Protein AF-A0A819ZDT0-F1 (afdb_monomer_lite)

Radius of gyration: 40.45 Å; chains: 1; bounding box: 108×57×142 Å

Foldseek 3Di:
DLVLLLVLLVDFAPVVLVVLLVLLVVLVVVLLVVLLVVLPPDFAPPVPADPDDDPLCVLLVQLLVLLLPPDVLCLVVVLLVDPHSVLCDDPNRPVNVVSVVSVVSCCSCVVSQCRRQPPNRALDSLVVDDPPDPVSVVSVVSNVSSCSSCVSVVLNSVLVVVLVVCCVPPVLQDFLVVSVVVSSVVSSVVSVVVVVVCVLFVRPSLVSLQCSLAPSLCVPQAPVLVCVCVVCPDPRCDPPSVSNVVSVVSNVVSVCSNPSSNVVSVVVSVVVNVVVVVVVVVVVVVVVVVVVVVVVVVVVVVVVVVVVVVVVCVVVVVVVVVVCVPDDDDDDDDVVVVVVVVVPPDDDDDDDDDDDDDDDDCRVVPVVVVLVVCLLDLCLQQPQDPPNVLLVVCCVVVVDDPVVCVVVVVVCVVVPVNNVVSCVVCVPPRHDPGSRVSSNVVVVVVVVVVVVVVVVVSVVVVVVVVVVVSDDSDDGDSSVVSVVVVVVVVVVVVVVVVVVVVVPPDDDDDDDDDDDPPDPDDDDDDDDDDDDDDDDD

Sequence (537 aa):
MLILVIGFSMIRSLKVLAPFSLAANIMTIGGLFIIMQYIVQDHIPLNKLPLITSASDWPVFFASAMYVFEGIALVLPIRQKMKEPESYSGWTGILNIGILLVTIMYFVVGFFGYIRYGSKALGSITLNLPNDNKLYQFTKIMYAVAIFLTYNLQFYVPFSLLWPRLCRKILYKYSGQTVSKWEHAFRIGLIFITFIIAALIPNLGLVISLVGAVASTALSVIFPPICESITFWPDSLGRYKWQLILNILIISFGLYVFIAGTTLSLSNIVTCIRDGAQYMNNWFTSTLQTVREQSLNALEFVRKDLSEFTTTVKTDAENYLNKIKQQPVSDLGINQFVSKFSNTLTSDRNNNNNGKPIVPSASFDRLHNERIRIQNDESTYLTDPTPIESYQSWREKTDFNVDKRKGEIAQLLIDIPYIRSFYAHFVPACTTHNDFWSRYYYRMYKFDEEETRRLNLLKRAHEICNENNENDWDEPILGDTWDREFDEINLVTSNINTIQSNQYNETIPCENSTSIVTIATSKKIDNEFDDEWETWS

pLDDT: mean 71.96, std 21.17, range [25.81, 96.56]

Structure (mmCIF, N/CA/C/O backbone):
data_AF-A0A819ZDT0-F1
#
_entry.id   AF-A0A819ZDT0-F1
#
loop_
_atom_site.group_PDB
_atom_site.id
_atom_site.type_symbol
_atom_site.label_atom_id
_atom_site.label_alt_id
_atom_site.label_comp_id
_atom_site.label_asym_id
_atom_site.label_entity_id
_atom_site.label_seq_id
_atom_site.pdbx_PDB_ins_code
_atom_site.Cartn_x
_atom_site.Cartn_y
_atom_site.Cartn_z
_atom_site.occupancy
_atom_site.B_iso_or_equiv
_atom_site.auth_seq_id
_atom_site.auth_comp_id
_atom_site.auth_asym_id
_atom_site.auth_atom_id
_atom_site.pdbx_PDB_model_num
ATOM 1 N N . MET A 1 1 ? 4.301 -11.665 15.152 1.00 73.62 1 MET A N 1
ATOM 2 C CA . MET A 1 1 ? 3.903 -11.278 13.780 1.00 73.62 1 MET A CA 1
ATOM 3 C C . MET A 1 1 ? 5.089 -10.793 12.952 1.00 73.62 1 MET A C 1
ATOM 5 O O . MET A 1 1 ? 5.386 -11.462 11.979 1.00 73.62 1 MET A O 1
ATOM 9 N N . LEU A 1 2 ? 5.834 -9.748 13.347 1.00 82.88 2 LEU A N 1
ATOM 10 C CA . LEU A 1 2 ? 6.974 -9.235 12.555 1.00 82.88 2 LEU A CA 1
ATOM 11 C C . LEU A 1 2 ? 8.017 -10.307 12.172 1.00 82.88 2 LEU A C 1
ATOM 13 O O . LEU A 1 2 ? 8.377 -10.411 11.009 1.00 82.88 2 LEU A O 1
ATOM 17 N N . ILE A 1 3 ? 8.439 -11.154 13.118 1.00 86.81 3 ILE A N 1
ATOM 18 C CA . ILE A 1 3 ? 9.397 -12.250 12.857 1.00 86.81 3 ILE A CA 1
ATOM 19 C C . ILE A 1 3 ? 8.857 -13.237 11.810 1.00 86.81 3 ILE A C 1
ATOM 21 O O . ILE A 1 3 ? 9.595 -13.666 10.929 1.00 86.81 3 ILE A O 1
ATOM 25 N N . LEU A 1 4 ? 7.561 -13.562 11.880 1.00 86.38 4 LEU A N 1
ATOM 26 C CA . LEU A 1 4 ? 6.910 -14.444 10.909 1.00 86.38 4 LEU A CA 1
ATOM 27 C C . LEU A 1 4 ? 6.848 -13.786 9.530 1.00 86.38 4 LEU A C 1
ATOM 29 O O . LEU A 1 4 ? 7.104 -14.455 8.538 1.00 86.38 4 LEU A O 1
ATOM 33 N N . VAL A 1 5 ? 6.547 -12.482 9.469 1.00 86.94 5 VAL A N 1
ATOM 34 C CA . VAL A 1 5 ? 6.495 -11.723 8.209 1.00 86.94 5 VAL A CA 1
ATOM 35 C C . VAL A 1 5 ? 7.875 -11.672 7.574 1.00 86.94 5 VAL A C 1
ATOM 37 O O . VAL A 1 5 ? 7.989 -11.933 6.383 1.00 86.94 5 VAL A O 1
ATOM 40 N N . ILE A 1 6 ? 8.924 -11.414 8.362 1.00 88.69 6 ILE A N 1
ATOM 41 C CA . ILE A 1 6 ? 10.311 -11.441 7.888 1.00 88.69 6 ILE A CA 1
ATOM 42 C C . ILE A 1 6 ? 10.642 -12.822 7.325 1.00 88.69 6 ILE A C 1
ATOM 44 O O . ILE A 1 6 ? 11.046 -12.905 6.171 1.00 88.69 6 ILE A O 1
ATOM 48 N N . GLY A 1 7 ? 10.425 -13.893 8.097 1.00 86.06 7 GLY A N 1
ATOM 49 C CA . GLY A 1 7 ? 10.717 -15.258 7.654 1.00 86.06 7 GLY A CA 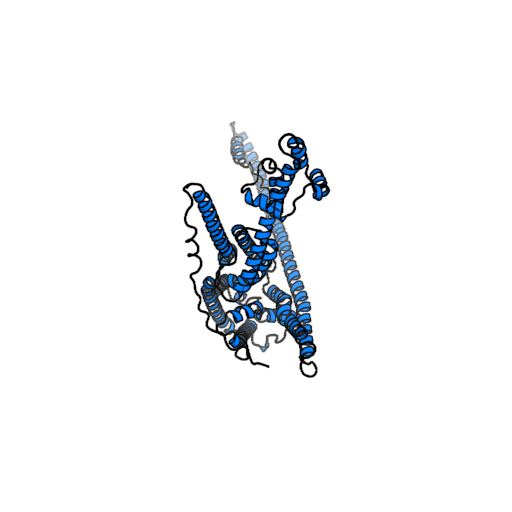1
ATOM 50 C C . GLY A 1 7 ? 9.961 -15.639 6.381 1.00 86.06 7 GLY A C 1
ATOM 51 O O . GLY A 1 7 ? 10.553 -16.176 5.449 1.00 86.06 7 GLY A O 1
ATOM 52 N N . PHE A 1 8 ? 8.675 -15.292 6.301 1.00 84.19 8 PHE A N 1
ATOM 53 C CA . PHE A 1 8 ? 7.856 -15.544 5.119 1.00 84.19 8 PHE A CA 1
ATOM 54 C C . PHE A 1 8 ? 8.328 -14.709 3.916 1.00 84.19 8 PHE A C 1
ATOM 56 O O . PHE A 1 8 ? 8.442 -15.245 2.818 1.00 84.19 8 PHE A O 1
ATOM 63 N N . SER A 1 9 ? 8.699 -13.440 4.109 1.00 82.88 9 SER A N 1
ATOM 64 C CA . SER A 1 9 ? 9.154 -12.516 3.045 1.00 82.88 9 SER A CA 1
ATOM 65 C C . SER A 1 9 ? 10.541 -12.831 2.475 1.00 82.88 9 SER A C 1
ATOM 67 O O . SER A 1 9 ? 10.975 -12.183 1.517 1.00 82.88 9 SER A O 1
ATOM 69 N N . MET A 1 10 ? 11.254 -13.803 3.053 1.00 82.75 10 MET A N 1
ATOM 70 C CA . MET A 1 10 ? 12.503 -14.322 2.486 1.00 82.75 10 MET A CA 1
ATOM 71 C C . MET A 1 10 ? 12.258 -15.309 1.338 1.00 82.75 10 MET A C 1
ATOM 73 O O . MET A 1 10 ? 13.190 -15.632 0.605 1.00 82.75 10 MET A O 1
ATOM 77 N N . ILE A 1 11 ? 11.019 -15.775 1.141 1.00 78.50 11 ILE A N 1
ATOM 78 C CA . ILE A 1 11 ? 10.674 -16.628 0.001 1.00 78.50 11 ILE A CA 1
ATOM 79 C C . ILE A 1 11 ? 10.784 -15.804 -1.286 1.00 78.50 11 ILE A C 1
ATOM 81 O O . ILE A 1 11 ? 10.074 -14.819 -1.484 1.00 78.50 11 ILE A O 1
ATOM 85 N N . ARG A 1 12 ? 11.683 -16.231 -2.175 1.00 68.69 12 ARG A N 1
ATOM 86 C CA . ARG A 1 12 ? 11.995 -15.542 -3.435 1.00 68.69 12 ARG A CA 1
ATOM 87 C C . ARG A 1 12 ? 11.096 -15.956 -4.606 1.00 68.69 12 ARG A C 1
ATOM 89 O O . ARG A 1 12 ? 10.924 -15.179 -5.538 1.00 68.69 12 ARG A O 1
ATOM 96 N N . SER A 1 13 ? 10.524 -17.162 -4.567 1.00 69.38 13 SER A N 1
ATOM 97 C CA . SER A 1 13 ? 9.771 -17.730 -5.692 1.00 69.38 13 SER A CA 1
ATOM 98 C C . SER A 1 13 ? 8.288 -17.352 -5.655 1.00 69.38 13 SER A C 1
ATOM 100 O O . SER A 1 13 ? 7.559 -17.717 -4.730 1.00 69.38 13 SER A O 1
ATOM 102 N N . LEU A 1 14 ? 7.823 -16.678 -6.713 1.00 68.19 14 LEU A N 1
ATOM 103 C CA . LEU A 1 14 ? 6.413 -16.328 -6.902 1.00 68.19 14 LEU A CA 1
ATOM 104 C C . LEU A 1 14 ? 5.527 -17.575 -7.067 1.00 68.19 14 LEU A C 1
ATOM 106 O O . LEU A 1 14 ? 4.402 -17.594 -6.570 1.00 68.19 14 LEU A O 1
ATOM 110 N N . LYS A 1 15 ? 6.043 -18.636 -7.706 1.00 75.69 15 LYS A N 1
ATOM 111 C CA . LYS A 1 15 ? 5.335 -19.918 -7.865 1.00 75.69 15 LYS A CA 1
ATOM 112 C C . LYS A 1 15 ? 5.033 -20.582 -6.531 1.00 75.69 15 LYS A C 1
ATOM 114 O O . LYS A 1 15 ? 3.917 -21.045 -6.321 1.00 75.69 15 LYS A O 1
ATOM 119 N N . VAL A 1 16 ? 6.009 -20.590 -5.620 1.00 80.06 16 VAL A N 1
ATOM 120 C CA . VAL A 1 16 ? 5.822 -21.129 -4.263 1.00 80.06 16 VAL A CA 1
ATOM 121 C C . VAL A 1 16 ? 4.769 -20.321 -3.510 1.00 80.06 16 VAL A C 1
ATOM 123 O O . VAL A 1 16 ? 4.021 -20.878 -2.714 1.00 80.06 16 VAL A O 1
ATOM 126 N N . LEU A 1 17 ? 4.672 -19.020 -3.787 1.00 77.94 17 LEU A N 1
ATOM 127 C CA . LEU A 1 17 ? 3.755 -18.114 -3.111 1.00 77.94 17 LEU A CA 1
ATOM 128 C C . LEU A 1 17 ? 2.315 -18.156 -3.652 1.00 77.94 17 LEU A C 1
ATOM 130 O O . LEU A 1 17 ? 1.367 -17.906 -2.906 1.00 77.94 17 LEU A O 1
ATOM 134 N N . ALA A 1 18 ? 2.137 -18.503 -4.928 1.00 82.44 18 ALA A N 1
ATOM 135 C CA . ALA A 1 18 ? 0.840 -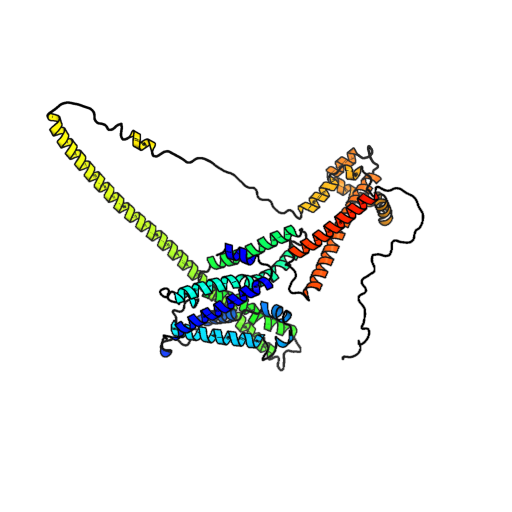18.565 -5.597 1.00 82.44 18 ALA A CA 1
ATOM 136 C C . ALA A 1 18 ? -0.233 -19.402 -4.856 1.00 82.44 18 ALA A C 1
ATOM 138 O O . ALA A 1 18 ? -1.326 -18.869 -4.647 1.00 82.44 18 ALA A O 1
ATOM 139 N N . PRO A 1 19 ? 0.021 -20.648 -4.393 1.00 88.25 19 PRO A N 1
ATOM 140 C CA . PRO A 1 19 ? -0.993 -21.427 -3.674 1.00 88.25 19 PRO A CA 1
ATOM 141 C C . PRO A 1 19 ? -1.381 -20.798 -2.330 1.00 88.25 19 PRO A C 1
ATOM 143 O O . PRO A 1 19 ? -2.556 -20.817 -1.964 1.00 88.25 19 PRO A O 1
ATOM 146 N N . PHE A 1 20 ? -0.432 -20.180 -1.616 1.00 89.00 20 PHE A N 1
ATOM 147 C CA . PHE A 1 20 ? -0.723 -19.463 -0.370 1.00 89.00 20 PHE A CA 1
ATOM 148 C C . PHE A 1 20 ? -1.584 -18.228 -0.624 1.00 89.00 20 PHE A C 1
ATOM 150 O O . PHE A 1 20 ? -2.540 -17.988 0.111 1.00 89.00 20 PHE A O 1
ATOM 157 N N . SER A 1 21 ? -1.290 -17.477 -1.687 1.00 87.50 21 SER A N 1
ATOM 158 C CA . SER A 1 21 ? -2.104 -16.328 -2.082 1.00 87.50 21 SER A CA 1
ATOM 159 C C . SER A 1 21 ? -3.508 -16.748 -2.520 1.00 87.50 21 SER A C 1
ATOM 161 O O . SER A 1 21 ? -4.471 -16.052 -2.209 1.00 87.50 21 SER A O 1
ATOM 163 N N . LEU A 1 22 ? -3.648 -17.876 -3.219 1.00 90.75 22 LEU A N 1
ATOM 164 C CA . LEU A 1 22 ? -4.952 -18.403 -3.618 1.00 90.75 22 LEU A CA 1
ATOM 165 C C . LEU A 1 22 ? -5.774 -18.826 -2.394 1.00 90.75 22 LEU A C 1
ATOM 167 O O . LEU A 1 22 ? -6.932 -18.428 -2.271 1.00 90.75 22 LEU A O 1
ATOM 171 N N . ALA A 1 23 ? -5.163 -19.550 -1.453 1.00 93.25 23 ALA A N 1
ATOM 172 C CA . ALA A 1 23 ? -5.802 -19.902 -0.186 1.00 93.25 23 ALA A CA 1
ATOM 173 C C . ALA A 1 23 ? -6.228 -18.651 0.601 1.00 93.25 23 ALA A C 1
ATOM 175 O O . ALA A 1 23 ? -7.346 -18.592 1.115 1.00 93.25 23 ALA A O 1
ATOM 176 N N . ALA A 1 24 ? -5.376 -17.624 0.641 1.00 93.88 24 ALA A N 1
ATOM 177 C CA . ALA A 1 24 ? -5.680 -16.358 1.293 1.00 93.88 24 ALA A CA 1
ATOM 178 C C . ALA A 1 24 ? -6.862 -15.629 0.640 1.00 93.88 24 ALA A C 1
ATOM 180 O O . ALA A 1 24 ? -7.757 -15.176 1.346 1.00 93.88 24 ALA A O 1
ATOM 181 N N . ASN A 1 25 ? -6.923 -15.582 -0.692 1.00 91.75 25 ASN A N 1
ATOM 182 C CA . ASN A 1 25 ? -8.048 -14.979 -1.408 1.00 91.75 25 ASN A CA 1
ATOM 183 C C . ASN A 1 25 ? -9.367 -15.715 -1.124 1.00 91.75 25 ASN A C 1
ATOM 185 O O . ASN A 1 25 ? -10.390 -15.068 -0.903 1.00 91.75 25 ASN A O 1
ATOM 189 N N . ILE A 1 26 ? -9.351 -17.052 -1.053 1.00 94.50 26 ILE A N 1
ATOM 190 C CA . ILE A 1 26 ? -10.529 -17.847 -0.661 1.00 94.50 26 ILE A CA 1
ATOM 191 C C . ILE A 1 26 ? -10.961 -17.501 0.771 1.00 94.50 26 ILE A C 1
ATOM 193 O O . ILE A 1 26 ? -12.147 -17.277 1.015 1.00 94.50 26 ILE A O 1
ATOM 197 N N . MET A 1 27 ? -10.013 -17.400 1.708 1.00 95.25 27 MET A N 1
ATOM 198 C CA . MET A 1 27 ? -10.285 -16.968 3.084 1.00 95.25 27 MET A CA 1
ATOM 199 C C . MET A 1 27 ? -10.881 -15.555 3.132 1.00 95.25 27 MET A C 1
ATOM 201 O O . MET A 1 27 ? -11.842 -15.320 3.862 1.00 95.25 27 MET A O 1
ATOM 205 N N . THR A 1 28 ? -10.361 -14.618 2.335 1.00 93.00 28 THR A N 1
ATOM 206 C CA . THR A 1 28 ? -10.892 -13.254 2.232 1.00 93.00 28 THR A CA 1
ATOM 207 C C . THR A 1 28 ? -12.321 -13.243 1.694 1.00 93.00 28 THR A C 1
ATOM 209 O O . THR A 1 28 ? -13.168 -12.576 2.280 1.00 93.00 28 THR A O 1
ATOM 212 N N . ILE A 1 29 ? -12.623 -14.007 0.639 1.00 93.00 29 ILE A N 1
ATOM 213 C CA . ILE A 1 29 ? -13.983 -14.109 0.083 1.00 93.00 29 ILE A CA 1
ATOM 214 C C . ILE A 1 29 ? -14.940 -14.744 1.100 1.00 93.00 29 ILE A C 1
ATOM 216 O O . ILE A 1 29 ? -16.028 -14.216 1.334 1.00 93.00 29 ILE A O 1
ATOM 220 N N . GLY A 1 30 ? -14.535 -15.838 1.750 1.00 93.94 30 GLY A N 1
ATOM 221 C CA . GLY A 1 30 ? -15.342 -16.491 2.785 1.00 93.94 30 GLY A CA 1
ATOM 222 C C . GLY A 1 30 ? -15.601 -15.578 3.986 1.00 93.94 30 GLY A C 1
ATOM 223 O O . GLY A 1 30 ? -16.718 -15.508 4.497 1.00 93.94 30 GLY A O 1
ATOM 224 N N . GLY A 1 31 ? -14.592 -14.814 4.405 1.00 93.81 31 GLY A N 1
ATOM 225 C CA . GLY A 1 31 ? -14.730 -13.839 5.483 1.00 93.81 31 GLY A CA 1
ATOM 226 C C . GLY A 1 31 ? -15.634 -12.683 5.096 1.00 93.81 31 GLY A C 1
ATOM 227 O O . GLY A 1 31 ? -16.463 -12.258 5.900 1.00 93.81 31 GLY A O 1
ATOM 228 N N . LEU A 1 32 ? -15.514 -12.210 3.857 1.00 93.25 32 LEU A N 1
ATOM 229 C CA . LEU A 1 32 ? -16.388 -11.180 3.323 1.00 93.25 32 LEU A CA 1
ATOM 230 C C . LEU A 1 32 ? -17.837 -11.657 3.301 1.00 93.25 32 LEU A C 1
ATOM 232 O O . LEU A 1 32 ? -18.716 -10.911 3.710 1.00 93.25 32 LEU A O 1
ATOM 236 N N . PHE A 1 33 ? -18.090 -12.903 2.900 1.00 94.12 33 PHE A N 1
ATOM 237 C CA . PHE A 1 33 ? -19.431 -13.483 2.905 1.00 94.12 33 PHE A CA 1
ATOM 238 C C . PHE A 1 33 ? -20.049 -13.502 4.311 1.00 94.12 33 PHE A C 1
ATOM 240 O O . PHE A 1 33 ? -21.191 -13.082 4.491 1.00 94.12 33 PHE A O 1
ATOM 247 N N . ILE A 1 34 ? -19.279 -13.910 5.324 1.00 93.75 34 ILE A N 1
ATOM 248 C CA . ILE A 1 34 ? -19.717 -13.884 6.728 1.00 93.75 34 ILE A CA 1
ATOM 249 C C . ILE A 1 34 ? -20.041 -12.453 7.185 1.00 93.75 34 ILE A C 1
ATOM 251 O O . ILE A 1 34 ? -21.065 -12.209 7.824 1.00 93.75 34 ILE A O 1
ATOM 255 N N . ILE A 1 35 ? -19.180 -11.490 6.846 1.00 93.31 35 ILE A N 1
ATOM 256 C CA . ILE A 1 35 ? -19.395 -10.075 7.174 1.00 93.31 35 ILE A CA 1
ATOM 257 C C . ILE A 1 35 ? -20.656 -9.557 6.485 1.00 93.31 35 ILE A C 1
ATOM 259 O O . ILE A 1 35 ? -21.481 -8.915 7.132 1.00 93.31 35 ILE A O 1
ATOM 263 N N . MET A 1 36 ? -20.828 -9.870 5.200 1.00 93.44 36 MET A N 1
ATOM 264 C CA . MET A 1 36 ? -22.000 -9.497 4.413 1.00 93.44 36 MET A CA 1
ATOM 265 C C . MET A 1 36 ? -23.285 -10.048 5.034 1.00 93.44 36 MET A C 1
ATOM 267 O O . MET A 1 36 ? -24.251 -9.309 5.204 1.00 93.44 36 MET A O 1
ATOM 271 N N . GLN A 1 37 ? -23.283 -11.315 5.453 1.00 92.31 37 GLN A N 1
ATOM 272 C CA . GLN A 1 37 ? -24.425 -11.922 6.135 1.00 92.31 37 GLN A CA 1
ATOM 273 C C . GLN A 1 37 ? -24.786 -11.178 7.428 1.00 92.31 37 GLN A C 1
ATOM 275 O O . GLN A 1 37 ? -25.969 -11.037 7.727 1.00 92.31 37 GLN A O 1
ATOM 280 N N . TYR A 1 38 ? -23.803 -10.680 8.182 1.00 90.94 38 TYR A N 1
ATOM 281 C CA . TYR A 1 38 ? -24.057 -9.904 9.396 1.00 90.94 38 TYR A CA 1
ATOM 282 C C . TYR A 1 38 ? -24.580 -8.489 9.110 1.00 90.94 38 TYR A C 1
ATOM 284 O O . TYR A 1 38 ? -25.557 -8.060 9.725 1.00 90.94 38 TYR A O 1
ATOM 292 N N . ILE A 1 39 ? -23.959 -7.752 8.181 1.00 91.88 39 ILE A N 1
ATOM 293 C CA . ILE A 1 39 ? -24.327 -6.345 7.936 1.00 91.88 39 ILE A CA 1
ATOM 294 C C . ILE A 1 39 ? -25.707 -6.190 7.285 1.00 91.88 39 ILE A C 1
ATOM 296 O O . ILE A 1 39 ? -26.314 -5.137 7.441 1.00 91.88 39 ILE A O 1
ATOM 300 N N . VAL A 1 40 ? -26.210 -7.229 6.606 1.00 91.62 40 VAL A N 1
ATOM 301 C CA . VAL A 1 40 ? -27.523 -7.228 5.934 1.00 91.62 40 VAL A CA 1
ATOM 302 C C . VAL A 1 40 ? -28.693 -7.545 6.892 1.00 91.62 40 VAL A C 1
ATOM 304 O O . VAL A 1 40 ? -29.849 -7.514 6.488 1.00 91.62 40 VAL A O 1
ATOM 307 N N . GLN A 1 41 ? -28.459 -7.866 8.169 1.00 86.88 41 GLN A N 1
ATOM 308 C CA . GLN A 1 41 ? -29.556 -8.272 9.069 1.00 86.88 41 GLN A CA 1
ATOM 309 C C . GLN A 1 41 ? -30.350 -7.097 9.650 1.00 86.88 41 GLN A C 1
ATOM 311 O O . GLN A 1 41 ? -31.562 -7.038 9.461 1.00 86.88 41 GLN A O 1
ATOM 316 N N . ASP A 1 42 ? -29.689 -6.140 10.309 1.00 85.69 42 ASP A N 1
ATOM 317 C CA . ASP A 1 42 ? -30.360 -4.926 10.806 1.00 85.69 42 ASP A CA 1
ATOM 318 C C . ASP A 1 42 ? -29.776 -3.675 10.161 1.00 85.69 42 ASP A C 1
ATOM 320 O O . ASP A 1 42 ? -28.560 -3.500 10.074 1.00 85.69 42 ASP A O 1
ATOM 324 N N . HIS A 1 43 ? -30.658 -2.774 9.759 1.00 88.88 43 HIS A N 1
ATOM 325 C CA . HIS A 1 43 ? -30.310 -1.593 8.991 1.00 88.88 4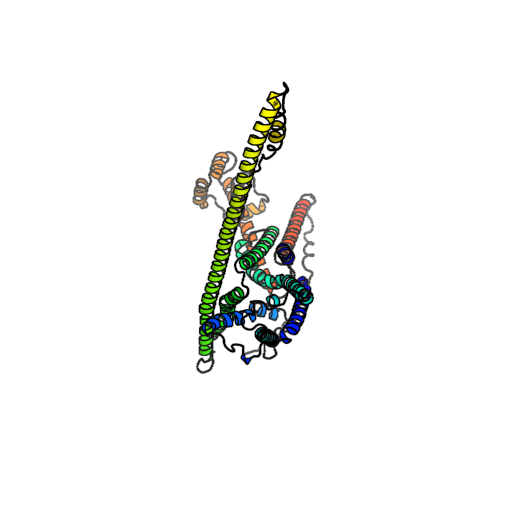3 HIS A CA 1
ATOM 326 C C . HIS A 1 43 ? -30.852 -0.348 9.673 1.00 88.88 43 HIS A C 1
ATOM 328 O O . HIS A 1 43 ? -31.974 -0.340 10.188 1.00 88.88 43 HIS A O 1
ATOM 334 N N . ILE A 1 44 ? -30.087 0.736 9.619 1.00 88.25 44 ILE A N 1
ATOM 335 C CA . ILE A 1 44 ? -30.631 2.053 9.921 1.00 88.25 44 ILE A CA 1
ATOM 336 C C . ILE A 1 44 ? -31.509 2.441 8.720 1.00 88.25 44 ILE A C 1
ATOM 338 O O . ILE A 1 44 ? -31.052 2.339 7.580 1.00 88.25 44 ILE A O 1
ATOM 342 N N . PRO A 1 45 ? -32.769 2.867 8.920 1.00 87.25 45 PRO A N 1
ATOM 343 C CA . PRO A 1 45 ? -33.616 3.270 7.804 1.00 87.25 45 PRO A CA 1
ATOM 344 C C . PRO A 1 45 ? -32.967 4.432 7.042 1.00 87.25 45 PRO A C 1
ATOM 346 O O . PRO A 1 45 ? -32.537 5.411 7.656 1.00 87.25 45 PRO A O 1
ATOM 349 N N . LEU A 1 46 ? -32.941 4.330 5.708 1.00 85.50 46 LEU A N 1
ATOM 350 C CA . LEU A 1 46 ? -32.253 5.256 4.793 1.00 85.50 46 LEU A CA 1
ATOM 351 C C . LEU A 1 46 ? -32.586 6.728 5.058 1.00 85.50 46 LEU A C 1
ATOM 353 O O . LEU A 1 46 ? -31.713 7.583 5.008 1.00 85.50 46 LEU A O 1
ATOM 357 N N . ASN A 1 47 ? -33.831 7.013 5.435 1.00 87.38 47 ASN A N 1
ATOM 358 C CA . ASN A 1 47 ? -34.331 8.365 5.689 1.00 87.38 47 ASN A CA 1
ATOM 359 C C . ASN A 1 47 ? -33.640 9.055 6.883 1.00 87.38 47 ASN A C 1
ATOM 361 O O . ASN A 1 47 ? -33.769 10.264 7.045 1.00 87.38 47 ASN A O 1
ATOM 365 N N . LYS A 1 48 ? -32.955 8.294 7.748 1.00 87.19 48 LYS A N 1
ATOM 366 C CA . LYS A 1 48 ? -32.209 8.811 8.907 1.00 87.19 48 LYS A CA 1
ATOM 367 C C . LYS A 1 48 ? -30.712 8.972 8.633 1.00 87.19 48 LYS A C 1
ATOM 369 O O . LYS A 1 48 ? -30.001 9.473 9.502 1.00 87.19 48 LYS A O 1
ATOM 374 N N . LEU A 1 49 ? -30.226 8.521 7.477 1.00 86.88 49 LEU A N 1
ATOM 375 C CA . LEU A 1 49 ? -28.814 8.577 7.113 1.00 86.88 49 LEU A CA 1
ATOM 376 C C . LEU A 1 49 ? -28.551 9.793 6.214 1.00 86.88 49 LEU A C 1
ATOM 378 O O . LEU A 1 49 ? -29.324 10.041 5.287 1.00 86.88 49 LEU A O 1
ATOM 382 N N . PRO A 1 50 ? -27.475 10.561 6.455 1.00 87.19 50 PRO A N 1
ATOM 383 C CA . PRO A 1 50 ? -27.112 11.649 5.562 1.00 87.19 50 PRO A CA 1
ATOM 384 C C . PRO A 1 50 ? -26.668 11.075 4.211 1.00 87.19 50 PRO A C 1
ATOM 386 O O . PRO A 1 50 ? -25.694 10.337 4.125 1.00 87.19 50 PRO A O 1
ATOM 389 N N . LEU A 1 51 ? -27.392 11.420 3.145 1.00 86.12 51 LEU A N 1
ATOM 390 C CA . LEU A 1 51 ? -27.109 10.922 1.792 1.00 86.12 51 LEU A CA 1
ATOM 391 C C . LEU A 1 51 ? -25.829 11.523 1.194 1.00 86.12 51 LEU A C 1
ATOM 393 O O . LEU A 1 51 ? -25.211 10.919 0.322 1.00 86.12 51 LEU A O 1
ATOM 397 N N . ILE A 1 52 ? -25.452 12.723 1.638 1.00 87.00 52 ILE A N 1
ATOM 398 C CA . ILE A 1 52 ? -24.305 13.480 1.138 1.00 87.00 52 ILE A CA 1
ATOM 399 C C . ILE A 1 52 ? -23.513 13.991 2.341 1.00 87.00 52 ILE A C 1
ATOM 401 O O . ILE A 1 52 ? -24.090 14.538 3.282 1.00 87.00 52 ILE A O 1
ATOM 405 N N . THR A 1 53 ? -22.193 13.811 2.300 1.00 85.50 53 THR A N 1
ATOM 406 C CA . THR A 1 53 ? -21.274 14.406 3.278 1.00 85.50 53 THR A CA 1
ATOM 407 C C . THR A 1 53 ? -20.913 15.842 2.901 1.00 85.50 53 THR A C 1
ATOM 409 O O . THR A 1 53 ? -21.079 16.260 1.752 1.00 85.50 53 THR A O 1
ATOM 412 N N . SER A 1 54 ? -20.374 16.591 3.860 1.00 89.50 54 SER A N 1
ATOM 413 C CA . SER A 1 54 ? -19.873 17.950 3.653 1.00 89.50 54 SER A CA 1
ATOM 414 C C . SER A 1 54 ? -18.851 18.015 2.513 1.00 89.50 54 SER A C 1
ATOM 416 O O . SER A 1 54 ? -17.998 17.139 2.373 1.00 89.50 54 SER A O 1
ATOM 418 N N . ALA A 1 55 ? -18.887 19.096 1.726 1.00 89.25 55 ALA A N 1
ATOM 419 C CA . ALA A 1 55 ? -17.957 19.307 0.610 1.00 89.25 55 ALA A CA 1
ATOM 420 C C . ALA A 1 55 ? -16.477 19.334 1.046 1.00 89.25 55 ALA A C 1
ATOM 422 O O . ALA A 1 55 ? -15.590 19.049 0.245 1.00 89.25 55 ALA A O 1
ATOM 423 N N . SER A 1 56 ? -16.209 19.628 2.323 1.00 87.94 56 SER A N 1
ATOM 424 C CA . SER A 1 56 ? -14.876 19.552 2.930 1.00 87.94 56 SER A CA 1
ATOM 425 C C . SER A 1 56 ? -14.273 18.149 2.904 1.00 87.94 56 SER A C 1
ATOM 427 O O . SER A 1 56 ? -13.055 18.023 2.856 1.00 87.94 56 SER A O 1
ATOM 429 N N . ASP A 1 57 ? -15.099 17.102 2.914 1.00 87.44 57 ASP A N 1
ATOM 430 C CA . ASP A 1 57 ? -14.636 15.716 3.052 1.00 87.44 57 ASP A CA 1
ATOM 431 C C . ASP A 1 57 ? -14.491 15.017 1.694 1.00 87.44 57 ASP A C 1
ATOM 433 O O . ASP A 1 57 ? -13.928 13.924 1.600 1.00 87.44 57 ASP A O 1
ATOM 437 N N . TRP A 1 58 ? -14.970 15.654 0.620 1.00 91.62 58 TRP A N 1
ATOM 438 C CA . TRP A 1 58 ? -14.916 15.107 -0.734 1.00 91.62 58 TRP A CA 1
ATOM 439 C C . TRP A 1 58 ? -13.493 14.767 -1.192 1.00 91.62 58 TRP A C 1
ATOM 441 O O . TRP A 1 58 ? -13.315 13.672 -1.722 1.00 91.62 58 TRP A O 1
ATOM 451 N N . PRO A 1 59 ? -12.455 15.602 -0.970 1.00 91.12 59 PRO A N 1
ATOM 452 C CA . PRO A 1 59 ? -11.092 15.242 -1.363 1.00 91.12 59 PRO A CA 1
ATOM 453 C C . PRO A 1 59 ? -10.588 13.967 -0.681 1.00 91.12 59 PRO A C 1
ATOM 455 O O . PRO A 1 59 ? -9.946 13.140 -1.322 1.00 91.12 59 PRO A O 1
ATOM 458 N N . VAL A 1 60 ? -10.910 13.781 0.603 1.00 88.69 60 VAL A N 1
ATOM 459 C CA . VAL A 1 60 ? -10.528 12.590 1.380 1.00 88.69 60 VAL A CA 1
ATOM 460 C C . VAL A 1 60 ? -11.269 11.350 0.869 1.00 88.69 60 VAL A C 1
ATOM 462 O O . VAL A 1 60 ? -10.669 10.278 0.748 1.00 88.69 60 VAL A O 1
ATOM 465 N N . PHE A 1 61 ? -12.548 11.496 0.508 1.00 91.00 61 PHE A N 1
ATOM 466 C CA . PHE A 1 61 ? -13.322 10.443 -0.148 1.00 91.00 61 PHE A CA 1
ATOM 467 C C . PHE A 1 61 ? -12.729 10.060 -1.510 1.00 91.00 61 PHE A C 1
ATOM 469 O O . PHE A 1 61 ? -12.431 8.886 -1.721 1.00 91.00 61 PHE A O 1
ATOM 476 N N . PHE A 1 62 ? -12.509 11.026 -2.410 1.00 92.06 62 PHE A N 1
ATOM 477 C CA . PHE A 1 62 ? -11.962 10.754 -3.743 1.00 92.06 62 PHE A CA 1
ATOM 478 C C . PHE A 1 62 ? -10.576 10.121 -3.662 1.00 92.06 62 PHE A C 1
ATOM 480 O O . PHE A 1 62 ? -10.316 9.148 -4.361 1.00 92.06 62 PHE A O 1
ATOM 487 N N . ALA A 1 63 ? -9.718 10.602 -2.764 1.00 92.44 63 ALA A N 1
ATOM 488 C CA . ALA A 1 63 ? -8.419 9.996 -2.515 1.00 92.44 63 ALA A CA 1
ATOM 489 C C . ALA A 1 63 ? -8.540 8.531 -2.063 1.00 92.44 63 ALA A C 1
ATOM 491 O O . ALA A 1 63 ? -7.862 7.657 -2.602 1.00 92.44 63 ALA A O 1
ATOM 492 N N . SER A 1 64 ? -9.442 8.243 -1.122 1.00 90.88 64 SER A N 1
ATOM 493 C CA . SER A 1 64 ? -9.681 6.871 -0.653 1.00 90.88 64 SER A CA 1
ATOM 494 C C . SER A 1 64 ? -10.243 5.979 -1.765 1.00 90.88 64 SER A C 1
ATOM 496 O O . SER A 1 64 ? -9.834 4.829 -1.893 1.00 90.88 64 SER A O 1
ATOM 498 N N . ALA A 1 65 ? -11.140 6.509 -2.600 1.00 91.50 65 ALA A N 1
ATOM 499 C CA . ALA A 1 65 ? -11.679 5.795 -3.754 1.00 91.50 65 ALA A CA 1
ATOM 500 C C . ALA A 1 65 ? -10.589 5.483 -4.793 1.00 91.50 65 ALA A C 1
ATOM 502 O O . ALA A 1 65 ? -10.547 4.367 -5.303 1.00 91.50 65 ALA A O 1
ATOM 503 N N . MET A 1 66 ? -9.674 6.422 -5.058 1.00 90.12 66 MET A N 1
ATOM 504 C CA . MET A 1 66 ? -8.539 6.201 -5.965 1.00 90.12 66 MET A CA 1
ATOM 505 C C . MET A 1 66 ? -7.588 5.123 -5.440 1.00 90.12 66 MET A C 1
ATOM 507 O O . MET A 1 66 ? -7.178 4.257 -6.207 1.00 90.12 66 MET A O 1
ATOM 511 N N . TYR A 1 67 ? -7.294 5.118 -4.134 1.00 89.81 67 TYR A N 1
ATOM 512 C CA . TYR A 1 67 ? -6.462 4.080 -3.511 1.00 89.81 67 TYR A CA 1
ATOM 513 C C . TYR A 1 67 ? -7.025 2.668 -3.716 1.00 89.81 67 TYR A C 1
ATOM 515 O O . TYR A 1 67 ? -6.292 1.710 -3.937 1.00 89.81 67 TYR A O 1
ATOM 523 N N . VAL A 1 68 ? -8.346 2.529 -3.644 1.00 90.06 68 VAL A N 1
ATOM 524 C CA . VAL A 1 68 ? -9.029 1.237 -3.743 1.00 90.06 68 VAL A CA 1
ATOM 525 C C . VAL A 1 68 ? -8.932 0.629 -5.156 1.00 90.06 68 VAL A C 1
ATOM 527 O O . VAL A 1 68 ? -9.013 -0.589 -5.302 1.00 90.06 68 VAL A O 1
ATOM 530 N N . PHE A 1 69 ? -8.678 1.445 -6.184 1.00 86.62 69 PHE A N 1
ATOM 531 C CA . PHE A 1 69 ? -8.400 1.000 -7.557 1.00 86.62 69 PHE A CA 1
ATOM 532 C C . PHE A 1 69 ? -6.899 0.940 -7.894 1.00 86.62 69 PHE A C 1
ATOM 534 O O . PHE A 1 69 ? -6.520 0.827 -9.063 1.00 86.62 69 PHE A O 1
ATOM 541 N N . GLU A 1 70 ? -6.026 0.977 -6.886 1.00 80.88 70 GLU A N 1
ATOM 542 C CA . GLU A 1 70 ? -4.582 0.882 -7.078 1.00 80.88 70 GLU A CA 1
ATOM 543 C C . GLU A 1 70 ? -4.176 -0.537 -7.524 1.00 80.88 70 GLU A C 1
ATOM 545 O O . GLU A 1 70 ? -4.087 -1.475 -6.734 1.00 80.88 70 GLU A O 1
ATOM 550 N N . GLY A 1 71 ? -3.901 -0.695 -8.818 1.00 75.88 71 GLY A N 1
ATOM 551 C CA . GLY A 1 71 ? -3.358 -1.929 -9.404 1.00 75.88 71 GLY A CA 1
ATOM 552 C C . GLY A 1 71 ? -2.412 -1.683 -10.579 1.00 75.88 71 GLY A C 1
ATOM 553 O O . GLY A 1 71 ? -1.955 -2.630 -11.219 1.00 75.88 71 GLY A O 1
ATOM 554 N N . ILE A 1 72 ? -2.099 -0.417 -10.875 1.00 78.88 72 ILE A N 1
ATOM 555 C CA . ILE A 1 72 ? -1.456 -0.011 -12.129 1.00 78.88 72 ILE A CA 1
ATOM 556 C C . ILE A 1 72 ? -0.052 -0.603 -12.309 1.00 78.88 72 ILE A C 1
ATOM 558 O O . ILE A 1 72 ? 0.312 -1.016 -13.408 1.00 78.88 72 ILE A O 1
ATOM 562 N N . ALA A 1 73 ? 0.705 -0.748 -11.217 1.00 74.81 73 ALA A N 1
ATOM 563 C CA . ALA A 1 73 ? 2.045 -1.335 -11.235 1.00 74.81 73 ALA A CA 1
ATOM 564 C C . ALA A 1 73 ? 2.056 -2.822 -11.639 1.00 74.81 73 ALA A C 1
ATOM 566 O O . ALA A 1 73 ? 3.091 -3.338 -12.058 1.00 74.81 73 ALA A O 1
ATOM 567 N N . LEU A 1 74 ? 0.916 -3.510 -11.526 1.00 77.12 74 LEU A N 1
ATOM 568 C CA . LEU A 1 74 ? 0.767 -4.916 -11.899 1.00 77.12 74 LEU A CA 1
ATOM 569 C C . LEU A 1 74 ? 0.248 -5.099 -13.327 1.00 77.12 74 LEU A C 1
ATOM 571 O O . LEU A 1 74 ? 0.349 -6.199 -13.861 1.00 77.12 74 LEU A O 1
ATOM 575 N N . VAL A 1 75 ? -0.245 -4.038 -13.971 1.00 81.44 75 VAL A N 1
ATOM 576 C CA . VAL A 1 75 ? -0.887 -4.125 -15.288 1.00 81.44 75 VAL A CA 1
ATOM 577 C C . VAL A 1 75 ? 0.077 -4.656 -16.349 1.00 81.44 75 VAL A C 1
ATOM 579 O O . VAL A 1 75 ? -0.250 -5.609 -17.053 1.00 81.44 75 VAL A O 1
ATOM 582 N N . LEU A 1 76 ? 1.279 -4.078 -16.443 1.00 81.62 76 LEU A N 1
ATOM 583 C CA . LEU A 1 76 ? 2.277 -4.503 -17.430 1.00 81.62 76 LEU A CA 1
ATOM 584 C C . LEU A 1 76 ? 2.866 -5.889 -17.111 1.00 81.62 76 LEU A C 1
ATOM 586 O O . LEU A 1 76 ? 2.831 -6.739 -18.002 1.00 81.62 76 LEU A O 1
ATOM 590 N N . PRO A 1 77 ? 3.314 -6.185 -15.870 1.00 74.50 77 PRO A N 1
ATOM 591 C CA . PRO A 1 77 ? 3.817 -7.518 -15.540 1.00 74.50 77 PRO A CA 1
ATOM 592 C C . PRO A 1 77 ? 2.780 -8.630 -15.725 1.00 74.50 77 PRO A C 1
ATOM 594 O O . PRO A 1 77 ? 3.140 -9.729 -16.134 1.00 74.50 77 PRO A O 1
ATOM 597 N N . ILE A 1 78 ? 1.497 -8.381 -15.430 1.00 79.50 78 ILE A N 1
ATOM 598 C CA . ILE A 1 78 ? 0.434 -9.374 -15.651 1.00 79.50 78 ILE A CA 1
ATOM 599 C C . ILE A 1 78 ? 0.190 -9.568 -17.146 1.00 79.50 78 ILE A C 1
ATOM 601 O O . ILE A 1 78 ? 0.113 -10.709 -17.593 1.00 79.50 78 ILE A O 1
ATOM 605 N N . ARG A 1 79 ? 0.114 -8.488 -17.933 1.00 84.25 79 ARG A N 1
ATOM 606 C CA . ARG A 1 79 ? -0.077 -8.592 -19.385 1.00 84.25 79 ARG A CA 1
ATOM 607 C C . ARG A 1 79 ? 1.036 -9.406 -20.050 1.00 84.25 79 ARG A C 1
ATOM 609 O O . ARG A 1 79 ? 0.737 -10.264 -20.870 1.00 84.25 79 ARG A O 1
ATOM 616 N N . GLN A 1 80 ? 2.290 -9.176 -19.661 1.00 80.88 80 GLN A N 1
ATOM 617 C CA . GLN A 1 80 ? 3.453 -9.923 -20.163 1.00 80.88 80 GLN A CA 1
ATOM 618 C C . GLN A 1 80 ? 3.442 -11.406 -19.749 1.00 80.88 80 GLN A C 1
ATOM 620 O O . GLN A 1 80 ? 4.014 -12.240 -20.438 1.00 80.88 80 GLN A O 1
ATOM 625 N N . LYS A 1 81 ? 2.776 -11.752 -18.637 1.00 74.25 81 LYS A N 1
ATOM 626 C CA . LYS A 1 81 ? 2.616 -13.139 -18.153 1.00 74.25 81 LYS A CA 1
ATOM 627 C C . LYS A 1 81 ? 1.557 -13.946 -18.873 1.00 74.25 81 LYS A C 1
ATOM 629 O O . LYS A 1 81 ? 1.488 -15.161 -18.688 1.00 74.25 81 LYS A O 1
ATOM 634 N N . MET A 1 82 ? 0.638 -13.285 -19.556 1.00 81.25 82 MET A N 1
ATOM 635 C CA . MET A 1 82 ? -0.518 -13.970 -20.094 1.00 81.25 82 MET A CA 1
ATOM 636 C C . MET A 1 82 ? -0.146 -14.803 -21.309 1.00 81.25 82 MET A C 1
ATOM 638 O O . MET A 1 82 ? 0.603 -14.357 -22.168 1.00 81.25 82 MET A O 1
ATOM 642 N N . LYS A 1 83 ? -0.764 -15.983 -21.418 1.00 87.19 83 LYS A N 1
ATOM 643 C CA . LYS A 1 83 ? -0.681 -16.814 -22.624 1.00 87.19 83 LYS A CA 1
ATOM 644 C C . LYS A 1 83 ? -1.091 -16.034 -23.881 1.00 87.19 83 LYS A C 1
ATOM 646 O O . LYS A 1 83 ? -0.502 -16.221 -24.933 1.00 87.19 83 LYS A O 1
ATOM 651 N N . GLU A 1 84 ? -2.087 -15.158 -23.747 1.00 89.19 84 GLU A N 1
ATOM 652 C CA . GLU A 1 84 ? -2.592 -14.289 -24.814 1.00 89.19 84 GLU A CA 1
ATOM 653 C C . GLU A 1 84 ? -2.614 -12.824 -24.331 1.00 89.19 84 GLU A C 1
ATOM 655 O O . GLU A 1 84 ? -3.627 -12.362 -23.797 1.00 89.19 84 GLU A O 1
ATOM 660 N N . PRO A 1 85 ? -1.505 -12.073 -24.477 1.00 88.69 85 PRO A N 1
ATOM 661 C CA . PRO A 1 85 ? -1.391 -10.695 -23.983 1.00 88.69 85 PRO A CA 1
ATOM 662 C C . PRO A 1 85 ? -2.345 -9.689 -24.642 1.00 88.69 85 PRO A C 1
ATOM 664 O O . PRO A 1 85 ? -2.579 -8.608 -24.090 1.00 88.69 85 PRO A O 1
ATOM 667 N N . GLU A 1 86 ? -2.874 -10.001 -25.827 1.00 87.56 86 GLU A N 1
ATOM 668 C CA . GLU A 1 86 ? -3.838 -9.148 -26.535 1.00 87.56 86 GLU A CA 1
ATOM 669 C C . GLU A 1 86 ? -5.217 -9.164 -25.869 1.00 87.56 86 GLU A C 1
ATOM 671 O O . GLU A 1 86 ? -5.826 -8.107 -25.697 1.00 87.56 86 GLU A O 1
ATOM 676 N N . SER A 1 87 ? -5.639 -10.325 -25.355 1.00 90.38 87 SER A N 1
ATOM 677 C CA . SER A 1 87 ? -6.893 -10.530 -24.610 1.00 90.38 87 SER A CA 1
ATOM 678 C C . SER A 1 87 ? -6.938 -9.784 -23.264 1.00 90.38 87 SER A C 1
ATOM 680 O O . SER A 1 87 ? -7.967 -9.745 -22.582 1.00 90.38 87 SER A O 1
ATOM 682 N N . TYR A 1 88 ? -5.818 -9.188 -22.843 1.00 88.75 88 TYR A N 1
ATOM 683 C CA . TYR A 1 88 ? -5.750 -8.366 -21.638 1.00 88.75 88 TYR A CA 1
ATOM 684 C C . TYR A 1 88 ? -6.493 -7.030 -21.796 1.00 88.75 88 TYR A C 1
ATOM 686 O O . TYR A 1 88 ? -7.113 -6.553 -20.841 1.00 88.75 88 TYR A O 1
ATOM 694 N N . SER A 1 89 ? -6.436 -6.443 -22.998 1.00 82.81 89 SER A N 1
ATOM 695 C CA . SER A 1 89 ? -7.064 -5.161 -23.339 1.00 82.81 89 SER A CA 1
ATOM 696 C C . SER A 1 89 ? -8.405 -5.362 -24.066 1.00 82.81 89 SER A C 1
ATOM 698 O O . SER A 1 89 ? -8.746 -6.468 -24.472 1.00 82.81 89 SER A O 1
ATOM 700 N N . GLY A 1 90 ? -9.179 -4.288 -24.237 1.00 85.50 90 GLY A N 1
ATOM 701 C CA . GLY A 1 90 ? -10.478 -4.294 -24.924 1.00 85.50 90 GLY A CA 1
ATOM 702 C C . GLY A 1 90 ? -11.686 -4.262 -23.982 1.00 85.50 90 GLY A C 1
ATOM 703 O O . GLY A 1 90 ? -11.564 -4.421 -22.771 1.00 85.50 90 GLY A O 1
ATOM 704 N N . TRP A 1 91 ? -12.885 -4.042 -24.530 1.00 83.38 91 TRP A N 1
ATOM 705 C CA . TRP A 1 91 ? -14.124 -3.837 -23.756 1.00 83.38 91 TRP A CA 1
ATOM 706 C C . TRP A 1 91 ? -14.482 -5.017 -22.844 1.00 83.38 91 TRP A C 1
ATOM 708 O O . TRP A 1 91 ? -14.889 -4.812 -21.705 1.00 83.38 91 TRP A O 1
ATOM 718 N N . THR A 1 92 ? -14.262 -6.243 -23.317 1.00 88.62 92 THR A N 1
ATOM 719 C CA . THR A 1 92 ? -14.405 -7.490 -22.547 1.00 88.62 92 THR A CA 1
ATOM 720 C C . THR A 1 92 ? -13.049 -8.093 -22.173 1.00 88.62 92 THR A C 1
ATOM 722 O O . THR A 1 92 ? -12.960 -9.285 -21.889 1.00 88.62 92 THR A O 1
ATOM 725 N N . GLY A 1 93 ? -11.982 -7.292 -22.214 1.00 90.38 93 GLY A N 1
ATOM 726 C CA . GLY A 1 93 ? -10.651 -7.720 -21.807 1.00 90.38 93 GLY A CA 1
ATOM 727 C C . GLY A 1 93 ? -10.604 -8.040 -20.316 1.00 90.38 93 GLY A C 1
ATOM 728 O O . GLY A 1 93 ? -11.402 -7.532 -19.517 1.00 90.38 93 GLY A O 1
ATOM 729 N N . ILE A 1 94 ? -9.640 -8.869 -19.927 1.00 91.25 94 ILE A N 1
ATOM 730 C CA . ILE A 1 94 ? -9.505 -9.352 -18.544 1.00 91.25 94 ILE A CA 1
ATOM 731 C C . ILE A 1 94 ? -9.354 -8.203 -17.540 1.00 91.25 94 ILE A C 1
ATOM 733 O O . ILE A 1 94 ? -9.912 -8.278 -16.444 1.00 91.25 94 ILE A O 1
ATOM 737 N N . LEU A 1 95 ? -8.684 -7.110 -17.925 1.00 90.25 95 LEU A N 1
ATOM 738 C CA . LEU A 1 95 ? -8.564 -5.919 -17.085 1.00 90.25 95 LEU A CA 1
ATOM 739 C C . LEU A 1 95 ? -9.932 -5.284 -16.779 1.00 90.25 95 LEU A C 1
ATOM 741 O O . LEU A 1 95 ? -10.245 -5.036 -15.616 1.00 90.25 95 LEU A O 1
ATOM 745 N N . ASN A 1 96 ? -10.761 -5.057 -17.802 1.00 90.62 96 ASN A N 1
ATOM 746 C CA . ASN A 1 96 ? -12.059 -4.394 -17.647 1.00 90.62 96 ASN A CA 1
ATOM 747 C C . ASN A 1 96 ? -13.050 -5.253 -16.856 1.00 90.62 96 ASN A C 1
ATOM 749 O O . ASN A 1 96 ? -13.738 -4.740 -15.973 1.00 90.62 96 ASN A O 1
ATOM 753 N N . ILE A 1 97 ? -13.082 -6.565 -17.112 1.00 92.44 97 ILE A N 1
ATOM 754 C CA . ILE A 1 97 ? -13.910 -7.504 -16.340 1.00 92.44 97 ILE A CA 1
ATOM 755 C C . ILE A 1 97 ? -13.458 -7.537 -14.873 1.00 92.44 97 ILE A C 1
ATOM 757 O O . ILE A 1 97 ? -14.296 -7.488 -13.971 1.00 92.44 97 ILE A O 1
ATOM 761 N N . GLY A 1 98 ? -12.143 -7.579 -14.628 1.00 90.19 98 GLY A N 1
ATOM 762 C CA . GLY A 1 98 ? -11.578 -7.563 -13.279 1.00 90.19 98 GLY A CA 1
ATOM 763 C C . GLY A 1 98 ? -11.945 -6.296 -12.505 1.00 90.19 98 GLY A C 1
ATOM 764 O O . GLY A 1 98 ? -12.453 -6.383 -11.386 1.00 90.19 98 GLY A O 1
ATOM 765 N N . ILE A 1 99 ? -11.763 -5.121 -13.119 1.00 90.62 99 ILE A N 1
ATOM 766 C CA . ILE A 1 99 ? -12.129 -3.830 -12.516 1.00 90.62 99 ILE A CA 1
ATOM 767 C C . ILE A 1 99 ? -13.640 -3.755 -12.258 1.00 90.62 99 ILE A C 1
ATOM 769 O O . ILE A 1 99 ? -14.046 -3.315 -11.181 1.00 90.62 99 ILE A O 1
ATOM 773 N N . LEU A 1 100 ? -14.482 -4.212 -13.192 1.00 92.81 100 LEU A N 1
ATOM 774 C CA . LEU A 1 100 ? -15.939 -4.220 -13.020 1.00 92.81 100 LEU A CA 1
ATOM 775 C C . LEU A 1 100 ? -16.368 -5.083 -11.825 1.00 92.81 100 LEU A C 1
ATOM 777 O O . LEU A 1 100 ? -17.139 -4.624 -10.980 1.00 92.81 100 LEU A O 1
ATOM 781 N N . LEU A 1 101 ? -15.847 -6.309 -11.729 1.00 92.31 101 LEU A N 1
ATOM 782 C CA . LEU A 1 101 ? -16.153 -7.234 -10.634 1.00 92.31 101 LEU A CA 1
ATOM 783 C C . LEU A 1 101 ? -15.787 -6.622 -9.279 1.00 92.31 101 LEU A C 1
ATOM 785 O O . LEU A 1 101 ? -16.591 -6.628 -8.344 1.00 92.31 101 LEU A O 1
ATOM 789 N N . VAL A 1 102 ? -14.586 -6.055 -9.189 1.00 91.44 102 VAL A N 1
ATOM 790 C CA . VAL A 1 102 ? -14.080 -5.420 -7.970 1.00 91.44 102 VAL A CA 1
ATOM 791 C C . VAL A 1 102 ? -14.901 -4.174 -7.610 1.00 91.44 102 VAL A C 1
ATOM 793 O O . VAL A 1 102 ? -15.259 -3.993 -6.446 1.00 91.44 102 VAL A O 1
ATOM 796 N N . THR A 1 103 ? -15.299 -3.370 -8.600 1.00 93.44 103 THR A N 1
ATOM 797 C CA . THR A 1 103 ? -16.164 -2.192 -8.405 1.00 93.44 103 THR A CA 1
ATOM 798 C C . THR A 1 103 ? -17.514 -2.575 -7.805 1.00 93.44 103 THR A C 1
ATOM 800 O O . THR A 1 103 ? -17.952 -1.963 -6.829 1.00 93.44 103 THR A O 1
ATOM 803 N N . ILE A 1 104 ? -18.167 -3.608 -8.350 1.00 94.94 104 ILE A N 1
ATOM 804 C CA . ILE A 1 104 ? -19.449 -4.107 -7.832 1.00 94.94 104 ILE A CA 1
ATOM 805 C C . ILE A 1 104 ? -19.279 -4.572 -6.383 1.00 94.94 104 ILE A C 1
ATOM 807 O O . ILE A 1 104 ? -20.087 -4.219 -5.523 1.00 94.94 104 ILE A O 1
ATOM 811 N N . MET A 1 105 ? -18.209 -5.317 -6.093 1.00 91.88 105 MET A N 1
ATOM 812 C CA . MET A 1 105 ? -17.926 -5.793 -4.741 1.00 91.88 105 MET A CA 1
ATOM 813 C C . MET A 1 105 ? -17.737 -4.631 -3.754 1.00 91.88 105 MET A C 1
ATOM 815 O O . MET A 1 105 ? -18.351 -4.635 -2.686 1.00 91.88 105 MET A O 1
ATOM 819 N N . TYR A 1 106 ? -16.949 -3.611 -4.107 1.00 92.38 106 TYR A N 1
ATOM 820 C CA . TYR A 1 106 ? -16.757 -2.434 -3.255 1.00 92.38 106 TYR A CA 1
ATOM 821 C C . TYR A 1 106 ? -18.041 -1.641 -3.047 1.00 92.38 106 TYR A C 1
ATOM 823 O O . TYR A 1 106 ? -18.313 -1.222 -1.922 1.00 92.38 106 TYR A O 1
ATOM 831 N N . PHE A 1 107 ? -18.853 -1.480 -4.093 1.00 93.31 107 PHE A N 1
ATOM 832 C CA . PHE A 1 107 ? -20.128 -0.782 -3.982 1.00 93.31 107 PHE A CA 1
ATOM 833 C C . PHE A 1 107 ? -21.087 -1.510 -3.035 1.00 93.31 107 PHE A C 1
ATOM 835 O O . PHE A 1 107 ? -21.636 -0.888 -2.130 1.00 93.31 107 PHE A O 1
ATOM 842 N N . VAL A 1 108 ? -21.239 -2.830 -3.181 1.00 93.94 108 VAL A N 1
ATOM 843 C CA . VAL A 1 108 ? -22.113 -3.647 -2.323 1.00 93.94 108 VAL A CA 1
ATOM 844 C C . VAL A 1 108 ? -21.668 -3.576 -0.861 1.00 93.94 108 VAL A C 1
ATOM 846 O O . VAL A 1 108 ? -22.471 -3.259 0.018 1.00 93.94 108 VAL A O 1
ATOM 849 N N . VAL A 1 109 ? -20.385 -3.818 -0.588 1.00 92.69 109 VAL A N 1
ATOM 850 C CA . VAL A 1 109 ? -19.853 -3.821 0.785 1.00 92.69 109 VAL A CA 1
ATOM 851 C C . VAL A 1 109 ? -19.914 -2.423 1.402 1.00 92.69 109 VAL A C 1
ATOM 853 O O . VAL A 1 109 ? -20.310 -2.277 2.559 1.00 92.69 109 VAL A O 1
ATOM 856 N N . GLY A 1 110 ? -19.560 -1.389 0.634 1.00 92.31 110 GLY A N 1
ATOM 857 C CA . GLY A 1 110 ? -19.608 0.003 1.076 1.00 92.31 110 GLY A CA 1
ATOM 858 C C . GLY A 1 110 ? -21.031 0.470 1.377 1.00 92.31 110 GLY A C 1
ATOM 859 O O . GLY A 1 110 ? -21.272 1.055 2.432 1.00 92.31 110 GLY A O 1
ATOM 860 N N . PHE A 1 111 ? -21.988 0.152 0.503 1.00 92.31 111 PHE A N 1
ATOM 861 C CA . PHE A 1 111 ? -23.392 0.531 0.658 1.00 92.31 111 PHE A CA 1
ATOM 862 C C . PHE A 1 111 ? -24.035 -0.125 1.885 1.00 92.31 111 PHE A C 1
ATOM 864 O O . PHE A 1 111 ? -24.531 0.575 2.770 1.00 92.31 111 PHE A O 1
ATOM 871 N N . PHE A 1 112 ? -23.983 -1.458 1.995 1.00 93.12 112 PHE A N 1
ATOM 872 C CA . PHE A 1 112 ? -24.572 -2.158 3.14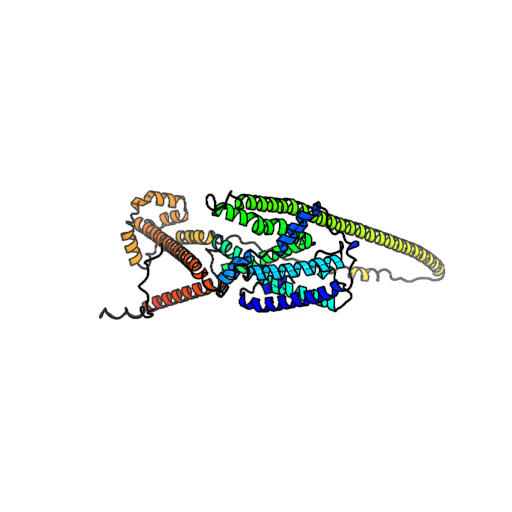3 1.00 93.12 112 PHE A CA 1
ATOM 873 C C . PHE A 1 112 ? -23.811 -1.879 4.446 1.00 93.12 112 PHE A C 1
ATOM 875 O O . PHE A 1 112 ? -24.428 -1.753 5.505 1.00 93.12 112 PHE A O 1
ATOM 882 N N . GLY A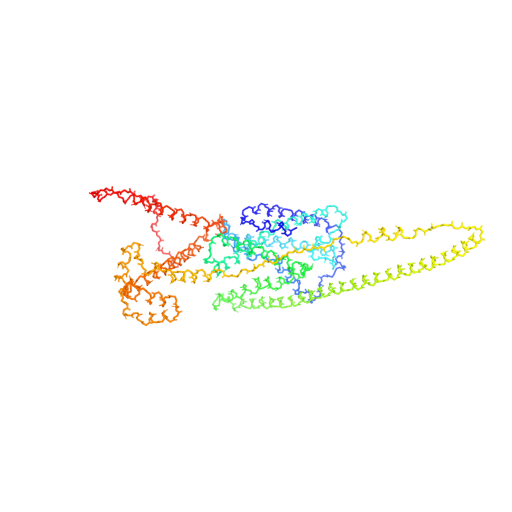 1 113 ? -22.489 -1.696 4.380 1.00 93.19 113 GLY A N 1
ATOM 883 C CA . GLY A 1 113 ? -21.690 -1.265 5.526 1.00 93.19 113 GLY A CA 1
ATOM 884 C C . GLY A 1 113 ? -22.119 0.111 6.041 1.00 93.19 113 GLY A C 1
ATOM 885 O O . GLY A 1 113 ? -22.290 0.293 7.250 1.00 93.19 113 GLY A O 1
ATOM 886 N N . TYR A 1 114 ? -22.366 1.060 5.136 1.00 91.56 114 TYR A N 1
ATOM 887 C CA . TYR A 1 114 ? -22.841 2.392 5.499 1.00 91.56 114 TYR A CA 1
ATOM 888 C C . TYR A 1 114 ? -24.260 2.369 6.076 1.00 91.56 114 TYR A C 1
ATOM 890 O O . TYR A 1 114 ? -24.519 3.022 7.082 1.00 91.56 114 TYR A O 1
ATOM 898 N N . ILE A 1 115 ? -25.172 1.573 5.517 1.00 93.00 115 ILE A N 1
ATOM 899 C CA . ILE A 1 115 ? -26.540 1.460 6.049 1.00 93.00 115 ILE A CA 1
ATOM 900 C C . ILE A 1 115 ? -26.560 0.832 7.450 1.00 93.00 115 ILE A C 1
ATOM 902 O O . ILE A 1 115 ? -27.374 1.215 8.296 1.00 93.00 115 ILE A O 1
ATOM 906 N N . ARG A 1 116 ? -25.664 -0.124 7.718 1.00 91.94 116 ARG A N 1
ATOM 907 C CA . ARG A 1 116 ? -25.558 -0.784 9.025 1.00 91.94 116 ARG A CA 1
ATOM 908 C C . ARG A 1 116 ? -25.023 0.151 10.110 1.00 91.94 116 ARG A C 1
ATOM 910 O O . ARG A 1 116 ? -25.580 0.192 11.204 1.00 91.94 116 ARG A O 1
ATOM 917 N N . TYR A 1 117 ? -23.927 0.857 9.835 1.00 90.75 117 TYR A N 1
ATOM 918 C CA . TYR A 1 117 ? -23.178 1.595 10.864 1.00 90.75 117 TYR A CA 1
ATOM 919 C C . TYR A 1 117 ? -23.335 3.120 10.787 1.00 90.75 117 TYR A C 1
ATOM 921 O O . TYR A 1 117 ? -23.051 3.822 11.761 1.00 90.75 117 TYR A O 1
ATOM 929 N N . GLY A 1 118 ? -23.798 3.652 9.656 1.00 88.81 118 GLY A N 1
ATOM 930 C CA . GLY A 1 118 ? -23.899 5.084 9.394 1.00 88.81 118 GLY A CA 1
ATOM 931 C C . GLY A 1 118 ? -22.564 5.803 9.592 1.00 88.81 118 GLY A C 1
ATOM 932 O O . GLY A 1 118 ? -21.499 5.299 9.239 1.00 88.81 118 GLY A O 1
ATOM 933 N N . SER A 1 119 ? -22.612 6.970 10.234 1.00 84.44 119 SER A N 1
ATOM 934 C CA . SER A 1 119 ? -21.428 7.773 10.571 1.00 84.44 119 SER A CA 1
ATOM 935 C C . SER A 1 119 ? -20.513 7.152 11.636 1.00 84.44 119 SER A C 1
ATOM 937 O O . SER A 1 119 ? -19.437 7.685 11.890 1.00 84.44 119 SER A O 1
ATOM 939 N N . LYS A 1 120 ? -20.908 6.035 12.266 1.00 86.25 120 LYS A N 1
ATOM 940 C CA . LYS A 1 120 ? -20.097 5.331 13.275 1.00 86.25 120 LYS A CA 1
ATOM 941 C C . LYS A 1 120 ? -19.193 4.250 12.677 1.00 86.25 120 LYS A C 1
ATOM 943 O O . LYS A 1 120 ? -18.521 3.550 13.429 1.00 86.25 120 LYS A O 1
ATOM 948 N N . ALA A 1 121 ? -19.198 4.079 11.355 1.00 87.25 121 ALA A N 1
ATOM 949 C CA . ALA A 1 121 ? -18.348 3.105 10.690 1.00 87.25 121 ALA A CA 1
ATOM 950 C C . ALA A 1 121 ? -16.861 3.409 10.949 1.00 87.25 121 ALA A C 1
ATOM 952 O O . ALA A 1 121 ? -16.356 4.474 10.601 1.00 87.25 121 ALA A O 1
ATOM 953 N N . LEU A 1 122 ? -16.151 2.455 11.551 1.00 87.38 122 LEU A N 1
ATOM 954 C CA . LEU A 1 122 ? -14.698 2.517 11.713 1.00 87.38 122 LEU A CA 1
ATOM 955 C C . LEU A 1 122 ? -13.977 2.265 10.378 1.00 87.38 122 LEU A C 1
ATOM 957 O O . LEU A 1 122 ? -14.539 1.660 9.466 1.00 87.38 122 LEU A O 1
ATOM 961 N N . GLY A 1 123 ? -12.698 2.656 10.293 1.00 80.00 123 GLY A N 1
ATOM 962 C CA . GLY A 1 123 ? -11.883 2.590 9.066 1.00 80.00 123 GLY A CA 1
ATOM 963 C C . GLY A 1 123 ? -11.648 1.190 8.476 1.00 80.00 123 GLY A C 1
ATOM 964 O O . GLY A 1 123 ? -11.100 1.074 7.387 1.00 80.00 123 GLY A O 1
ATOM 965 N N . SER A 1 124 ? -12.066 0.127 9.166 1.00 88.19 124 SER A N 1
ATOM 966 C CA . SER A 1 124 ? -12.187 -1.219 8.605 1.00 88.19 124 SER A CA 1
ATOM 967 C C . SER A 1 124 ? -13.501 -1.845 9.054 1.00 88.19 124 SER A C 1
ATOM 969 O O . SER A 1 124 ? -13.871 -1.762 10.228 1.00 88.19 124 SER A O 1
ATOM 971 N N . ILE A 1 125 ? -14.171 -2.558 8.147 1.00 88.94 125 ILE A N 1
ATOM 972 C CA . ILE A 1 125 ? -15.425 -3.256 8.445 1.00 88.94 125 ILE A CA 1
ATOM 973 C C . ILE A 1 125 ? -15.256 -4.320 9.540 1.00 88.94 125 ILE A C 1
ATOM 975 O O . ILE A 1 125 ? -16.160 -4.535 10.345 1.00 88.94 125 ILE A O 1
ATOM 979 N N . THR A 1 126 ? -14.073 -4.935 9.634 1.00 89.56 126 THR A N 1
ATOM 980 C CA . THR A 1 126 ? -13.768 -5.961 10.641 1.00 89.56 126 THR A CA 1
ATOM 981 C C . THR A 1 126 ? -13.715 -5.398 12.059 1.00 89.56 126 THR A C 1
ATOM 983 O O . THR A 1 126 ? -14.004 -6.124 13.011 1.00 89.56 126 THR A O 1
ATOM 986 N N . LEU A 1 127 ? -13.398 -4.108 12.223 1.00 87.88 127 LEU A N 1
ATOM 987 C CA . LEU A 1 127 ? -13.403 -3.444 13.529 1.00 87.88 127 LEU A CA 1
ATOM 988 C C . LEU A 1 127 ? -14.825 -3.223 14.054 1.00 87.88 127 LEU A C 1
ATOM 990 O O . LEU A 1 127 ? -15.022 -3.210 15.264 1.00 87.88 127 LEU A O 1
ATOM 994 N N . ASN A 1 128 ? -15.809 -3.115 13.159 1.00 89.38 128 ASN A N 1
ATOM 995 C CA . ASN A 1 128 ? -17.209 -2.903 13.525 1.00 89.38 128 ASN A CA 1
ATOM 996 C C . ASN A 1 128 ? -17.934 -4.198 13.955 1.00 89.38 128 ASN A C 1
ATOM 998 O O . ASN A 1 128 ? -19.052 -4.138 14.468 1.00 89.38 128 ASN A O 1
ATOM 1002 N N . LEU A 1 129 ? -17.322 -5.374 13.760 1.00 89.25 129 LEU A N 1
ATOM 1003 C CA . LEU A 1 129 ? -17.909 -6.653 14.171 1.00 89.25 129 LEU A CA 1
ATOM 1004 C C . LEU A 1 129 ? -17.883 -6.822 15.701 1.00 89.25 129 LEU A C 1
ATOM 1006 O O . LEU A 1 129 ? -16.826 -6.598 16.311 1.00 89.25 129 LEU A O 1
ATOM 1010 N N . PRO A 1 130 ? -18.980 -7.311 16.314 1.00 88.44 130 PRO A N 1
ATOM 1011 C CA . PRO A 1 130 ? -19.055 -7.504 17.754 1.00 88.44 130 PRO A CA 1
ATOM 1012 C C . PRO A 1 130 ? -18.092 -8.601 18.211 1.00 88.44 130 PRO A C 1
ATOM 1014 O O . PRO A 1 130 ? -17.856 -9.586 17.507 1.00 88.44 130 PRO A O 1
ATOM 1017 N N . ASN A 1 131 ? -17.528 -8.420 19.404 1.00 87.25 131 ASN A N 1
ATOM 1018 C CA . ASN A 1 131 ? -16.545 -9.346 19.962 1.00 87.25 131 ASN A CA 1
ATOM 1019 C C . ASN A 1 131 ? -17.186 -10.526 20.701 1.00 87.25 131 ASN A C 1
ATOM 1021 O O . ASN A 1 131 ? -16.478 -11.469 21.018 1.00 87.25 131 ASN A O 1
ATOM 1025 N N . ASP A 1 132 ? -18.494 -10.523 20.946 1.00 87.44 132 ASP A N 1
ATOM 1026 C CA . ASP A 1 132 ? -19.127 -11.544 21.793 1.00 87.44 132 ASP A CA 1
ATOM 1027 C C . ASP A 1 132 ? -19.323 -12.886 21.070 1.00 87.44 132 ASP A C 1
ATOM 1029 O O . ASP A 1 132 ? -19.358 -13.948 21.693 1.00 87.44 132 ASP A O 1
ATOM 1033 N N . ASN A 1 133 ? -19.417 -12.866 19.736 1.00 90.50 133 ASN A N 1
ATOM 1034 C CA . ASN A 1 133 ? -19.652 -14.065 18.938 1.00 90.50 133 ASN A CA 1
ATOM 1035 C C . ASN A 1 133 ? -18.336 -14.667 18.417 1.00 90.50 133 ASN A C 1
ATOM 1037 O O . ASN A 1 133 ? -17.575 -14.027 17.683 1.00 90.50 133 ASN A O 1
ATOM 1041 N N . LYS A 1 134 ? -18.118 -15.950 18.729 1.00 92.81 134 LYS A N 1
ATOM 1042 C CA . LYS A 1 134 ? -16.957 -16.740 18.287 1.00 92.81 134 LYS A CA 1
ATOM 1043 C C . LYS A 1 134 ? -16.786 -16.752 16.766 1.00 92.81 134 LYS A C 1
ATOM 1045 O O . LYS A 1 134 ? -15.656 -16.748 16.289 1.00 92.81 134 LYS A O 1
ATOM 1050 N N . LEU A 1 135 ? -17.879 -16.726 16.001 1.00 92.69 135 LEU A N 1
ATOM 1051 C CA . LEU A 1 135 ? -17.841 -16.741 14.536 1.00 92.69 135 LEU A CA 1
ATOM 1052 C C . LEU A 1 135 ? -17.190 -15.469 13.965 1.00 92.69 135 LEU A C 1
ATOM 1054 O O . LEU A 1 135 ? -16.378 -15.536 13.040 1.00 92.69 135 LEU A O 1
ATOM 1058 N N . TYR A 1 136 ? -17.469 -14.305 14.553 1.00 92.44 136 TYR A N 1
ATOM 1059 C CA . TYR A 1 136 ? -16.858 -13.048 14.119 1.00 92.44 136 TYR A CA 1
ATOM 1060 C C . TYR A 1 136 ? -15.413 -12.920 14.593 1.00 92.44 136 TYR A C 1
ATOM 1062 O O . TYR A 1 136 ? -14.574 -12.425 13.842 1.00 92.44 136 TYR A O 1
ATOM 1070 N N . GLN A 1 137 ? -15.086 -13.428 15.784 1.00 92.75 137 GLN A N 1
ATOM 1071 C CA . GLN A 1 137 ? -13.690 -13.544 16.215 1.00 92.75 137 GLN A CA 1
ATOM 1072 C C . GLN A 1 137 ? -12.886 -14.443 15.265 1.00 92.75 137 GLN A C 1
ATOM 1074 O O . GLN A 1 137 ? -11.805 -14.059 14.819 1.00 92.75 137 GLN A O 1
ATOM 1079 N N . PHE A 1 138 ? -13.443 -15.598 14.888 1.00 93.44 138 PHE A N 1
ATOM 1080 C CA . PHE A 1 138 ? -12.848 -16.492 13.897 1.00 93.44 138 PHE A CA 1
ATOM 1081 C C . PHE A 1 138 ? -12.649 -15.785 12.550 1.00 93.44 138 PHE A C 1
ATOM 1083 O O . PHE A 1 138 ? -11.573 -15.872 11.967 1.00 93.44 138 PHE A O 1
ATOM 1090 N N . THR A 1 139 ? -13.632 -15.000 12.102 1.00 93.69 139 THR A N 1
ATOM 1091 C CA . THR A 1 139 ? -13.529 -14.206 10.867 1.00 93.69 139 THR A CA 1
ATOM 1092 C C . THR A 1 139 ? -12.395 -13.177 10.932 1.00 93.69 139 THR A C 1
ATOM 1094 O O . THR A 1 139 ? -11.647 -13.035 9.965 1.00 93.69 139 THR A O 1
ATOM 1097 N N . LYS A 1 140 ? -12.202 -12.498 12.074 1.00 92.38 140 LYS A N 1
ATOM 1098 C CA . LYS A 1 140 ? -11.070 -11.571 12.282 1.00 92.38 140 LYS A CA 1
ATOM 1099 C C . LYS A 1 140 ? -9.723 -12.297 12.193 1.00 92.38 140 LYS A C 1
ATOM 1101 O O . LYS A 1 140 ? -8.814 -11.799 11.531 1.00 92.38 140 LYS A O 1
ATOM 1106 N N . ILE A 1 141 ? -9.600 -13.475 12.812 1.00 92.44 141 ILE A N 1
ATOM 1107 C CA . ILE A 1 141 ? -8.382 -14.304 12.747 1.00 92.44 141 ILE A CA 1
ATOM 1108 C C . ILE A 1 141 ? -8.130 -14.776 11.312 1.00 92.44 141 ILE A C 1
ATOM 1110 O O . ILE A 1 141 ? -7.010 -14.664 10.821 1.00 92.44 141 ILE A O 1
ATOM 1114 N N . MET A 1 142 ? -9.166 -15.245 10.618 1.00 93.50 142 MET A N 1
ATOM 1115 C CA . MET A 1 142 ? -9.080 -15.685 9.228 1.00 93.50 142 MET A CA 1
ATOM 1116 C C . MET A 1 142 ? -8.600 -14.557 8.304 1.00 93.50 142 MET A C 1
ATOM 1118 O O . MET A 1 142 ? -7.693 -14.777 7.505 1.00 93.50 142 MET A O 1
ATOM 1122 N N . TYR A 1 143 ? -9.124 -13.334 8.458 1.00 92.06 143 TYR A N 1
ATOM 1123 C CA . TYR A 1 143 ? -8.624 -12.162 7.730 1.00 92.06 143 TYR A CA 1
ATOM 1124 C C . TYR A 1 143 ? -7.173 -11.825 8.080 1.00 92.06 143 TYR A C 1
ATOM 1126 O O . TYR A 1 143 ? -6.398 -11.497 7.187 1.00 92.06 143 TYR A O 1
ATOM 1134 N N . ALA A 1 144 ? -6.781 -11.919 9.354 1.00 92.25 144 ALA A N 1
ATOM 1135 C CA . ALA A 1 144 ? -5.399 -11.676 9.762 1.00 92.25 144 ALA A CA 1
ATOM 1136 C C . ALA A 1 144 ? -4.426 -12.682 9.119 1.00 92.25 144 ALA A C 1
ATOM 1138 O O . ALA A 1 144 ? -3.360 -12.287 8.645 1.00 92.25 144 ALA A O 1
ATOM 1139 N N . VAL A 1 145 ? -4.810 -13.963 9.049 1.00 92.31 145 VAL A N 1
ATOM 1140 C CA . VAL A 1 145 ? -4.040 -15.009 8.358 1.00 92.31 145 VAL A CA 1
ATOM 1141 C C . VAL A 1 145 ? -4.003 -14.757 6.849 1.00 92.31 145 VAL A C 1
ATOM 1143 O O . VAL A 1 145 ? -2.929 -14.825 6.257 1.00 92.31 145 VAL A O 1
ATOM 1146 N N . ALA A 1 146 ? -5.131 -14.407 6.227 1.00 93.19 146 ALA A N 1
ATOM 1147 C CA . ALA A 1 146 ? -5.182 -14.096 4.800 1.00 93.19 146 ALA A CA 1
ATOM 1148 C C . ALA A 1 146 ? -4.260 -12.917 4.441 1.00 93.19 146 ALA A C 1
ATOM 1150 O O . ALA A 1 146 ? -3.423 -13.039 3.548 1.00 93.19 146 ALA A O 1
ATOM 1151 N N . ILE A 1 147 ? -4.336 -11.814 5.195 1.00 90.88 147 ILE A N 1
ATOM 1152 C CA . ILE A 1 147 ? -3.474 -10.637 5.005 1.00 90.88 147 ILE A CA 1
ATOM 1153 C C . ILE A 1 147 ? -1.998 -11.032 5.131 1.00 90.88 147 ILE A C 1
ATOM 1155 O O . ILE A 1 147 ? -1.195 -10.677 4.267 1.00 90.88 147 ILE A O 1
ATOM 1159 N N . PHE A 1 148 ? -1.648 -11.819 6.153 1.00 90.81 148 PHE A N 1
ATOM 1160 C CA . PHE A 1 148 ? -0.290 -12.333 6.341 1.00 90.81 148 PHE A CA 1
ATOM 1161 C C . PHE A 1 148 ? 0.211 -13.133 5.125 1.00 90.81 148 PHE A C 1
ATOM 1163 O O . PHE A 1 148 ? 1.315 -12.884 4.643 1.00 90.81 148 PHE A O 1
ATOM 1170 N N . LEU A 1 149 ? -0.607 -14.044 4.592 1.00 89.88 149 LEU A N 1
ATOM 1171 C CA . LEU A 1 149 ? -0.252 -14.866 3.430 1.00 89.88 149 LEU A CA 1
ATOM 1172 C C . LEU A 1 149 ? -0.129 -14.049 2.130 1.00 89.88 149 LEU A C 1
ATOM 1174 O O . LEU A 1 149 ? 0.687 -14.384 1.273 1.00 89.88 149 LEU A O 1
ATOM 1178 N N . THR A 1 150 ? -0.894 -12.963 1.982 1.00 88.69 150 THR A N 1
ATOM 1179 C CA . THR A 1 150 ? -0.810 -12.071 0.806 1.00 88.69 150 THR A CA 1
ATOM 1180 C C . THR A 1 150 ? 0.307 -11.030 0.880 1.00 88.69 150 THR A C 1
ATOM 1182 O O . THR A 1 150 ? 0.686 -10.478 -0.156 1.00 88.69 150 THR A O 1
ATOM 1185 N N . TYR A 1 151 ? 0.866 -10.770 2.068 1.00 88.44 151 TYR A N 1
ATOM 1186 C CA . TYR A 1 151 ? 1.856 -9.706 2.282 1.00 88.44 151 TYR A CA 1
ATOM 1187 C C . TYR A 1 151 ? 3.066 -9.835 1.349 1.00 88.44 151 TYR A C 1
ATOM 1189 O O . TYR A 1 151 ? 3.482 -8.864 0.724 1.00 88.44 151 TYR A O 1
ATOM 1197 N N . ASN A 1 152 ? 3.596 -11.048 1.188 1.00 82.31 152 ASN A N 1
ATOM 1198 C CA . ASN A 1 152 ? 4.751 -11.304 0.328 1.00 82.31 152 ASN A CA 1
ATOM 1199 C C . ASN A 1 152 ? 4.513 -10.933 -1.139 1.00 82.31 152 ASN A C 1
ATOM 1201 O O . ASN A 1 152 ? 5.432 -10.469 -1.811 1.00 82.31 152 ASN A O 1
ATOM 1205 N N . LEU A 1 153 ? 3.293 -11.148 -1.643 1.00 79.19 153 LEU A N 1
ATOM 1206 C CA . LEU A 1 153 ? 2.956 -10.853 -3.034 1.00 79.19 153 LEU A CA 1
ATOM 1207 C C . LEU A 1 153 ? 2.946 -9.338 -3.255 1.00 79.19 153 LEU A C 1
ATOM 1209 O O . LEU A 1 153 ? 3.473 -8.847 -4.250 1.00 79.19 153 LEU A O 1
ATOM 1213 N N . GLN A 1 154 ? 2.409 -8.598 -2.285 1.00 83.56 154 GLN A N 1
ATOM 1214 C CA . GLN A 1 154 ? 2.427 -7.136 -2.280 1.00 83.56 154 GLN A CA 1
ATOM 1215 C C . GLN A 1 154 ? 3.854 -6.593 -2.110 1.00 83.56 154 GLN A C 1
ATOM 1217 O O . GLN A 1 154 ? 4.217 -5.612 -2.750 1.00 83.56 154 GLN A O 1
ATOM 1222 N N . PHE A 1 155 ? 4.682 -7.260 -1.301 1.00 85.06 155 PHE A N 1
ATOM 1223 C CA . PHE A 1 155 ? 6.088 -6.920 -1.074 1.00 85.06 155 PHE A CA 1
ATOM 1224 C C . PHE A 1 155 ? 6.996 -7.206 -2.283 1.00 85.06 155 PHE A C 1
ATOM 1226 O O . PHE A 1 155 ? 8.003 -6.524 -2.487 1.00 85.06 155 PHE A O 1
ATOM 1233 N N . TYR A 1 156 ? 6.645 -8.191 -3.113 1.00 79.06 156 TYR A N 1
ATOM 1234 C CA . TYR A 1 156 ? 7.421 -8.570 -4.294 1.00 79.06 156 TYR A CA 1
ATOM 1235 C C . TYR A 1 156 ? 7.589 -7.408 -5.282 1.00 79.06 156 TYR A C 1
ATOM 1237 O O . TYR A 1 156 ? 8.688 -7.198 -5.786 1.00 79.06 156 TYR A O 1
ATOM 1245 N N . VAL A 1 157 ? 6.532 -6.627 -5.519 1.00 78.50 157 VAL A N 1
ATOM 1246 C CA . VAL A 1 157 ? 6.529 -5.516 -6.488 1.00 78.50 157 VAL A CA 1
ATOM 1247 C C . VAL A 1 157 ? 7.530 -4.401 -6.137 1.00 78.50 157 VAL A C 1
ATOM 1249 O O . VAL A 1 157 ? 8.382 -4.085 -6.968 1.00 78.50 157 VAL A O 1
ATOM 1252 N N . PRO A 1 158 ? 7.504 -3.784 -4.936 1.00 84.50 158 PRO A N 1
ATOM 1253 C CA . PRO A 1 158 ? 8.489 -2.763 -4.589 1.00 84.50 158 PRO A CA 1
ATOM 1254 C C . PRO A 1 158 ? 9.908 -3.338 -4.551 1.00 84.50 158 PRO A C 1
ATOM 1256 O O . PRO A 1 158 ? 10.852 -2.657 -4.954 1.00 84.50 158 PRO A O 1
ATOM 1259 N N . PHE A 1 159 ? 10.075 -4.595 -4.127 1.00 84.38 159 PHE A N 1
ATOM 1260 C CA . PHE A 1 159 ? 11.378 -5.248 -4.148 1.00 84.38 159 PHE A CA 1
ATOM 1261 C C . PHE A 1 159 ? 11.913 -5.414 -5.582 1.00 84.38 159 PHE A C 1
ATOM 1263 O O . PHE A 1 159 ? 13.046 -5.009 -5.848 1.00 84.38 159 PHE A O 1
ATOM 1270 N N . SER A 1 160 ? 11.110 -5.938 -6.516 1.00 77.88 160 SER A N 1
ATOM 1271 C CA . SER A 1 160 ? 11.523 -6.153 -7.911 1.00 77.88 160 SER A CA 1
ATOM 1272 C C . SER A 1 160 ? 11.830 -4.844 -8.644 1.00 77.88 160 SER A C 1
ATOM 1274 O O . SER A 1 160 ? 12.682 -4.817 -9.530 1.00 77.88 160 SER A O 1
ATOM 1276 N N . LEU A 1 161 ? 11.210 -3.733 -8.234 1.00 80.44 161 LEU A N 1
ATOM 1277 C CA . LEU A 1 161 ? 11.476 -2.405 -8.790 1.00 80.44 161 LEU A CA 1
ATOM 1278 C C . LEU A 1 161 ? 12.728 -1.733 -8.205 1.00 80.44 161 LEU A C 1
ATOM 1280 O O . LEU A 1 161 ? 13.467 -1.064 -8.939 1.00 80.44 161 LEU A O 1
ATOM 1284 N N . LEU A 1 162 ? 12.956 -1.848 -6.895 1.00 86.38 162 LEU A N 1
ATOM 1285 C CA . LEU A 1 162 ? 14.028 -1.122 -6.206 1.00 86.38 162 LEU A CA 1
ATOM 1286 C C . LEU A 1 162 ? 15.358 -1.881 -6.214 1.00 86.38 162 LEU A C 1
ATOM 1288 O O . LEU A 1 162 ? 16.408 -1.261 -6.404 1.00 86.38 162 LEU A O 1
ATOM 1292 N N . TRP A 1 163 ? 15.327 -3.204 -6.037 1.00 84.62 163 TRP A N 1
ATOM 1293 C CA . TRP A 1 163 ? 16.532 -4.018 -5.873 1.00 84.62 163 TRP A CA 1
ATOM 1294 C C . TRP A 1 163 ? 17.480 -3.951 -7.083 1.00 84.62 163 TRP A C 1
ATOM 1296 O O . TRP A 1 163 ? 18.644 -3.598 -6.884 1.00 84.62 163 TRP A O 1
ATOM 1306 N N . PRO A 1 164 ? 17.031 -4.129 -8.346 1.00 80.56 164 PRO A N 1
ATOM 1307 C CA . PRO A 1 164 ? 17.930 -4.043 -9.502 1.00 80.56 164 PRO A CA 1
ATOM 1308 C C . PRO A 1 164 ? 18.572 -2.659 -9.657 1.00 80.56 164 PRO A C 1
ATOM 1310 O O . PRO A 1 164 ? 19.741 -2.541 -10.033 1.00 80.56 164 PRO A O 1
ATOM 1313 N N . ARG A 1 165 ? 17.824 -1.594 -9.333 1.00 78.69 165 ARG A N 1
ATOM 1314 C CA . ARG A 1 165 ? 18.320 -0.209 -9.379 1.00 78.69 165 ARG A CA 1
ATOM 1315 C C . ARG A 1 165 ? 19.402 0.036 -8.329 1.00 78.69 165 ARG A C 1
ATOM 1317 O O . ARG A 1 165 ? 20.385 0.719 -8.622 1.00 78.69 165 ARG A O 1
ATOM 1324 N N . LEU A 1 166 ? 19.239 -0.527 -7.133 1.00 79.62 166 LEU A N 1
ATOM 1325 C CA . LEU A 1 166 ? 20.234 -0.458 -6.065 1.00 79.62 166 LEU A CA 1
ATOM 1326 C C . LEU A 1 166 ? 21.485 -1.271 -6.417 1.00 79.62 166 LEU A C 1
ATOM 1328 O O . LEU A 1 166 ? 22.604 -0.764 -6.294 1.00 79.62 166 LEU A O 1
ATOM 1332 N N . CYS A 1 167 ? 21.299 -2.494 -6.920 1.00 78.88 167 CYS A N 1
ATOM 1333 C CA . CYS A 1 167 ? 22.396 -3.370 -7.314 1.00 78.88 167 CYS A CA 1
ATOM 1334 C C . CYS A 1 167 ? 23.293 -2.728 -8.367 1.00 78.88 167 CYS A C 1
ATOM 1336 O O . CYS A 1 167 ? 24.509 -2.669 -8.187 1.00 78.88 167 CYS A O 1
ATOM 1338 N N . ARG A 1 168 ? 22.686 -2.178 -9.424 1.00 72.12 168 ARG A N 1
ATOM 1339 C CA . ARG A 1 168 ? 23.413 -1.550 -10.533 1.00 72.12 168 ARG A CA 1
ATOM 1340 C C . ARG A 1 168 ? 24.245 -0.346 -10.088 1.00 72.12 168 ARG A C 1
ATOM 1342 O O . ARG A 1 168 ? 25.322 -0.126 -10.624 1.00 72.12 168 ARG A O 1
ATOM 1349 N N . LYS A 1 169 ? 23.759 0.426 -9.110 1.00 72.44 169 LYS A N 1
ATOM 1350 C CA . LYS A 1 169 ? 24.453 1.629 -8.624 1.00 72.44 169 LYS A CA 1
ATOM 1351 C C . LYS A 1 169 ? 25.551 1.332 -7.605 1.00 72.44 169 LYS A C 1
ATOM 1353 O O . LYS A 1 169 ? 26.582 1.990 -7.641 1.00 72.44 169 LYS A O 1
ATOM 1358 N N . ILE A 1 170 ? 25.318 0.401 -6.678 1.00 73.19 170 ILE A N 1
ATOM 1359 C CA . ILE A 1 170 ? 26.171 0.237 -5.486 1.00 73.19 170 ILE A CA 1
ATOM 1360 C C . ILE A 1 170 ? 26.881 -1.116 -5.464 1.00 73.19 170 ILE A C 1
ATOM 1362 O O . ILE A 1 170 ? 28.050 -1.198 -5.096 1.00 73.19 170 ILE A O 1
ATOM 1366 N N . LEU A 1 171 ? 26.184 -2.188 -5.843 1.00 70.31 171 LEU A N 1
ATOM 1367 C CA . LEU A 1 171 ? 26.635 -3.555 -5.572 1.00 70.31 171 LEU A CA 1
ATOM 1368 C C . LEU A 1 171 ? 27.318 -4.237 -6.764 1.00 70.31 171 LEU A C 1
ATOM 1370 O O . LEU A 1 171 ? 27.855 -5.325 -6.587 1.00 70.31 171 LEU A O 1
ATOM 1374 N N . TYR A 1 172 ? 27.379 -3.589 -7.934 1.00 69.44 172 TYR A N 1
ATOM 1375 C CA . TYR A 1 172 ? 27.975 -4.146 -9.160 1.00 69.44 172 TYR A CA 1
ATOM 1376 C C . TYR A 1 172 ? 29.444 -4.596 -9.002 1.00 69.44 172 TYR A C 1
ATOM 1378 O O . TYR A 1 172 ? 29.939 -5.401 -9.785 1.00 69.44 172 TYR A O 1
ATOM 1386 N N . LYS A 1 173 ? 30.157 -4.066 -7.998 1.00 62.22 173 LYS A N 1
ATOM 1387 C CA . LYS A 1 173 ? 31.578 -4.344 -7.733 1.00 62.22 173 LYS A CA 1
ATOM 1388 C C . LYS A 1 173 ? 31.812 -5.498 -6.737 1.00 62.22 173 LYS A C 1
ATOM 1390 O O . LYS A 1 173 ? 32.956 -5.933 -6.571 1.00 62.22 173 LYS A O 1
ATOM 1395 N N . TYR A 1 174 ? 30.766 -5.991 -6.074 1.00 68.94 174 TYR A N 1
ATOM 1396 C CA . TYR A 1 174 ? 30.855 -6.982 -4.993 1.00 68.94 174 TYR A CA 1
ATOM 1397 C C . TYR A 1 174 ? 30.599 -8.421 -5.477 1.00 68.94 174 TYR A C 1
ATOM 1399 O O . TYR A 1 174 ? 30.017 -8.634 -6.532 1.00 68.94 174 TYR A O 1
ATOM 1407 N N . SER A 1 175 ? 31.052 -9.415 -4.702 1.00 63.59 175 SER A N 1
ATOM 1408 C CA . SER A 1 175 ? 30.837 -10.847 -4.981 1.00 63.59 175 SER A CA 1
ATOM 1409 C C . SER A 1 175 ? 29.392 -11.296 -4.712 1.00 63.59 175 SER A C 1
ATOM 1411 O O . SER A 1 175 ? 28.726 -10.710 -3.853 1.00 63.59 175 SER A O 1
ATOM 1413 N N . GLY A 1 176 ? 28.937 -12.375 -5.366 1.00 65.62 176 GLY A N 1
ATOM 1414 C CA . GLY A 1 176 ? 27.568 -12.921 -5.261 1.00 65.62 176 GLY A CA 1
ATOM 1415 C C . GLY A 1 176 ? 27.072 -13.126 -3.825 1.00 65.62 176 GLY A C 1
ATOM 1416 O O . GLY A 1 176 ? 26.038 -12.582 -3.433 1.00 65.62 176 GLY A O 1
ATOM 1417 N N . GLN A 1 177 ? 27.882 -13.755 -2.970 1.00 69.94 177 GLN A N 1
ATOM 1418 C CA . GLN A 1 177 ? 27.564 -13.931 -1.543 1.00 69.94 177 GLN A CA 1
ATOM 1419 C C . GLN A 1 177 ? 27.359 -12.608 -0.788 1.00 69.94 177 GLN A C 1
ATOM 1421 O O . GLN A 1 177 ? 26.531 -12.517 0.123 1.00 69.94 177 GLN A O 1
ATOM 1426 N N . THR A 1 178 ? 28.114 -11.565 -1.145 1.00 72.88 178 THR A N 1
ATOM 1427 C CA . THR A 1 178 ? 27.948 -10.234 -0.547 1.00 72.88 178 THR A CA 1
ATOM 1428 C C . THR A 1 178 ? 26.637 -9.618 -1.024 1.00 72.88 178 THR A C 1
ATOM 1430 O O . THR A 1 178 ? 25.864 -9.131 -0.202 1.00 72.88 178 THR A O 1
ATOM 1433 N N . VAL A 1 179 ? 26.343 -9.708 -2.323 1.00 74.44 179 VAL A N 1
ATOM 1434 C CA . VAL A 1 179 ? 25.085 -9.233 -2.919 1.00 74.44 179 VAL A CA 1
ATOM 1435 C C . VAL A 1 179 ? 23.874 -9.913 -2.272 1.00 74.44 179 VAL A C 1
ATOM 1437 O O . VAL A 1 179 ? 22.935 -9.223 -1.880 1.00 74.44 179 VAL A O 1
ATOM 1440 N N . SER A 1 180 ? 23.925 -11.229 -2.054 1.00 73.06 180 SER A N 1
ATOM 1441 C CA . SER A 1 180 ? 22.856 -11.989 -1.392 1.00 73.06 180 SER A CA 1
ATOM 1442 C C . SER A 1 180 ? 22.630 -11.534 0.060 1.00 73.06 180 SER A C 1
ATOM 1444 O O . SER A 1 180 ? 21.489 -11.334 0.479 1.00 73.06 180 SER A O 1
ATOM 1446 N N . LYS A 1 181 ? 23.689 -11.257 0.836 1.00 80.50 181 LYS A N 1
ATOM 1447 C CA . LYS A 1 181 ? 23.546 -10.684 2.195 1.00 80.50 181 LYS A CA 1
ATOM 1448 C C . LYS A 1 181 ? 22.887 -9.303 2.172 1.00 80.50 181 LYS A C 1
ATOM 1450 O O . LYS A 1 181 ? 22.010 -9.027 2.992 1.00 80.50 181 LYS A O 1
ATOM 1455 N N . TRP A 1 182 ? 23.286 -8.452 1.228 1.00 84.62 182 TRP A N 1
ATOM 1456 C CA . TRP A 1 182 ? 22.668 -7.139 1.039 1.00 84.62 182 TRP A CA 1
ATOM 1457 C C . TRP A 1 182 ? 21.211 -7.239 0.594 1.00 84.62 182 TRP A C 1
ATOM 1459 O O . TRP A 1 182 ? 20.413 -6.394 0.987 1.00 84.62 182 TRP A O 1
ATOM 1469 N N . GLU A 1 183 ? 20.842 -8.281 -0.149 1.00 83.38 183 GLU A N 1
ATOM 1470 C CA . GLU A 1 183 ? 19.454 -8.533 -0.538 1.00 83.38 183 GLU A CA 1
ATOM 1471 C C . GLU A 1 183 ? 18.578 -8.762 0.690 1.00 83.38 183 GLU A C 1
ATOM 1473 O O . GLU A 1 183 ? 17.555 -8.099 0.864 1.00 83.38 183 GLU A O 1
ATOM 1478 N N . HIS A 1 184 ? 19.007 -9.659 1.578 1.00 85.62 184 HIS A N 1
ATOM 1479 C CA . HIS A 1 184 ? 18.292 -9.953 2.817 1.00 85.62 184 HIS A CA 1
ATOM 1480 C C . HIS A 1 184 ? 18.206 -8.711 3.709 1.00 85.62 184 HIS A C 1
ATOM 1482 O O . HIS A 1 184 ? 17.133 -8.393 4.223 1.00 85.62 184 HIS A O 1
ATOM 1488 N N . ALA A 1 185 ? 19.306 -7.962 3.840 1.00 89.69 185 ALA A N 1
ATOM 1489 C CA . ALA A 1 185 ? 19.324 -6.710 4.592 1.00 89.69 185 ALA A CA 1
ATOM 1490 C C . ALA A 1 185 ? 18.356 -5.670 4.002 1.00 89.69 185 ALA A C 1
ATOM 1492 O O . ALA A 1 185 ? 17.613 -5.028 4.744 1.00 89.69 185 ALA A O 1
ATOM 1493 N N . PHE A 1 186 ? 18.317 -5.539 2.674 1.00 89.38 186 PHE A N 1
ATOM 1494 C CA . PHE A 1 186 ? 17.413 -4.627 1.980 1.00 89.38 186 PHE A CA 1
ATOM 1495 C C . PHE A 1 186 ? 15.947 -5.027 2.173 1.00 89.38 186 PHE A C 1
ATOM 1497 O O . PHE A 1 186 ? 15.115 -4.175 2.491 1.00 89.38 186 PHE A O 1
ATOM 1504 N N . ARG A 1 187 ? 15.630 -6.326 2.073 1.00 89.31 187 ARG A N 1
ATOM 1505 C CA . ARG A 1 187 ? 14.277 -6.837 2.331 1.00 89.31 187 ARG A CA 1
ATOM 1506 C C . ARG A 1 187 ? 13.821 -6.536 3.753 1.00 89.31 187 ARG A C 1
ATOM 1508 O O . ARG A 1 187 ? 12.744 -5.981 3.953 1.00 89.31 187 ARG A O 1
ATOM 1515 N N . ILE A 1 188 ? 14.662 -6.867 4.732 1.00 91.31 188 ILE A N 1
ATOM 1516 C CA . ILE A 1 188 ? 14.404 -6.601 6.149 1.00 91.31 188 ILE A CA 1
ATOM 1517 C C . ILE A 1 188 ? 14.198 -5.096 6.373 1.00 91.31 188 ILE A C 1
ATOM 1519 O O . ILE A 1 188 ? 13.238 -4.709 7.037 1.00 91.31 188 ILE A O 1
ATOM 1523 N N . GLY A 1 189 ? 15.033 -4.247 5.766 1.00 92.75 189 GLY A N 1
ATOM 1524 C CA . GLY A 1 189 ? 14.903 -2.790 5.831 1.00 92.75 189 GLY A CA 1
ATOM 1525 C C . GLY A 1 189 ? 13.551 -2.279 5.325 1.00 92.75 189 GLY A C 1
ATOM 1526 O O . GLY A 1 189 ? 12.898 -1.501 6.018 1.00 92.75 189 GLY A O 1
ATOM 1527 N N . LEU A 1 190 ? 13.085 -2.759 4.166 1.00 90.81 190 LEU A N 1
ATOM 1528 C CA . LEU A 1 190 ? 11.767 -2.395 3.631 1.00 90.81 190 LEU A CA 1
ATOM 1529 C C . LEU A 1 190 ? 10.622 -2.835 4.559 1.00 90.81 190 LEU A C 1
ATOM 1531 O O . LEU A 1 190 ? 9.697 -2.058 4.801 1.00 90.81 190 LEU A O 1
ATOM 1535 N N . ILE A 1 191 ? 10.699 -4.037 5.138 1.00 92.00 191 ILE A N 1
ATOM 1536 C CA . ILE A 1 191 ? 9.694 -4.520 6.100 1.00 92.00 191 ILE A CA 1
ATOM 1537 C C . ILE A 1 191 ? 9.679 -3.628 7.348 1.00 92.00 191 ILE A C 1
ATOM 1539 O O . ILE A 1 191 ? 8.606 -3.217 7.794 1.00 92.00 191 ILE A O 1
ATOM 1543 N N . PHE A 1 192 ? 10.847 -3.259 7.882 1.00 91.75 192 PHE A N 1
ATOM 1544 C CA . PHE A 1 192 ? 10.938 -2.337 9.017 1.00 91.75 192 PHE A CA 1
ATOM 1545 C C . PHE A 1 192 ? 10.338 -0.965 8.709 1.00 91.75 192 PHE A C 1
ATOM 1547 O O . PHE A 1 192 ? 9.642 -0.422 9.563 1.00 91.75 192 PHE A O 1
ATOM 1554 N N . ILE A 1 193 ? 10.534 -0.430 7.501 1.00 90.56 193 ILE A N 1
ATOM 1555 C CA . ILE A 1 193 ? 9.890 0.824 7.084 1.00 90.56 193 ILE A CA 1
ATOM 1556 C C . ILE A 1 193 ? 8.365 0.686 7.158 1.00 90.56 193 ILE A C 1
ATOM 1558 O O . ILE A 1 193 ? 7.709 1.527 7.774 1.00 90.56 193 ILE A O 1
ATOM 1562 N N . THR A 1 194 ? 7.793 -0.396 6.614 1.00 89.06 194 THR A N 1
ATOM 1563 C CA . THR A 1 194 ? 6.336 -0.617 6.690 1.00 89.06 194 THR A CA 1
ATOM 1564 C C . THR A 1 194 ? 5.840 -0.774 8.131 1.00 89.06 194 THR A C 1
ATOM 1566 O O . THR A 1 194 ? 4.783 -0.251 8.479 1.00 89.06 194 THR A O 1
ATOM 1569 N N . PHE A 1 195 ? 6.627 -1.421 8.997 1.00 88.25 195 PHE A N 1
ATOM 1570 C CA . PHE A 1 195 ? 6.308 -1.579 10.415 1.00 88.25 195 PHE A CA 1
ATOM 1571 C C . PHE A 1 195 ? 6.348 -0.248 11.179 1.00 88.25 195 PHE A C 1
ATOM 1573 O O . PHE A 1 195 ? 5.452 0.025 11.975 1.00 88.25 195 PHE A O 1
ATOM 1580 N N . ILE A 1 196 ? 7.346 0.601 10.917 1.00 87.75 196 ILE A N 1
ATOM 1581 C CA . ILE A 1 196 ? 7.455 1.936 11.523 1.00 87.75 196 ILE A CA 1
ATOM 1582 C C . ILE A 1 196 ? 6.265 2.802 11.106 1.00 87.75 196 ILE A C 1
ATOM 1584 O O . ILE A 1 196 ? 5.648 3.431 11.962 1.00 87.75 196 ILE A O 1
ATOM 1588 N N . ILE A 1 197 ? 5.892 2.795 9.823 1.00 83.75 197 ILE A N 1
ATOM 1589 C CA . ILE A 1 197 ? 4.721 3.543 9.337 1.00 83.75 197 ILE A CA 1
ATOM 1590 C C . ILE A 1 197 ? 3.444 3.068 10.047 1.00 83.75 197 ILE A C 1
ATOM 1592 O O . ILE A 1 197 ? 2.670 3.896 10.526 1.00 83.75 197 ILE A O 1
ATOM 1596 N N . ALA A 1 198 ? 3.257 1.751 10.185 1.00 84.06 198 ALA A N 1
ATOM 1597 C CA . ALA A 1 198 ? 2.111 1.180 10.893 1.00 84.06 198 ALA A CA 1
ATOM 1598 C C . ALA A 1 198 ? 2.091 1.527 12.396 1.00 84.06 198 ALA A C 1
ATOM 1600 O O . ALA A 1 198 ? 1.017 1.696 12.968 1.00 84.06 198 ALA A O 1
ATOM 1601 N N . ALA A 1 199 ? 3.257 1.653 13.037 1.00 82.88 199 ALA A N 1
ATOM 1602 C CA . ALA A 1 199 ? 3.362 2.067 14.437 1.00 82.88 199 ALA A CA 1
ATOM 1603 C C . ALA A 1 199 ? 3.107 3.573 14.638 1.00 82.88 199 ALA A C 1
ATOM 1605 O O . ALA A 1 199 ? 2.627 3.973 15.698 1.00 82.88 199 ALA A O 1
ATOM 1606 N N . LEU A 1 200 ? 3.425 4.405 13.640 1.00 80.56 200 LEU A N 1
ATOM 1607 C CA . LEU A 1 200 ? 3.271 5.861 13.709 1.00 80.56 200 LEU A CA 1
ATOM 1608 C C . LEU A 1 200 ? 1.839 6.334 13.435 1.00 80.56 200 LEU A C 1
ATOM 1610 O O . LEU A 1 200 ? 1.411 7.320 14.034 1.00 80.56 200 LEU A O 1
ATOM 1614 N N . ILE A 1 201 ? 1.102 5.671 12.536 1.00 79.38 201 ILE A N 1
ATOM 1615 C CA . ILE A 1 201 ? -0.241 6.107 12.126 1.00 79.38 201 ILE A CA 1
ATOM 1616 C C . ILE A 1 201 ? -1.271 5.016 12.465 1.00 79.38 201 ILE A C 1
ATOM 1618 O O . ILE A 1 201 ? -1.497 4.109 11.664 1.00 79.38 201 ILE A O 1
ATOM 1622 N N . PRO A 1 202 ? -1.938 5.094 13.633 1.00 70.06 202 PRO A N 1
ATOM 1623 C CA . PRO A 1 202 ? -2.855 4.050 14.097 1.00 70.06 202 PRO A CA 1
ATOM 1624 C C . PRO A 1 202 ? -4.216 4.053 13.378 1.00 70.06 202 PRO A C 1
ATOM 1626 O O . PRO A 1 202 ? -4.982 3.099 13.508 1.00 70.06 202 PRO A O 1
ATOM 1629 N N . ASN A 1 203 ? -4.544 5.110 12.623 1.00 81.00 203 ASN A N 1
ATOM 1630 C CA . ASN A 1 203 ? -5.807 5.215 11.894 1.00 81.00 203 ASN A CA 1
ATOM 1631 C C . ASN A 1 203 ? -5.637 4.814 10.420 1.00 81.00 203 ASN A C 1
ATOM 1633 O O . ASN A 1 203 ? -5.169 5.602 9.597 1.00 81.00 203 ASN A O 1
ATOM 1637 N N . LEU A 1 204 ? -6.077 3.595 10.093 1.00 83.06 204 LEU A N 1
ATOM 1638 C CA . LEU A 1 204 ? -6.005 3.016 8.748 1.00 83.06 204 LEU A CA 1
ATOM 1639 C C . LEU A 1 204 ? -6.663 3.901 7.675 1.00 83.06 204 LEU A C 1
ATOM 1641 O O . LEU A 1 204 ? -6.111 4.043 6.588 1.00 83.06 204 LEU A O 1
ATOM 1645 N N . GLY A 1 205 ? -7.810 4.520 7.980 1.00 84.25 205 GLY A N 1
ATOM 1646 C CA . GLY A 1 205 ? -8.552 5.334 7.011 1.00 84.25 205 GLY A CA 1
ATOM 1647 C C . GLY A 1 205 ? -7.766 6.563 6.549 1.00 84.25 205 GLY A C 1
ATOM 1648 O O . GLY A 1 205 ? -7.766 6.883 5.365 1.00 84.25 205 GLY A O 1
ATOM 1649 N N . LEU A 1 206 ? -7.025 7.196 7.465 1.00 83.88 206 LEU A N 1
ATOM 1650 C CA . LEU A 1 206 ? -6.182 8.354 7.153 1.00 83.88 206 LEU A CA 1
ATOM 1651 C C . LEU A 1 206 ? -4.934 7.976 6.345 1.00 83.88 206 LEU A C 1
ATOM 1653 O O . LEU A 1 206 ? -4.476 8.757 5.514 1.00 83.88 206 LEU A O 1
ATOM 1657 N N . VAL A 1 207 ? -4.378 6.780 6.568 1.00 87.44 207 VAL A N 1
ATOM 1658 C CA . VAL A 1 207 ? -3.267 6.266 5.749 1.00 87.44 207 VAL A CA 1
ATOM 1659 C C . VAL A 1 207 ? -3.750 5.980 4.331 1.00 87.44 207 VAL A C 1
ATOM 1661 O O . VAL A 1 207 ? -3.099 6.394 3.375 1.00 87.44 207 VAL A O 1
ATOM 1664 N N . ILE A 1 208 ? -4.903 5.318 4.194 1.00 90.44 208 ILE A N 1
ATOM 1665 C CA . ILE A 1 208 ? -5.529 5.019 2.899 1.00 90.44 208 ILE A CA 1
ATOM 1666 C C . ILE A 1 208 ? -5.773 6.308 2.111 1.00 90.44 208 ILE A C 1
ATOM 1668 O O . ILE A 1 208 ? -5.377 6.401 0.948 1.00 90.44 208 ILE A O 1
ATOM 1672 N N . SER A 1 209 ? -6.360 7.325 2.748 1.00 91.56 209 SER A N 1
ATOM 1673 C CA . SER A 1 209 ? -6.617 8.600 2.079 1.00 91.56 209 SER A CA 1
ATOM 1674 C C . SER A 1 209 ? -5.327 9.334 1.712 1.00 91.56 209 SER A C 1
ATOM 1676 O O . SER A 1 209 ? -5.248 9.905 0.630 1.00 91.56 209 SER A O 1
ATOM 1678 N N . LEU A 1 210 ? -4.290 9.297 2.557 1.00 92.06 210 LEU A N 1
ATOM 1679 C CA . LEU A 1 210 ? -3.007 9.937 2.258 1.00 92.06 210 LEU A CA 1
ATOM 1680 C C . LEU A 1 210 ? -2.295 9.270 1.074 1.00 92.06 210 LEU A C 1
ATOM 1682 O O . LEU A 1 210 ? -1.848 9.956 0.153 1.00 92.06 210 LEU A O 1
ATOM 1686 N N . VAL A 1 211 ? -2.193 7.939 1.086 1.00 91.50 211 VAL A N 1
ATOM 1687 C CA . VAL A 1 211 ? -1.554 7.186 -0.003 1.00 91.50 211 VAL A CA 1
ATOM 1688 C C . VAL A 1 211 ? -2.339 7.367 -1.302 1.00 91.50 211 VAL A C 1
ATOM 1690 O O . VAL A 1 211 ? -1.731 7.595 -2.346 1.00 91.50 211 VAL A O 1
ATOM 1693 N N . GLY A 1 212 ? -3.671 7.360 -1.234 1.00 92.75 212 GLY A N 1
ATOM 1694 C CA . GLY A 1 212 ? -4.533 7.628 -2.382 1.00 92.75 212 GLY A CA 1
ATOM 1695 C C . GLY A 1 212 ? -4.385 9.041 -2.952 1.00 92.75 212 GLY A C 1
ATOM 1696 O O . GLY A 1 212 ? -4.277 9.218 -4.169 1.00 92.75 212 GLY A O 1
ATOM 1697 N N . ALA A 1 213 ? -4.320 10.054 -2.084 1.00 94.19 213 ALA A N 1
ATOM 1698 C CA . ALA A 1 213 ? -4.172 11.451 -2.491 1.00 94.19 213 ALA A CA 1
ATOM 1699 C C . ALA A 1 213 ? -2.814 11.706 -3.153 1.00 94.19 213 ALA A C 1
ATOM 1701 O O . ALA A 1 213 ? -2.745 12.423 -4.145 1.00 94.19 213 ALA A O 1
ATOM 1702 N N . VAL A 1 214 ? -1.740 11.108 -2.629 1.00 93.06 214 VAL A N 1
ATOM 1703 C CA . VAL A 1 214 ? -0.382 11.348 -3.129 1.00 93.06 214 VAL A CA 1
ATOM 1704 C C . VAL A 1 214 ? -0.025 10.387 -4.260 1.00 93.06 214 VAL A C 1
ATOM 1706 O O . VAL A 1 214 ? 0.192 10.816 -5.391 1.00 93.06 214 VAL A O 1
ATOM 1709 N N . ALA A 1 215 ? 0.067 9.090 -3.962 1.00 91.50 215 ALA A N 1
ATOM 1710 C CA . ALA A 1 215 ? 0.633 8.103 -4.875 1.00 91.50 215 ALA A CA 1
ATOM 1711 C C . ALA A 1 215 ? -0.360 7.716 -5.975 1.00 91.50 215 ALA A C 1
ATOM 1713 O O . ALA A 1 215 ? -0.050 7.876 -7.157 1.00 91.50 215 ALA A O 1
ATOM 1714 N N . SER A 1 216 ? -1.566 7.277 -5.596 1.00 90.94 216 SER A N 1
ATOM 1715 C CA . SER A 1 216 ? -2.562 6.800 -6.563 1.00 90.94 216 SER A CA 1
ATOM 1716 C C . SER A 1 216 ? -3.015 7.913 -7.494 1.00 90.94 216 SER A C 1
ATOM 1718 O O . SER A 1 216 ? -3.037 7.726 -8.706 1.00 90.94 216 SER A O 1
ATOM 1720 N N . THR A 1 217 ? -3.304 9.105 -6.971 1.00 93.81 217 THR A N 1
ATOM 1721 C CA . THR A 1 217 ? -3.725 10.243 -7.805 1.00 93.81 217 THR A CA 1
ATOM 1722 C C . THR A 1 217 ? -2.626 10.662 -8.789 1.00 93.81 217 THR A C 1
ATOM 1724 O O . THR A 1 217 ? -2.914 10.914 -9.960 1.00 93.81 217 THR A O 1
ATOM 1727 N N . ALA A 1 218 ? -1.355 10.669 -8.369 1.00 92.62 218 ALA A N 1
ATOM 1728 C CA . ALA A 1 218 ? -0.243 10.966 -9.271 1.00 92.62 218 ALA A CA 1
ATOM 1729 C C . ALA A 1 218 ? -0.116 9.925 -10.398 1.00 92.62 218 ALA A C 1
ATOM 1731 O O . ALA A 1 218 ? -0.052 10.295 -11.571 1.00 92.62 218 ALA A O 1
ATOM 1732 N N . LEU A 1 219 ? -0.120 8.633 -10.052 1.00 90.81 219 LEU A N 1
ATOM 1733 C CA . LEU A 1 219 ? 0.116 7.539 -11.001 1.00 90.81 219 LEU A CA 1
ATOM 1734 C C . LEU A 1 219 ? -1.082 7.231 -11.910 1.00 90.81 219 LEU A C 1
ATOM 1736 O O . LEU A 1 219 ? -0.871 6.842 -13.056 1.00 90.81 219 LEU A O 1
ATOM 1740 N N . SER A 1 220 ? -2.315 7.389 -11.424 1.00 89.44 220 SER A N 1
ATOM 1741 C CA . SER A 1 220 ? -3.531 6.997 -12.157 1.00 89.44 220 SER A CA 1
ATOM 1742 C C . SER A 1 220 ? -4.263 8.160 -12.829 1.00 89.44 220 SER A C 1
ATOM 1744 O O . SER A 1 220 ? -4.862 7.958 -13.881 1.00 89.44 220 SER A O 1
ATOM 1746 N N . VAL A 1 221 ? -4.206 9.373 -12.264 1.00 92.44 221 VAL A N 1
ATOM 1747 C CA . VAL A 1 221 ? -4.984 10.528 -12.755 1.00 92.44 221 VAL A CA 1
ATOM 1748 C C . VAL A 1 221 ? -4.091 11.575 -13.414 1.00 92.44 221 VAL A C 1
ATOM 1750 O O . VAL A 1 221 ? -4.468 12.135 -14.436 1.00 92.44 221 VAL A O 1
ATOM 1753 N N . ILE A 1 222 ? -2.906 11.853 -12.863 1.00 95.00 222 ILE A N 1
ATOM 1754 C CA . ILE A 1 222 ? -2.054 12.951 -13.348 1.00 95.00 222 ILE A CA 1
ATOM 1755 C C . ILE A 1 222 ? -1.118 12.487 -14.470 1.00 95.00 222 ILE A C 1
ATOM 1757 O O . ILE A 1 222 ? -1.092 13.101 -15.536 1.00 95.00 222 ILE A O 1
ATOM 1761 N N . PHE A 1 223 ? -0.340 11.422 -14.263 1.00 94.19 223 PHE A N 1
ATOM 1762 C CA . PHE A 1 223 ? 0.665 11.012 -15.248 1.00 94.19 223 PHE A CA 1
ATOM 1763 C C . PHE A 1 223 ? 0.099 10.471 -16.565 1.00 94.19 223 PHE A C 1
ATOM 1765 O O . PHE A 1 223 ? 0.635 10.872 -17.598 1.00 94.19 223 PHE A O 1
ATOM 1772 N N . PRO A 1 224 ? -0.957 9.633 -16.606 1.00 92.19 224 PRO A N 1
ATOM 1773 C CA . PRO A 1 224 ? -1.421 9.082 -17.879 1.00 92.19 224 PRO A CA 1
ATOM 1774 C C . PRO A 1 224 ? -1.874 10.159 -18.884 1.00 92.19 224 PRO A C 1
ATOM 1776 O O . PRO A 1 224 ? -1.376 10.135 -20.011 1.00 92.19 224 PRO A O 1
ATOM 1779 N N . PRO A 1 225 ? -2.686 11.171 -18.505 1.00 93.94 225 PRO A N 1
ATOM 1780 C CA . PRO A 1 225 ? -3.039 12.264 -19.417 1.00 93.94 225 PRO A CA 1
ATOM 1781 C C . PRO A 1 225 ? -1.851 13.147 -19.823 1.00 93.94 225 PRO A C 1
ATOM 1783 O O . PRO A 1 225 ? -1.837 13.681 -20.932 1.00 93.94 225 PRO A O 1
ATOM 1786 N N . ILE A 1 226 ? -0.841 13.316 -18.956 1.00 94.25 226 ILE A N 1
ATOM 1787 C CA . ILE A 1 226 ? 0.404 14.024 -19.307 1.00 94.25 226 ILE A CA 1
ATOM 1788 C C . ILE A 1 226 ? 1.164 13.238 -20.376 1.00 94.25 226 ILE A C 1
ATOM 1790 O O . ILE A 1 226 ? 1.549 13.808 -21.395 1.00 94.25 226 ILE A O 1
ATOM 1794 N N . CYS A 1 227 ? 1.362 11.936 -20.165 1.00 92.56 227 CYS A N 1
ATOM 1795 C CA . CYS A 1 227 ? 2.046 11.069 -21.119 1.00 92.56 227 CYS A CA 1
ATOM 1796 C C . CYS A 1 227 ? 1.313 11.024 -22.462 1.00 92.56 227 CYS A C 1
ATOM 1798 O O . CYS A 1 227 ? 1.957 11.168 -23.498 1.00 92.56 227 CYS A O 1
ATOM 1800 N N . GLU A 1 228 ? -0.014 10.884 -22.457 1.00 91.19 228 GLU A N 1
ATOM 1801 C CA . GLU A 1 228 ? -0.829 10.925 -23.674 1.00 91.19 228 GLU A CA 1
ATOM 1802 C C . GLU A 1 228 ? -0.675 12.273 -24.392 1.00 91.19 228 GLU A C 1
ATOM 1804 O O . GLU A 1 228 ? -0.369 12.314 -25.583 1.00 91.19 228 GLU A O 1
ATOM 1809 N N . SER A 1 229 ? -0.792 13.379 -23.653 1.00 90.94 229 SER A N 1
ATOM 1810 C CA . SER A 1 229 ? -0.662 14.721 -24.225 1.00 90.94 229 SER A CA 1
ATOM 1811 C C . SER A 1 229 ? 0.723 14.960 -24.825 1.00 90.94 229 SER A C 1
ATOM 1813 O O . SER A 1 229 ? 0.802 15.568 -25.880 1.00 90.94 229 SER A O 1
ATOM 1815 N N . ILE A 1 230 ? 1.805 14.480 -24.198 1.00 92.12 230 ILE A N 1
ATOM 1816 C CA . ILE A 1 230 ? 3.175 14.606 -24.729 1.00 92.12 230 ILE A CA 1
ATOM 1817 C C . ILE A 1 230 ? 3.381 13.707 -25.953 1.00 92.12 230 ILE A C 1
ATOM 1819 O O . ILE A 1 230 ? 4.007 14.133 -26.919 1.00 92.12 230 ILE A O 1
ATOM 1823 N N . THR A 1 231 ? 2.860 12.480 -25.922 1.00 91.31 231 THR A N 1
ATOM 1824 C CA . THR A 1 231 ? 3.095 11.476 -26.973 1.00 91.31 231 THR A CA 1
ATOM 1825 C C . THR A 1 231 ? 2.369 11.823 -28.272 1.00 91.31 231 THR A C 1
ATOM 1827 O O . THR A 1 231 ? 2.917 11.618 -29.350 1.00 91.31 231 THR A O 1
ATOM 1830 N N . PHE A 1 232 ? 1.150 12.364 -28.185 1.00 88.31 232 PHE A N 1
ATOM 1831 C CA . PHE A 1 232 ? 0.307 12.658 -29.352 1.00 88.31 232 PHE A CA 1
ATOM 1832 C C . PHE A 1 232 ? 0.325 14.134 -29.787 1.00 88.31 232 PHE A C 1
ATOM 1834 O O . PHE A 1 232 ? -0.407 14.526 -30.704 1.00 88.31 232 PHE A O 1
ATOM 1841 N N . TRP A 1 233 ? 1.154 14.969 -29.155 1.00 84.00 233 TRP A N 1
ATOM 1842 C CA . TRP A 1 233 ? 1.342 16.364 -29.554 1.00 84.00 233 TRP A CA 1
ATOM 1843 C C . TRP A 1 233 ? 2.229 16.485 -30.803 1.00 84.00 233 TRP A C 1
ATOM 1845 O O . TRP A 1 233 ? 3.267 15.830 -30.854 1.00 84.00 233 TRP A O 1
ATOM 1855 N N . PRO A 1 234 ? 1.926 17.381 -31.766 1.00 77.56 234 PRO A N 1
ATOM 1856 C CA . PRO A 1 234 ? 0.748 18.253 -31.876 1.00 77.56 234 PRO A CA 1
ATOM 1857 C C . PRO A 1 234 ? -0.395 17.685 -32.742 1.00 77.56 234 PRO A C 1
ATOM 1859 O O . PRO A 1 234 ? -1.490 18.256 -32.731 1.00 77.56 234 PRO A O 1
ATOM 1862 N N . ASP A 1 235 ? -0.156 16.600 -33.482 1.00 77.56 235 ASP A N 1
ATOM 1863 C CA . ASP A 1 235 ? -0.955 16.241 -34.664 1.00 77.56 235 ASP A CA 1
ATOM 1864 C C . ASP A 1 235 ? -2.084 15.227 -34.400 1.00 77.56 235 ASP A C 1
ATOM 1866 O O . ASP A 1 235 ? -3.000 15.102 -35.211 1.00 77.56 235 ASP A O 1
ATOM 1870 N N . SER A 1 236 ? -2.079 14.533 -33.253 1.00 78.00 236 SER A N 1
ATOM 1871 C CA . SER A 1 236 ? -2.965 13.382 -32.983 1.00 78.00 236 SER A CA 1
ATOM 1872 C C . SER A 1 236 ? -3.907 13.569 -31.779 1.00 78.00 236 SER A C 1
ATOM 1874 O O . SER A 1 236 ? -4.271 12.601 -31.124 1.00 78.00 236 SER A O 1
ATOM 1876 N N . LEU A 1 237 ? -4.335 14.806 -31.486 1.00 76.88 237 LEU A N 1
ATOM 1877 C CA . LEU A 1 237 ? -5.166 15.164 -30.309 1.00 76.88 237 LEU A CA 1
ATOM 1878 C C . LEU A 1 237 ? -6.689 15.236 -30.591 1.00 76.88 237 LEU A C 1
ATOM 1880 O O . LEU A 1 237 ? -7.462 15.835 -29.831 1.00 76.88 237 LEU A O 1
ATOM 1884 N N . GLY A 1 238 ? -7.131 14.656 -31.711 1.00 80.25 238 GLY A N 1
ATOM 1885 C CA . GLY A 1 238 ? -8.528 14.647 -32.150 1.00 80.25 238 GLY A CA 1
ATOM 1886 C C . GLY A 1 238 ? -9.041 15.989 -32.699 1.00 80.25 238 GLY A C 1
ATOM 1887 O O . GLY A 1 238 ? -8.362 17.021 -32.680 1.00 80.25 238 GLY A O 1
ATOM 1888 N N . ARG A 1 239 ? -10.283 15.994 -33.213 1.00 75.75 239 ARG A N 1
ATOM 1889 C CA . ARG A 1 239 ? -10.926 17.217 -33.736 1.00 75.75 239 ARG A CA 1
ATOM 1890 C C . ARG A 1 239 ? -11.040 18.269 -32.627 1.00 75.75 239 ARG A C 1
ATOM 1892 O O . ARG A 1 239 ? -11.431 17.956 -31.506 1.00 75.75 239 ARG A O 1
ATOM 1899 N N . TYR A 1 240 ? -10.686 19.513 -32.953 1.00 79.31 240 TYR A N 1
ATOM 1900 C CA . TYR A 1 240 ? -10.653 20.653 -32.023 1.00 79.31 240 TYR A CA 1
ATOM 1901 C C . TYR A 1 240 ? -9.768 20.465 -30.777 1.00 79.31 240 TYR A C 1
ATOM 1903 O O . TYR A 1 240 ? -9.930 21.205 -29.810 1.00 79.31 240 TYR A O 1
ATOM 1911 N N . LYS A 1 241 ? -8.835 19.500 -30.774 1.00 84.56 241 LYS A N 1
ATOM 1912 C CA . LYS A 1 241 ? -8.009 19.170 -29.599 1.00 84.56 241 LYS A CA 1
ATOM 1913 C C . LYS A 1 241 ? -8.845 18.853 -28.343 1.00 84.56 241 LYS A C 1
ATOM 1915 O O . LYS A 1 241 ? -8.414 19.138 -27.229 1.00 84.56 241 LYS A O 1
ATOM 1920 N N . TRP A 1 242 ? -10.041 18.268 -28.496 1.00 88.56 242 TRP A N 1
ATOM 1921 C CA . TRP A 1 242 ? -10.907 17.903 -27.360 1.00 88.56 242 TRP A CA 1
ATOM 1922 C C . TRP A 1 242 ? -10.192 17.008 -26.336 1.00 88.56 242 TRP A C 1
ATOM 1924 O O . TRP A 1 242 ? -10.359 17.209 -25.135 1.00 88.56 242 TRP A O 1
ATOM 1934 N N . GLN A 1 243 ? -9.347 16.076 -26.795 1.00 88.81 243 GLN A N 1
ATOM 1935 C CA . GLN A 1 243 ? -8.563 15.207 -25.909 1.00 88.81 243 GLN A CA 1
ATOM 1936 C C . GLN A 1 243 ? -7.631 16.017 -25.001 1.00 88.81 243 GLN A C 1
ATOM 1938 O O . GLN A 1 243 ? -7.523 15.723 -23.818 1.00 88.81 243 GLN A O 1
ATOM 1943 N N . LEU A 1 244 ? -7.037 17.101 -25.510 1.00 89.25 244 LEU A N 1
ATOM 1944 C CA . LEU A 1 244 ? -6.201 17.994 -24.707 1.00 89.25 244 LEU A CA 1
ATOM 1945 C C . LEU A 1 244 ? -7.013 18.689 -23.606 1.00 89.25 244 LEU A C 1
ATOM 1947 O O . LEU A 1 244 ? -6.555 18.777 -22.471 1.00 89.25 244 LEU A O 1
ATOM 1951 N N . ILE A 1 245 ? -8.218 19.171 -23.925 1.00 91.31 245 ILE A N 1
ATOM 1952 C CA . ILE A 1 245 ? -9.104 19.813 -22.941 1.00 91.31 245 ILE A CA 1
ATOM 1953 C C . ILE A 1 245 ? -9.488 18.809 -21.852 1.00 91.31 245 ILE A C 1
ATOM 1955 O O . ILE A 1 245 ? -9.391 19.120 -20.666 1.00 91.31 245 ILE A O 1
ATOM 1959 N N . LEU A 1 246 ? -9.878 17.596 -22.248 1.00 93.38 246 LEU A N 1
ATOM 1960 C CA . LEU A 1 246 ? -10.222 16.519 -21.326 1.00 93.38 246 LEU A CA 1
ATOM 1961 C C . LEU A 1 246 ? -9.030 16.142 -20.433 1.00 93.38 246 LEU A C 1
ATOM 1963 O O . LEU A 1 246 ? -9.190 16.053 -19.218 1.00 93.38 246 LEU A O 1
ATOM 1967 N N . ASN A 1 247 ? -7.827 16.038 -20.998 1.00 94.50 247 ASN A N 1
ATOM 1968 C CA . ASN A 1 247 ? -6.603 15.762 -20.246 1.00 94.50 247 ASN A CA 1
ATOM 1969 C C . ASN A 1 247 ? -6.277 16.872 -19.245 1.00 94.50 247 ASN A C 1
ATOM 1971 O O . ASN A 1 247 ? -5.969 16.580 -18.091 1.00 94.50 247 ASN A O 1
ATOM 1975 N N . ILE A 1 248 ? -6.421 18.141 -19.636 1.00 94.69 248 ILE A N 1
ATOM 1976 C CA . ILE A 1 248 ? -6.249 19.283 -18.726 1.00 94.69 248 ILE A CA 1
ATOM 1977 C C . ILE A 1 248 ? -7.272 19.231 -17.584 1.00 94.69 248 ILE A C 1
ATOM 1979 O O . ILE A 1 248 ? -6.901 19.448 -16.429 1.00 94.69 248 ILE A O 1
ATOM 1983 N N . LEU A 1 249 ? -8.538 18.911 -17.871 1.00 96.06 249 LEU A N 1
ATOM 1984 C CA . LEU A 1 249 ? -9.574 18.782 -16.843 1.00 96.06 249 LEU A CA 1
ATOM 1985 C C . LEU A 1 249 ? -9.254 17.647 -15.862 1.00 96.06 249 LEU A C 1
ATOM 1987 O O . LEU A 1 249 ? -9.296 17.871 -14.651 1.00 96.06 249 LEU A O 1
ATOM 1991 N N . ILE A 1 250 ? -8.862 16.472 -16.358 1.00 95.94 250 ILE A N 1
ATOM 1992 C CA . ILE A 1 250 ? -8.472 15.330 -15.517 1.00 95.94 250 ILE A CA 1
ATOM 1993 C C . ILE A 1 250 ? -7.256 15.681 -14.652 1.00 95.94 250 ILE A C 1
ATOM 1995 O O . ILE A 1 250 ? -7.288 15.454 -13.442 1.00 95.94 250 ILE A O 1
ATOM 1999 N N . ILE A 1 251 ? -6.219 16.297 -15.228 1.00 96.56 251 ILE A N 1
ATOM 2000 C CA . ILE A 1 251 ? -5.030 16.733 -14.480 1.00 96.56 251 ILE A CA 1
ATOM 2001 C C . ILE A 1 251 ? -5.417 17.755 -13.409 1.00 96.56 251 ILE A C 1
ATOM 2003 O O . ILE A 1 251 ? -4.954 17.653 -12.275 1.00 96.56 251 ILE A O 1
ATOM 2007 N N . SER A 1 252 ? -6.286 18.718 -13.728 1.00 96.38 252 SER A N 1
ATOM 2008 C CA . SER A 1 252 ? -6.733 19.732 -12.765 1.00 96.38 252 SER A CA 1
ATOM 2009 C C . SER A 1 252 ? -7.503 19.118 -11.591 1.00 96.38 252 SER A C 1
ATOM 2011 O O . SER A 1 252 ? -7.262 19.479 -10.437 1.00 96.38 252 SER A O 1
ATOM 2013 N N . PHE A 1 253 ? -8.359 18.129 -11.865 1.00 94.94 253 PHE A N 1
ATOM 2014 C CA . PHE A 1 253 ? -9.060 17.363 -10.840 1.00 94.94 253 PHE A CA 1
ATOM 2015 C C . PHE A 1 253 ? -8.081 16.537 -9.996 1.00 94.94 253 PHE A C 1
ATOM 2017 O O . PHE A 1 253 ? -8.157 16.562 -8.768 1.00 94.94 253 PHE A O 1
ATOM 2024 N N . GLY A 1 254 ? -7.116 15.871 -10.635 1.00 95.31 254 GLY A N 1
ATOM 2025 C CA . GLY A 1 254 ? -6.051 15.140 -9.952 1.00 95.31 254 GLY A CA 1
ATOM 2026 C C . GLY A 1 254 ? -5.226 16.042 -9.034 1.00 95.31 254 GLY A C 1
ATOM 2027 O O . GLY A 1 254 ? -4.992 15.696 -7.882 1.00 95.31 254 GLY A O 1
ATOM 2028 N N . LEU A 1 255 ? -4.853 17.240 -9.485 1.00 96.19 255 LEU A N 1
ATOM 2029 C CA . LEU A 1 255 ? -4.142 18.220 -8.658 1.00 96.19 255 LEU A CA 1
ATOM 2030 C C . LEU A 1 255 ? -4.990 18.712 -7.480 1.00 96.19 255 LEU A C 1
ATOM 2032 O O . LEU A 1 255 ? -4.465 18.860 -6.377 1.00 96.19 255 LEU A O 1
ATOM 2036 N N . TYR A 1 256 ? -6.293 18.922 -7.680 1.00 94.62 256 TYR A N 1
ATOM 2037 C CA . TYR A 1 256 ? -7.209 19.256 -6.590 1.00 94.62 256 TYR A CA 1
ATOM 2038 C C . TYR A 1 256 ? -7.251 18.148 -5.529 1.00 94.62 256 TYR A C 1
ATOM 2040 O O . TYR A 1 256 ? -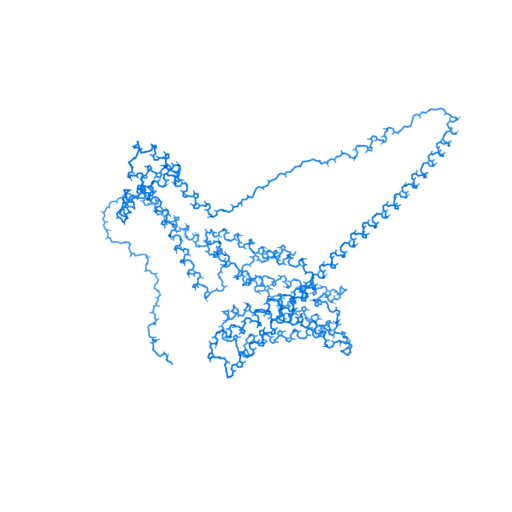7.032 18.433 -4.350 1.00 94.62 256 TYR A O 1
ATOM 2048 N N . VAL A 1 257 ? -7.466 16.890 -5.932 1.00 94.31 257 VAL A N 1
ATOM 2049 C CA . VAL A 1 257 ? -7.489 15.739 -5.010 1.00 94.31 257 VAL A CA 1
ATOM 2050 C C . VAL A 1 257 ? -6.133 15.558 -4.328 1.00 94.31 257 VAL A C 1
ATOM 2052 O O . VAL A 1 257 ? -6.088 15.333 -3.120 1.00 94.31 257 VAL A O 1
ATOM 2055 N N . PHE A 1 258 ? -5.031 15.736 -5.057 1.00 94.94 258 PHE A N 1
ATOM 2056 C CA . PHE A 1 258 ? -3.681 15.652 -4.509 1.00 94.94 258 PHE A CA 1
ATOM 2057 C C . PHE A 1 258 ? -3.451 16.704 -3.423 1.00 94.94 258 PHE A C 1
ATOM 2059 O O . PHE A 1 258 ? -3.081 16.362 -2.302 1.00 94.94 258 PHE A O 1
ATOM 2066 N N . ILE A 1 259 ? -3.698 17.984 -3.712 1.00 95.31 259 ILE A N 1
ATOM 2067 C CA . ILE A 1 259 ? -3.411 19.080 -2.775 1.00 95.31 259 ILE A CA 1
ATOM 2068 C C . ILE A 1 259 ? -4.391 19.049 -1.598 1.00 95.31 259 ILE A C 1
ATOM 2070 O O . ILE A 1 259 ? -3.973 18.988 -0.436 1.00 95.31 259 ILE A O 1
ATOM 2074 N N . ALA A 1 260 ? -5.697 19.066 -1.875 1.00 94.25 260 ALA A N 1
ATOM 2075 C CA . ALA A 1 260 ? -6.721 19.107 -0.836 1.00 94.25 260 ALA A CA 1
ATOM 2076 C C . ALA A 1 260 ? -6.756 17.800 -0.025 1.00 94.25 260 ALA A C 1
ATOM 2078 O O . ALA A 1 260 ? -6.801 17.835 1.202 1.00 94.25 260 ALA A O 1
ATOM 2079 N N . GLY A 1 261 ? -6.655 16.642 -0.681 1.00 92.38 261 GLY A N 1
ATOM 2080 C CA . GLY A 1 261 ? -6.617 15.343 -0.008 1.00 92.38 261 GLY A CA 1
ATOM 2081 C C . GLY A 1 261 ? -5.379 15.169 0.874 1.00 92.38 261 GLY A C 1
ATOM 2082 O O . GLY A 1 261 ? -5.509 14.702 2.007 1.00 92.38 261 GLY A O 1
ATOM 2083 N N . THR A 1 262 ? -4.197 15.602 0.415 1.00 93.50 262 THR A N 1
ATOM 2084 C CA . THR A 1 262 ? -2.959 15.521 1.212 1.00 93.50 262 THR A CA 1
ATOM 2085 C C . THR A 1 262 ? -3.020 16.444 2.419 1.00 93.50 262 THR A C 1
ATOM 2087 O O . THR A 1 262 ? -2.750 16.000 3.531 1.00 93.50 262 THR A O 1
ATOM 2090 N N . THR A 1 263 ? -3.402 17.711 2.228 1.00 92.75 263 THR A N 1
ATOM 2091 C CA . THR A 1 263 ? -3.480 18.695 3.324 1.00 92.75 263 THR A CA 1
ATOM 2092 C C . THR A 1 263 ? -4.480 18.282 4.401 1.00 92.75 263 THR A C 1
ATOM 2094 O O . THR A 1 263 ? -4.139 18.309 5.586 1.00 92.75 263 THR A O 1
ATOM 2097 N N . LEU A 1 264 ? -5.671 17.821 4.008 1.00 91.38 264 LEU A N 1
ATOM 2098 C CA . LEU A 1 264 ? -6.680 17.326 4.945 1.00 91.38 264 LEU A CA 1
ATOM 2099 C C . LEU A 1 264 ? -6.220 16.048 5.655 1.00 91.38 264 LEU A C 1
ATOM 2101 O O . LEU A 1 264 ? -6.332 15.955 6.877 1.00 91.38 264 LEU A O 1
ATOM 2105 N N . SER A 1 265 ? -5.646 15.088 4.922 1.00 90.88 265 SER A N 1
ATOM 2106 C CA . SER A 1 265 ? -5.155 13.839 5.520 1.00 90.88 265 SER A CA 1
ATOM 2107 C C . SER A 1 265 ? -4.014 14.101 6.508 1.00 90.88 265 SER A C 1
ATOM 2109 O O . SER A 1 265 ? -4.045 13.573 7.618 1.00 90.88 265 SER A O 1
ATOM 2111 N N . LEU A 1 266 ? -3.051 14.969 6.168 1.00 90.50 266 LEU A N 1
ATOM 2112 C CA . LEU A 1 266 ? -1.966 15.358 7.077 1.00 90.50 266 LEU A CA 1
ATOM 2113 C C . LEU A 1 266 ? -2.493 16.078 8.316 1.00 90.50 266 LEU A C 1
ATOM 2115 O O . LEU A 1 266 ? -2.082 15.741 9.423 1.00 90.50 266 LEU A O 1
ATOM 2119 N N . SER A 1 267 ? -3.402 17.041 8.142 1.00 90.00 267 SER A N 1
ATOM 2120 C CA . SER A 1 267 ? -4.014 17.757 9.264 1.00 90.00 267 SER A CA 1
ATOM 2121 C C . SER A 1 267 ? -4.688 16.779 10.227 1.00 90.00 267 SER A C 1
ATOM 2123 O O . SER A 1 267 ? -4.444 16.823 11.431 1.00 90.00 267 SER A O 1
ATOM 2125 N N . ASN A 1 268 ? -5.467 15.835 9.698 1.00 87.25 268 ASN A N 1
ATOM 2126 C CA . ASN A 1 268 ? -6.152 14.828 10.505 1.00 87.25 268 ASN A CA 1
ATOM 2127 C C . ASN A 1 268 ? -5.174 13.883 11.220 1.00 87.25 268 ASN A C 1
ATOM 2129 O O . ASN A 1 268 ? -5.396 13.539 12.382 1.00 87.25 268 ASN A O 1
ATOM 2133 N N . ILE A 1 269 ? -4.072 13.495 10.568 1.00 88.12 269 ILE A N 1
ATOM 2134 C CA . ILE A 1 269 ? -3.019 12.673 11.187 1.00 88.12 269 ILE A CA 1
ATOM 2135 C C . ILE A 1 269 ? -2.326 13.444 12.316 1.00 88.12 269 ILE A C 1
ATOM 2137 O O . ILE A 1 269 ? -2.152 12.900 13.405 1.00 88.12 269 ILE A O 1
ATOM 2141 N N . VAL A 1 270 ? -1.964 14.711 12.094 1.00 88.12 270 VAL A N 1
ATOM 2142 C CA . VAL A 1 270 ? -1.306 15.553 13.107 1.00 88.12 270 VAL A CA 1
ATOM 2143 C C . VAL A 1 270 ? -2.210 15.759 14.318 1.00 88.12 270 VAL A C 1
ATOM 2145 O O . VAL A 1 270 ? -1.738 15.632 15.449 1.00 88.12 270 VAL A O 1
ATOM 2148 N N . THR A 1 271 ? -3.499 16.027 14.103 1.00 87.38 271 THR A N 1
ATOM 2149 C CA . THR A 1 271 ? -4.481 16.129 15.191 1.00 87.38 271 THR A CA 1
ATOM 2150 C C . THR A 1 271 ? -4.582 14.810 15.954 1.00 87.38 271 THR A C 1
ATOM 2152 O O . THR A 1 271 ? -4.447 14.808 17.171 1.00 87.38 271 THR A O 1
ATOM 2155 N N . CYS A 1 272 ? -4.679 13.673 15.257 1.00 82.69 272 CYS A N 1
ATOM 2156 C CA . CYS A 1 272 ? -4.737 12.355 15.894 1.00 82.69 272 CYS A CA 1
ATOM 2157 C C . CYS A 1 272 ? -3.494 12.053 16.754 1.00 82.69 272 CYS A C 1
ATOM 2159 O O . CYS A 1 272 ? -3.619 11.563 17.878 1.00 82.69 272 CYS A O 1
ATOM 2161 N N . ILE A 1 273 ? -2.296 12.388 16.264 1.00 83.06 273 ILE A N 1
ATOM 2162 C CA . ILE A 1 273 ? -1.044 12.222 17.017 1.00 83.06 273 ILE A CA 1
ATOM 2163 C C . ILE A 1 273 ? -1.010 13.160 18.230 1.00 83.06 273 ILE A C 1
ATOM 2165 O O . ILE A 1 273 ? -0.616 12.741 19.321 1.00 83.06 273 ILE A O 1
ATOM 2169 N N . ARG A 1 274 ? -1.431 14.420 18.064 1.00 85.69 274 ARG A N 1
ATOM 2170 C CA . ARG A 1 274 ? -1.488 15.402 19.155 1.00 85.69 274 ARG A CA 1
ATOM 2171 C C . ARG A 1 274 ? -2.446 14.954 20.256 1.00 85.69 274 ARG A C 1
ATOM 2173 O O . ARG A 1 274 ? -2.067 15.003 21.425 1.00 85.69 274 ARG A O 1
ATOM 2180 N N . ASP A 1 275 ? -3.635 14.493 19.890 1.00 82.44 275 ASP A N 1
ATOM 2181 C CA . ASP A 1 275 ? -4.652 14.033 20.836 1.00 82.44 275 ASP A CA 1
ATOM 2182 C C . ASP A 1 275 ? -4.175 12.782 21.585 1.00 82.44 275 ASP A C 1
ATOM 2184 O O . ASP A 1 275 ? -4.317 12.694 22.805 1.00 82.44 275 ASP A O 1
ATOM 2188 N N . GLY A 1 276 ? -3.517 11.849 20.886 1.00 77.12 276 GLY A N 1
ATOM 2189 C CA . GLY A 1 276 ? -2.882 10.685 21.509 1.00 77.12 276 GLY A CA 1
ATOM 2190 C C . GLY A 1 276 ? -1.776 11.069 22.499 1.00 77.12 276 GLY A C 1
ATOM 2191 O O . GLY A 1 276 ? -1.719 10.536 23.609 1.00 77.12 276 GLY A O 1
ATOM 2192 N N . ALA A 1 277 ? -0.926 12.035 22.143 1.00 78.31 277 ALA A N 1
ATOM 2193 C CA . ALA A 1 277 ? 0.120 12.541 23.031 1.00 78.31 277 ALA A CA 1
ATOM 2194 C C . ALA A 1 277 ? -0.462 13.256 24.264 1.00 78.31 277 ALA A C 1
ATOM 2196 O O . ALA A 1 277 ? 0.030 13.063 25.378 1.00 78.31 277 ALA A O 1
ATOM 2197 N N . GLN A 1 278 ? -1.531 14.038 24.089 1.00 78.56 278 GLN A N 1
ATOM 2198 C CA . GLN A 1 278 ? -2.238 14.672 25.202 1.00 78.56 278 GLN A CA 1
ATOM 2199 C C . GLN A 1 278 ? -2.903 13.646 26.117 1.00 78.56 278 GLN A C 1
ATOM 2201 O O . GLN A 1 278 ? -2.773 13.763 27.333 1.00 78.56 278 GLN A O 1
ATOM 2206 N N . TYR A 1 279 ? -3.555 12.623 25.562 1.00 76.25 279 TYR A N 1
ATOM 2207 C CA . TYR A 1 279 ? -4.136 11.537 26.349 1.00 76.25 279 TYR A CA 1
ATOM 2208 C C . TYR A 1 279 ? -3.076 10.839 27.205 1.00 76.25 279 TYR A C 1
ATOM 2210 O O . TYR A 1 279 ? -3.278 10.667 28.405 1.00 76.25 279 TYR A O 1
ATOM 2218 N N . MET A 1 280 ? -1.922 10.502 26.618 1.00 71.88 280 MET A N 1
ATOM 2219 C CA . MET A 1 280 ? -0.811 9.901 27.360 1.00 71.88 280 MET A CA 1
ATOM 2220 C C . MET A 1 280 ? -0.315 10.821 28.477 1.00 71.88 280 MET A C 1
ATOM 2222 O O . MET A 1 280 ? -0.116 10.361 29.599 1.00 71.88 280 MET A O 1
ATOM 2226 N N . ASN A 1 281 ? -0.162 12.120 28.209 1.00 80.56 281 ASN A N 1
ATOM 2227 C CA . ASN A 1 281 ? 0.267 13.086 29.220 1.00 80.56 281 ASN A CA 1
ATOM 2228 C C . ASN A 1 281 ? -0.759 13.221 30.366 1.00 80.56 281 ASN A C 1
ATOM 2230 O O . ASN A 1 281 ? -0.400 13.190 31.545 1.00 80.56 281 ASN A O 1
ATOM 2234 N N . ASN A 1 282 ? -2.050 13.287 30.033 1.00 82.62 282 ASN A N 1
ATOM 2235 C CA . ASN A 1 282 ? -3.137 13.333 31.012 1.00 82.62 282 ASN A CA 1
ATOM 2236 C C . ASN A 1 282 ? -3.183 12.045 31.845 1.00 82.62 282 ASN A C 1
ATOM 2238 O O . ASN A 1 282 ? -3.270 12.096 33.065 1.00 82.62 282 ASN A O 1
ATOM 2242 N N . TRP A 1 283 ? -3.030 10.883 31.214 1.00 83.06 283 TRP A N 1
ATOM 2243 C CA . TRP A 1 283 ? -2.966 9.609 31.923 1.00 83.06 283 TRP A CA 1
ATOM 2244 C C . TRP A 1 283 ? -1.759 9.524 32.871 1.00 83.06 283 TRP A C 1
ATOM 2246 O O . TRP A 1 283 ? -1.921 9.122 34.025 1.00 83.06 283 TRP A O 1
ATOM 2256 N N . PHE A 1 284 ? -0.565 9.943 32.434 1.00 79.12 284 PHE A N 1
ATOM 2257 C CA . PHE A 1 284 ? 0.631 9.970 33.287 1.00 79.12 284 PHE A CA 1
ATOM 2258 C C . PHE A 1 284 ? 0.447 10.890 34.497 1.00 79.12 284 PHE A C 1
ATOM 2260 O O . PHE A 1 284 ? 0.766 10.506 35.623 1.00 79.12 284 PHE A O 1
ATOM 2267 N N . THR A 1 285 ? -0.091 12.090 34.280 1.00 80.06 285 THR A N 1
ATOM 2268 C CA . THR A 1 285 ? -0.338 13.065 35.352 1.00 80.06 285 THR A CA 1
ATOM 2269 C C . THR A 1 285 ? -1.412 12.590 36.332 1.00 80.06 285 THR A C 1
ATOM 2271 O O . THR A 1 285 ? -1.175 12.643 37.540 1.00 80.06 285 THR A O 1
ATOM 2274 N N . SER A 1 286 ? -2.533 12.044 35.850 1.00 79.69 286 SER A N 1
ATOM 2275 C CA . SER A 1 286 ? -3.569 11.448 36.705 1.00 79.69 286 SER A CA 1
ATOM 2276 C C . SER A 1 286 ? -3.035 10.261 37.505 1.00 79.69 286 SER A C 1
ATOM 2278 O O . SER A 1 286 ? -3.262 10.186 38.707 1.00 79.69 286 SER A O 1
ATOM 2280 N N . THR A 1 287 ? -2.258 9.374 36.881 1.00 79.31 287 THR A N 1
ATOM 2281 C CA . THR A 1 287 ? -1.678 8.210 37.571 1.00 79.31 287 THR A CA 1
ATOM 2282 C C . THR A 1 287 ? -0.692 8.643 38.657 1.00 79.31 287 THR A C 1
ATOM 2284 O O . THR A 1 287 ? -0.734 8.119 39.770 1.00 79.31 287 THR A O 1
ATOM 2287 N N . LEU A 1 288 ? 0.160 9.638 38.383 1.00 85.06 288 LEU A N 1
ATOM 2288 C CA . LEU A 1 288 ? 1.064 10.212 39.386 1.00 85.06 288 LEU A CA 1
ATOM 2289 C C . LEU A 1 288 ? 0.304 10.830 40.565 1.00 85.06 288 LEU A C 1
ATOM 2291 O O . LEU A 1 288 ? 0.723 10.665 41.711 1.00 85.06 288 LEU A O 1
ATOM 2295 N N . GLN A 1 289 ? -0.809 11.519 40.304 1.00 83.06 289 GLN A N 1
ATOM 2296 C CA . GLN A 1 289 ? -1.668 12.066 41.356 1.00 83.06 289 GLN A CA 1
ATOM 2297 C C . GLN A 1 289 ? -2.316 10.957 42.187 1.00 83.06 289 GLN A C 1
ATOM 2299 O O . GLN A 1 289 ? -2.219 11.002 43.410 1.00 83.06 289 GLN A O 1
ATOM 2304 N N . THR A 1 290 ? -2.876 9.922 41.556 1.00 85.62 290 THR A N 1
ATOM 2305 C CA . THR A 1 290 ? -3.471 8.781 42.268 1.00 85.62 290 THR A CA 1
ATOM 2306 C C . THR A 1 290 ? -2.446 8.063 43.146 1.00 85.62 290 THR A C 1
ATOM 2308 O O . THR A 1 290 ? -2.731 7.766 44.304 1.00 85.62 290 THR A O 1
ATOM 2311 N N . VAL A 1 291 ? -1.229 7.834 42.639 1.00 83.69 291 VAL A N 1
ATOM 2312 C CA . VAL A 1 291 ? -0.135 7.243 43.429 1.00 83.69 291 VAL A CA 1
ATOM 2313 C C . VAL A 1 291 ? 0.242 8.151 44.599 1.00 83.69 291 VAL A C 1
ATOM 2315 O O . VAL A 1 291 ? 0.423 7.670 45.716 1.00 83.69 291 VAL A O 1
ATOM 2318 N N . ARG A 1 292 ? 0.324 9.468 44.376 1.00 85.25 292 ARG A N 1
ATOM 2319 C CA . ARG A 1 292 ? 0.628 10.439 45.432 1.00 85.25 292 ARG A CA 1
ATOM 2320 C C . ARG A 1 292 ? -0.442 10.438 46.523 1.00 85.25 292 ARG A C 1
ATOM 2322 O O . ARG A 1 292 ? -0.086 10.356 47.693 1.00 85.25 292 ARG A O 1
ATOM 2329 N N . GLU A 1 293 ? -1.719 10.483 46.167 1.00 87.56 293 GLU A N 1
ATOM 2330 C CA . GLU A 1 293 ? -2.830 10.452 47.127 1.00 87.56 293 GLU A CA 1
ATOM 2331 C C . GLU A 1 293 ? -2.876 9.136 47.908 1.00 87.56 293 GLU A C 1
ATOM 2333 O O . GLU A 1 293 ? -2.957 9.154 49.135 1.00 87.56 293 GLU A O 1
ATOM 2338 N N . GLN A 1 294 ? -2.726 7.994 47.230 1.00 83.56 294 GLN A N 1
ATOM 2339 C CA . GLN A 1 294 ? -2.638 6.696 47.902 1.00 83.56 294 GLN A CA 1
ATOM 2340 C C . GLN A 1 294 ? -1.432 6.622 48.845 1.00 83.56 294 GLN A C 1
ATOM 2342 O O . GLN A 1 294 ? -1.558 6.110 49.956 1.00 83.56 294 GLN A O 1
ATOM 2347 N N . SER A 1 295 ? -0.283 7.176 48.442 1.00 83.88 295 SER A N 1
ATOM 2348 C CA . SER A 1 295 ? 0.910 7.226 49.292 1.00 83.88 295 SER A CA 1
ATOM 2349 C C . SER A 1 295 ? 0.730 8.134 50.513 1.00 83.88 295 SER A C 1
ATOM 2351 O O . SER A 1 295 ? 1.198 7.783 51.594 1.00 83.88 295 SER A O 1
ATOM 2353 N N . LEU A 1 296 ? 0.017 9.260 50.381 1.00 87.12 296 LEU A N 1
ATOM 2354 C CA . LEU A 1 296 ? -0.283 10.165 51.495 1.00 87.12 296 LEU A CA 1
ATOM 2355 C C . LEU A 1 296 ? -1.259 9.522 52.483 1.00 87.12 296 LEU A C 1
ATOM 2357 O O . LEU A 1 296 ? -0.997 9.547 53.682 1.00 87.12 296 LEU A O 1
ATOM 2361 N N . ASN A 1 297 ? -2.311 8.867 51.988 1.00 87.50 297 ASN A N 1
ATOM 2362 C CA . ASN A 1 297 ? -3.265 8.141 52.830 1.00 87.50 297 ASN A CA 1
ATOM 2363 C C . ASN A 1 297 ? -2.593 6.975 53.576 1.00 87.50 297 ASN A C 1
ATOM 2365 O O . ASN A 1 297 ? -2.841 6.767 54.763 1.00 87.50 297 ASN A O 1
ATOM 2369 N N . ALA A 1 298 ? -1.701 6.233 52.910 1.00 77.88 298 ALA A N 1
ATOM 2370 C CA . ALA A 1 298 ? -0.917 5.179 53.552 1.00 77.88 298 ALA A CA 1
ATOM 2371 C C . ALA A 1 298 ? 0.035 5.742 54.622 1.00 77.88 298 ALA A C 1
ATOM 2373 O O . ALA A 1 298 ? 0.184 5.151 55.691 1.00 77.88 298 ALA A O 1
ATOM 2374 N N . LEU A 1 299 ? 0.652 6.899 54.368 1.00 80.81 299 LEU A N 1
ATOM 2375 C CA . LEU A 1 299 ? 1.543 7.560 55.322 1.00 80.81 299 LEU A CA 1
ATOM 2376 C C . LEU A 1 299 ? 0.780 8.099 56.538 1.00 80.81 299 LEU A C 1
ATOM 2378 O O . LEU A 1 299 ? 1.279 7.989 57.657 1.00 80.81 299 LEU A O 1
ATOM 2382 N N . GLU A 1 300 ? -0.431 8.629 56.353 1.00 86.00 300 GLU A N 1
ATOM 2383 C CA . GLU A 1 300 ? -1.315 8.998 57.465 1.00 86.00 300 GLU A CA 1
ATOM 2384 C C . GLU A 1 300 ? -1.706 7.787 58.312 1.00 86.00 300 GLU A C 1
ATOM 2386 O O . GLU A 1 300 ? -1.681 7.880 59.539 1.00 86.00 300 GLU A O 1
ATOM 2391 N N . PHE A 1 301 ? -1.987 6.643 57.685 1.00 83.38 301 PHE A N 1
ATOM 2392 C CA . PHE A 1 301 ? -2.282 5.402 58.399 1.00 83.38 301 PHE A CA 1
ATOM 2393 C C . PHE A 1 301 ? -1.080 4.926 59.223 1.00 83.38 301 PHE A C 1
ATOM 2395 O O . PHE A 1 301 ? -1.203 4.713 60.423 1.00 83.38 301 PHE A O 1
ATOM 2402 N N . VAL A 1 302 ? 0.115 4.881 58.625 1.00 80.62 302 VAL A N 1
ATOM 2403 C CA . VAL A 1 302 ? 1.358 4.527 59.334 1.00 80.62 302 VAL A CA 1
ATOM 2404 C C . VAL A 1 302 ? 1.656 5.507 60.469 1.00 80.62 302 VAL A C 1
ATOM 2406 O O . VAL A 1 302 ? 2.083 5.105 61.549 1.00 80.62 302 VAL A O 1
ATOM 2409 N N . ARG A 1 303 ? 1.425 6.806 60.255 1.00 84.94 303 ARG A N 1
ATOM 2410 C CA . ARG A 1 303 ? 1.606 7.832 61.288 1.00 84.94 303 ARG A CA 1
ATOM 2411 C C . ARG A 1 303 ? 0.621 7.645 62.440 1.00 84.94 303 ARG A C 1
ATOM 2413 O O . ARG A 1 303 ? 1.011 7.809 63.596 1.00 84.94 303 ARG A O 1
ATOM 2420 N N . LYS A 1 304 ? -0.630 7.309 62.127 1.00 86.38 304 LYS A N 1
ATOM 2421 C CA . LYS A 1 304 ? -1.666 6.999 63.109 1.00 86.38 304 LYS A CA 1
ATOM 2422 C C . LYS A 1 304 ? -1.297 5.745 63.902 1.00 86.38 304 LYS A C 1
ATOM 2424 O O . LYS A 1 304 ? -1.239 5.832 65.125 1.00 86.38 304 LYS A O 1
ATOM 2429 N N . ASP A 1 305 ? -0.906 4.663 63.237 1.00 82.56 305 ASP A N 1
ATOM 2430 C CA . ASP A 1 305 ? -0.451 3.423 63.877 1.00 82.56 305 ASP A CA 1
ATOM 2431 C C . ASP A 1 305 ? 0.785 3.647 64.759 1.00 82.56 305 ASP A C 1
ATOM 2433 O O . ASP A 1 305 ? 0.852 3.141 65.874 1.00 82.56 305 ASP A O 1
ATOM 2437 N N . LEU A 1 306 ? 1.752 4.461 64.320 1.00 79.62 306 LEU A N 1
ATOM 2438 C CA . LEU A 1 306 ? 2.911 4.846 65.136 1.00 79.62 306 LEU A CA 1
ATOM 2439 C C . LEU A 1 306 ? 2.505 5.647 66.374 1.00 79.62 306 LEU A C 1
ATOM 2441 O O . LEU A 1 306 ? 3.094 5.472 67.445 1.00 79.62 306 LEU A O 1
ATOM 2445 N N . SER A 1 307 ? 1.516 6.533 66.242 1.00 80.50 307 SER A N 1
ATOM 2446 C CA . SER A 1 307 ? 0.997 7.296 67.377 1.00 80.50 307 SER A CA 1
ATOM 2447 C C . SER A 1 307 ? 0.256 6.395 68.368 1.00 80.50 307 SER A C 1
ATOM 2449 O O . SER A 1 307 ? 0.520 6.490 69.565 1.00 80.50 307 SER A O 1
ATOM 2451 N N . GLU A 1 308 ? -0.560 5.457 67.875 1.00 78.94 308 GLU A N 1
ATOM 2452 C CA . GLU A 1 308 ? -1.272 4.461 68.683 1.00 78.94 308 GLU A CA 1
ATOM 2453 C C . GLU A 1 308 ? -0.296 3.492 69.366 1.00 78.94 308 GLU A C 1
ATOM 2455 O O . GLU A 1 308 ? -0.422 3.202 70.560 1.00 78.94 308 GLU A O 1
ATOM 2460 N N . PHE A 1 309 ? 0.743 3.053 68.655 1.00 80.50 309 PHE A N 1
ATOM 2461 C CA . PHE A 1 309 ? 1.822 2.242 69.210 1.00 80.50 309 PHE A CA 1
ATOM 2462 C C . PHE A 1 309 ? 2.582 3.000 70.300 1.00 80.50 309 PHE A C 1
ATOM 2464 O O . PHE A 1 309 ? 2.804 2.461 71.378 1.00 80.50 309 PHE A O 1
ATOM 2471 N N . THR A 1 310 ? 2.922 4.272 70.075 1.00 76.81 310 THR A N 1
ATOM 2472 C CA . THR A 1 310 ? 3.611 5.103 71.077 1.00 76.81 310 THR A CA 1
ATOM 2473 C C . THR A 1 310 ? 2.764 5.279 72.336 1.00 76.81 310 THR A C 1
ATOM 2475 O O . THR A 1 310 ? 3.293 5.182 73.445 1.00 76.81 310 THR A O 1
ATOM 2478 N N . THR A 1 311 ? 1.451 5.498 72.196 1.00 74.00 311 THR A N 1
ATOM 2479 C CA . THR A 1 311 ? 0.550 5.580 73.354 1.00 74.00 311 THR A CA 1
ATOM 2480 C C . THR A 1 311 ? 0.440 4.246 74.077 1.00 74.00 311 THR A C 1
ATOM 2482 O O . THR A 1 311 ? 0.550 4.223 75.297 1.00 74.00 311 THR A O 1
ATOM 2485 N N . THR A 1 312 ? 0.320 3.137 73.343 1.00 71.06 312 THR A N 1
ATOM 2486 C CA . THR A 1 312 ? 0.193 1.794 73.926 1.00 71.06 312 THR A CA 1
ATOM 2487 C C . THR A 1 312 ? 1.473 1.386 74.646 1.00 71.06 312 THR A C 1
ATOM 2489 O O . THR A 1 312 ? 1.411 0.954 75.788 1.00 71.06 312 THR A O 1
ATOM 2492 N N . VAL A 1 313 ? 2.645 1.627 74.050 1.00 77.94 313 VAL A N 1
ATOM 2493 C CA . VAL A 1 313 ? 3.949 1.386 74.686 1.00 77.94 313 VAL A CA 1
ATOM 2494 C C . VAL A 1 313 ? 4.128 2.255 75.923 1.00 77.94 313 VAL A C 1
ATOM 2496 O O . VAL A 1 313 ? 4.657 1.774 76.918 1.00 77.94 313 VAL A O 1
ATOM 2499 N N . LYS A 1 314 ? 3.686 3.517 75.904 1.00 75.81 314 LYS A N 1
ATOM 2500 C CA . LYS A 1 314 ? 3.742 4.378 77.090 1.00 75.81 314 LYS A CA 1
ATOM 2501 C C . LYS A 1 314 ? 2.838 3.846 78.206 1.00 75.81 314 LYS A C 1
ATOM 2503 O O . LYS A 1 314 ? 3.290 3.740 79.341 1.00 75.81 314 LYS A O 1
ATOM 2508 N N . THR A 1 315 ? 1.605 3.463 77.882 1.00 75.19 315 THR A N 1
ATOM 2509 C CA . THR A 1 315 ? 0.651 2.884 78.838 1.00 75.19 315 THR A CA 1
ATOM 2510 C C . THR A 1 315 ? 1.130 1.535 79.374 1.00 75.19 315 THR A C 1
ATOM 2512 O O . THR A 1 315 ? 1.052 1.292 80.576 1.00 75.19 315 THR A O 1
ATOM 2515 N N . ASP A 1 316 ? 1.694 0.679 78.526 1.00 71.81 316 ASP A N 1
ATOM 2516 C CA . ASP A 1 316 ? 2.266 -0.602 78.932 1.00 71.81 316 ASP A CA 1
ATOM 2517 C C . ASP A 1 316 ? 3.548 -0.414 79.738 1.00 71.81 316 ASP A C 1
ATOM 2519 O O . ASP A 1 316 ? 3.720 -1.100 80.737 1.00 71.81 316 ASP A O 1
ATOM 2523 N N . ALA A 1 317 ? 4.412 0.544 79.398 1.00 66.06 317 ALA A N 1
ATOM 2524 C CA . ALA A 1 317 ? 5.583 0.889 80.199 1.00 66.06 317 ALA A CA 1
ATOM 2525 C C . ALA A 1 317 ? 5.185 1.444 81.573 1.00 66.06 317 ALA A C 1
ATOM 2527 O O . ALA A 1 317 ? 5.814 1.085 82.562 1.00 66.06 317 ALA A O 1
ATOM 2528 N N . GLU A 1 318 ? 4.131 2.259 81.666 1.00 62.53 318 GLU A N 1
ATOM 2529 C CA . GLU A 1 318 ? 3.572 2.745 82.936 1.00 62.53 318 GLU A CA 1
ATOM 2530 C C . GLU A 1 318 ? 2.944 1.598 83.750 1.00 62.53 318 GLU A C 1
ATOM 2532 O O . GLU A 1 318 ? 3.182 1.485 84.955 1.00 62.53 318 GLU A O 1
ATOM 2537 N N . ASN A 1 319 ? 2.225 0.680 83.097 1.00 60.44 319 ASN A N 1
ATOM 2538 C CA . ASN A 1 319 ? 1.660 -0.519 83.720 1.00 60.44 319 ASN A CA 1
ATOM 2539 C C . ASN A 1 319 ? 2.742 -1.520 84.160 1.00 60.44 319 ASN A C 1
ATOM 2541 O O . ASN A 1 319 ? 2.618 -2.132 85.223 1.00 60.44 319 ASN A O 1
ATOM 2545 N N . TYR A 1 320 ? 3.822 -1.669 83.391 1.00 52.47 320 TYR A N 1
ATOM 2546 C CA . TYR A 1 320 ? 4.986 -2.476 83.746 1.00 52.47 320 TYR A CA 1
ATOM 2547 C C . TYR A 1 320 ? 5.825 -1.803 84.831 1.00 52.47 320 TYR A C 1
ATOM 2549 O O . TYR A 1 320 ? 6.234 -2.497 85.746 1.00 52.47 320 TYR A O 1
ATOM 2557 N N . LEU A 1 321 ? 6.023 -0.481 84.830 1.00 53.22 321 LEU A N 1
ATOM 2558 C CA . LEU A 1 321 ? 6.668 0.257 85.930 1.00 53.22 321 LEU A CA 1
ATOM 2559 C C . LEU A 1 321 ? 5.877 0.130 87.235 1.00 53.22 321 LEU A C 1
ATOM 2561 O O . LEU A 1 321 ? 6.466 -0.043 88.305 1.00 53.22 321 LEU A O 1
ATOM 2565 N N . ASN A 1 322 ? 4.545 0.144 87.148 1.00 55.44 322 ASN A N 1
ATOM 2566 C CA . ASN A 1 322 ? 3.673 -0.131 88.287 1.00 55.44 322 ASN A CA 1
ATOM 2567 C C . ASN A 1 322 ? 3.763 -1.597 88.751 1.00 55.44 322 ASN A C 1
ATOM 2569 O O . ASN A 1 322 ? 3.682 -1.845 89.952 1.00 55.44 322 ASN A O 1
ATOM 2573 N N . LYS A 1 323 ? 4.013 -2.554 87.844 1.00 50.16 323 LYS A N 1
ATOM 2574 C CA . LYS A 1 323 ? 4.278 -3.968 88.183 1.00 50.16 323 LYS A CA 1
ATOM 2575 C C . LYS A 1 323 ? 5.719 -4.235 88.665 1.00 50.16 323 LYS A C 1
ATOM 2577 O O . LYS A 1 323 ? 5.917 -5.093 89.517 1.00 50.16 323 LYS A O 1
ATOM 2582 N N . ILE A 1 324 ? 6.719 -3.479 88.203 1.00 47.12 324 ILE A N 1
ATOM 2583 C CA . ILE A 1 324 ? 8.146 -3.602 88.572 1.00 47.12 324 ILE A CA 1
ATOM 2584 C C . ILE A 1 324 ? 8.415 -3.025 89.971 1.00 47.12 324 ILE A C 1
ATOM 2586 O O . ILE A 1 324 ? 9.354 -3.449 90.642 1.00 47.12 324 ILE A O 1
ATOM 2590 N N . LYS A 1 325 ? 7.537 -2.159 90.500 1.00 49.38 325 LYS A N 1
ATOM 2591 C CA . LYS A 1 325 ? 7.549 -1.782 91.927 1.00 49.38 325 LYS A CA 1
ATOM 2592 C C . LYS A 1 325 ? 7.287 -2.954 92.890 1.00 49.38 325 LYS A C 1
ATOM 2594 O O . LYS A 1 325 ? 7.355 -2.739 94.097 1.00 49.38 325 LYS A O 1
ATOM 2599 N N . GLN A 1 326 ? 7.011 -4.168 92.398 1.00 45.28 326 GLN A N 1
ATOM 2600 C CA . GLN A 1 326 ? 6.748 -5.336 93.243 1.00 45.28 326 GLN A CA 1
ATOM 2601 C C . GLN A 1 326 ? 7.668 -6.559 93.053 1.00 45.28 326 GLN A C 1
ATOM 2603 O O . GLN A 1 326 ? 7.445 -7.521 93.778 1.00 45.28 326 GLN A O 1
ATOM 2608 N N . GLN A 1 327 ? 8.726 -6.564 92.218 1.00 31.75 327 GLN A N 1
ATOM 2609 C CA . GLN A 1 327 ? 9.753 -7.641 92.260 1.00 31.75 327 GLN A CA 1
ATOM 2610 C C . GLN A 1 327 ? 11.031 -7.345 91.429 1.00 31.75 327 GLN A C 1
ATOM 2612 O O . GLN A 1 327 ? 10.933 -6.637 90.426 1.00 31.75 327 GLN A O 1
ATOM 2617 N N . PRO A 1 328 ? 12.226 -7.877 91.798 1.00 39.06 328 PRO A N 1
ATOM 2618 C CA . PRO A 1 328 ? 13.497 -7.534 91.150 1.00 39.06 328 PRO A CA 1
ATOM 2619 C C . PRO A 1 328 ? 13.961 -8.496 90.024 1.00 39.06 328 PRO A C 1
ATOM 2621 O O . PRO A 1 328 ? 13.924 -9.710 90.183 1.00 39.06 328 PRO A O 1
ATOM 2624 N N . VAL A 1 329 ? 14.502 -7.871 88.962 1.00 40.47 329 VAL A N 1
ATOM 2625 C CA . VAL A 1 329 ? 15.600 -8.239 88.018 1.00 40.47 329 VAL A CA 1
ATOM 2626 C C . VAL A 1 329 ? 15.475 -9.470 87.087 1.00 40.47 329 VAL A C 1
ATOM 2628 O O . VAL A 1 329 ? 15.483 -10.607 87.542 1.00 40.47 329 VAL A O 1
ATOM 2631 N N . SER A 1 330 ? 15.550 -9.249 85.758 1.00 38.41 330 SER A N 1
ATOM 2632 C CA . SER A 1 330 ? 16.607 -9.760 84.831 1.00 38.41 330 SER A CA 1
ATOM 2633 C C . SER A 1 330 ? 16.299 -9.490 83.334 1.00 38.41 330 SER A C 1
ATOM 2635 O O . SER A 1 330 ? 15.156 -9.264 82.951 1.00 38.41 330 SER A O 1
ATOM 2637 N N . ASP A 1 331 ? 17.367 -9.435 82.530 1.00 46.09 331 ASP A N 1
ATOM 2638 C CA . ASP A 1 331 ? 17.541 -8.925 81.155 1.00 46.09 331 ASP A CA 1
ATOM 2639 C C . ASP A 1 331 ? 16.492 -9.273 80.074 1.00 46.09 331 ASP A C 1
ATOM 2641 O O . ASP A 1 331 ? 16.099 -10.424 79.902 1.00 46.09 331 ASP A O 1
ATOM 2645 N N . LEU A 1 332 ? 16.159 -8.292 79.216 1.00 46.25 332 LEU A N 1
ATOM 2646 C CA . LEU A 1 332 ? 15.319 -8.471 78.019 1.00 46.25 332 LEU A CA 1
ATOM 2647 C C . LEU A 1 332 ? 15.949 -7.854 76.747 1.00 46.25 332 LEU A C 1
ATOM 2649 O O . LEU A 1 332 ? 15.777 -6.686 76.417 1.00 46.25 332 LEU A O 1
ATOM 2653 N N . GLY A 1 333 ? 16.681 -8.688 76.002 1.00 53.03 333 GLY A N 1
ATOM 2654 C CA . GLY A 1 333 ? 16.249 -9.156 74.673 1.00 53.03 333 GLY A CA 1
ATOM 2655 C C . GLY A 1 333 ? 16.276 -8.250 73.428 1.00 53.03 333 GLY A C 1
ATOM 2656 O O . GLY A 1 333 ? 15.909 -8.743 72.366 1.00 53.03 333 GLY A O 1
ATOM 2657 N N . ILE A 1 334 ? 16.704 -6.984 73.469 1.00 47.97 334 ILE A N 1
ATOM 2658 C CA . ILE A 1 334 ? 16.599 -6.093 72.281 1.00 47.97 334 ILE A CA 1
ATOM 2659 C C . ILE A 1 334 ? 17.757 -6.281 71.273 1.00 47.97 334 ILE A C 1
ATOM 2661 O O . ILE A 1 334 ? 17.563 -6.195 70.058 1.00 47.97 334 ILE A O 1
ATOM 2665 N N . ASN A 1 335 ? 18.954 -6.648 71.738 1.00 42.09 335 ASN A N 1
ATOM 2666 C CA . ASN A 1 335 ? 20.151 -6.741 70.883 1.00 42.09 335 ASN A CA 1
ATOM 2667 C C . ASN A 1 335 ? 20.178 -7.966 69.944 1.00 42.09 335 ASN A C 1
ATOM 2669 O O . ASN A 1 335 ? 20.976 -8.012 69.009 1.00 42.09 335 ASN A O 1
ATOM 2673 N N . GLN A 1 336 ? 19.302 -8.954 70.150 1.00 50.16 336 GLN A N 1
ATOM 2674 C CA . GLN A 1 336 ? 19.267 -10.174 69.331 1.00 50.16 336 GLN A CA 1
ATOM 2675 C C . GLN A 1 336 ? 18.345 -10.056 68.106 1.00 50.16 336 GLN A C 1
ATOM 2677 O O . GLN A 1 336 ? 18.488 -10.804 67.140 1.00 50.16 336 GLN A O 1
ATOM 2682 N N . PHE A 1 337 ? 17.409 -9.106 68.130 1.00 45.31 337 PHE A N 1
ATOM 2683 C CA . PHE A 1 337 ? 16.448 -8.890 67.050 1.00 45.31 337 PHE A CA 1
ATOM 2684 C C . PHE A 1 337 ? 17.024 -7.989 65.945 1.00 45.31 337 PHE A C 1
ATOM 2686 O O . PHE A 1 337 ? 16.881 -8.279 64.757 1.00 45.31 337 PHE A O 1
ATOM 2693 N N . VAL A 1 338 ? 17.769 -6.946 66.329 1.00 51.06 338 VAL A N 1
ATOM 2694 C CA . VAL A 1 338 ? 18.373 -5.972 65.399 1.00 51.06 338 VAL A CA 1
ATOM 2695 C C . VAL A 1 338 ? 19.464 -6.607 64.521 1.00 51.06 338 VAL A C 1
ATOM 2697 O O . VAL A 1 338 ? 19.586 -6.277 63.342 1.00 51.06 338 VAL A O 1
ATOM 2700 N N . SER A 1 339 ? 20.206 -7.588 65.044 1.00 40.38 339 SER A N 1
ATOM 2701 C CA . SER A 1 339 ? 21.277 -8.271 64.301 1.00 40.38 339 SER A CA 1
ATOM 2702 C C . SER A 1 339 ? 20.767 -9.236 63.224 1.00 40.38 339 SER A C 1
ATOM 2704 O O . SER A 1 339 ? 21.431 -9.420 62.206 1.00 40.38 339 SER A O 1
ATOM 2706 N N . LYS A 1 340 ? 19.565 -9.810 63.384 1.00 39.12 340 LYS A N 1
ATOM 2707 C CA . LYS A 1 340 ? 18.939 -10.649 62.345 1.00 39.12 340 LYS A CA 1
ATOM 2708 C C . LYS A 1 340 ? 18.388 -9.831 61.179 1.00 39.12 340 LYS A C 1
ATOM 2710 O O . LYS A 1 340 ? 18.406 -10.301 60.044 1.00 39.12 340 LYS A O 1
ATOM 2715 N N . PHE A 1 341 ? 17.940 -8.606 61.439 1.00 43.62 341 PHE A N 1
ATOM 2716 C CA . PHE A 1 341 ? 17.344 -7.758 60.408 1.00 43.62 341 PHE A CA 1
ATOM 2717 C C . PHE A 1 341 ? 18.400 -7.134 59.480 1.00 43.62 341 PHE A C 1
ATOM 2719 O O . PHE A 1 341 ? 18.210 -7.083 58.267 1.00 43.62 341 PHE A O 1
ATOM 2726 N N . SER A 1 342 ? 19.559 -6.751 60.029 1.00 40.78 342 SER A N 1
ATOM 2727 C CA . SER A 1 342 ? 20.654 -6.140 59.258 1.00 40.78 342 SER A CA 1
ATOM 2728 C C . SER A 1 342 ? 21.274 -7.077 58.214 1.00 40.78 342 SER A C 1
ATOM 2730 O O . SER A 1 342 ? 21.759 -6.610 57.189 1.00 40.78 342 SER A O 1
ATOM 2732 N N . ASN A 1 343 ? 21.235 -8.393 58.436 1.00 38.47 343 ASN A N 1
ATOM 2733 C CA . ASN A 1 343 ? 21.900 -9.365 57.561 1.00 38.47 343 ASN A CA 1
ATOM 2734 C C . ASN A 1 343 ? 21.058 -9.800 56.349 1.00 38.47 343 ASN A C 1
ATOM 2736 O O . ASN A 1 343 ? 21.536 -10.579 55.532 1.00 38.47 343 ASN A O 1
ATOM 2740 N N . THR A 1 344 ? 19.826 -9.296 56.203 1.00 41.88 344 THR A N 1
ATOM 2741 C CA . THR A 1 344 ? 18.914 -9.688 55.107 1.00 41.88 344 THR A CA 1
ATOM 2742 C C . THR A 1 344 ? 18.822 -8.627 53.997 1.00 41.88 344 THR A C 1
ATOM 2744 O O . THR A 1 344 ? 18.174 -8.850 52.981 1.00 41.88 344 THR A O 1
ATOM 2747 N N . LEU A 1 345 ? 19.488 -7.474 54.152 1.00 33.19 345 LEU A N 1
ATOM 2748 C CA . LEU A 1 345 ? 19.373 -6.333 53.228 1.00 33.19 345 LEU A CA 1
ATOM 2749 C C . LEU A 1 345 ? 20.640 -6.020 52.415 1.00 33.19 345 LEU A C 1
ATOM 2751 O O . LEU A 1 345 ? 20.651 -5.044 51.669 1.00 33.19 345 LEU A O 1
ATOM 2755 N N . THR A 1 346 ? 21.689 -6.843 52.489 1.00 40.34 346 THR A N 1
ATOM 2756 C CA . THR A 1 346 ? 22.906 -6.634 51.685 1.00 40.34 346 THR A CA 1
ATOM 2757 C C . THR A 1 346 ? 23.395 -7.929 51.042 1.00 40.34 346 THR A C 1
ATOM 2759 O O . THR A 1 346 ? 24.304 -8.573 51.559 1.00 40.34 346 THR A O 1
ATOM 2762 N N . SER A 1 347 ? 22.820 -8.289 49.890 1.00 29.27 347 SER A N 1
ATOM 2763 C CA . SER A 1 347 ? 23.509 -9.115 48.889 1.00 29.27 347 SER A CA 1
ATOM 2764 C C . SER A 1 347 ? 23.125 -8.707 47.461 1.00 29.27 347 SER A C 1
ATOM 2766 O O . SER A 1 347 ? 21.950 -8.556 47.142 1.00 29.27 347 SER A O 1
ATOM 2768 N N . ASP A 1 348 ? 24.170 -8.574 46.639 1.00 29.36 348 ASP A N 1
ATOM 2769 C CA . ASP A 1 348 ? 24.247 -8.571 45.171 1.00 29.36 348 ASP A CA 1
ATOM 2770 C C . ASP A 1 348 ? 23.864 -7.334 44.343 1.00 29.36 348 ASP A C 1
ATOM 2772 O O . ASP A 1 348 ? 22.731 -7.177 43.890 1.00 29.36 348 ASP A O 1
ATOM 2776 N N . ARG A 1 349 ? 24.903 -6.586 43.922 1.00 29.14 349 ARG A N 1
ATOM 2777 C CA . ARG A 1 349 ? 25.182 -6.405 42.480 1.00 29.14 349 ARG A CA 1
ATOM 2778 C C . ARG A 1 349 ? 26.584 -5.851 42.201 1.00 29.14 349 ARG A C 1
ATOM 2780 O O . ARG A 1 349 ? 26.879 -4.715 42.558 1.00 29.14 349 ARG A O 1
ATOM 2787 N N . ASN A 1 350 ? 27.413 -6.617 41.484 1.00 27.25 350 ASN A N 1
ATOM 2788 C CA . ASN A 1 350 ? 28.632 -6.116 40.845 1.00 27.25 350 ASN A CA 1
ATOM 2789 C C . ASN A 1 350 ? 28.886 -6.787 39.473 1.00 27.25 350 ASN A C 1
ATOM 2791 O O . ASN A 1 350 ? 28.658 -7.985 39.323 1.00 27.25 350 ASN A O 1
ATOM 2795 N N . ASN A 1 351 ? 29.438 -5.987 38.547 1.00 29.97 351 ASN A N 1
ATOM 2796 C CA . ASN A 1 351 ? 30.198 -6.278 37.308 1.00 29.97 351 ASN A CA 1
ATOM 2797 C C . ASN A 1 351 ? 29.563 -6.491 35.899 1.00 29.97 351 ASN A C 1
ATOM 2799 O O . ASN A 1 351 ? 28.988 -7.528 35.589 1.00 29.97 351 ASN A O 1
ATOM 2803 N N . ASN A 1 352 ? 29.869 -5.496 35.036 1.00 27.38 352 ASN A N 1
ATOM 2804 C CA . ASN A 1 352 ? 30.600 -5.487 33.739 1.00 27.38 352 ASN A CA 1
ATOM 2805 C C . ASN A 1 352 ? 30.151 -6.298 32.500 1.00 27.38 352 ASN A C 1
ATOM 2807 O O . ASN A 1 352 ? 30.049 -7.518 32.555 1.00 27.38 352 ASN A O 1
ATOM 2811 N N . ASN A 1 353 ? 30.101 -5.626 31.325 1.00 29.56 353 ASN A N 1
ATOM 2812 C CA . ASN A 1 353 ? 30.997 -5.898 30.173 1.00 29.56 353 ASN A CA 1
ATOM 2813 C C . ASN A 1 353 ? 30.821 -4.957 28.950 1.00 29.56 353 ASN A C 1
ATOM 2815 O O . ASN A 1 353 ? 29.792 -4.318 28.757 1.00 29.56 353 ASN A O 1
ATOM 2819 N N . ASN A 1 354 ? 31.895 -4.901 28.149 1.00 27.22 354 ASN A N 1
ATOM 2820 C CA . ASN A 1 354 ? 32.341 -3.859 27.215 1.00 27.22 354 ASN A CA 1
ATOM 2821 C C . ASN A 1 354 ? 31.874 -3.977 25.740 1.00 27.22 354 ASN A C 1
ATOM 2823 O O . ASN A 1 354 ? 31.657 -5.069 25.225 1.00 27.22 354 ASN A O 1
ATOM 2827 N N . GLY A 1 355 ? 31.841 -2.814 25.068 1.00 26.84 355 GLY A N 1
ATOM 2828 C CA . GLY A 1 355 ? 32.367 -2.462 23.727 1.00 26.84 355 GLY A CA 1
ATOM 2829 C C . GLY A 1 355 ? 32.397 -3.458 22.551 1.00 26.84 355 GLY A C 1
ATOM 2830 O O . GLY A 1 355 ? 33.094 -4.467 22.588 1.00 26.84 355 GLY A O 1
ATOM 2831 N N . LYS A 1 356 ? 31.797 -3.057 21.417 1.00 26.66 356 LYS A N 1
ATOM 2832 C CA . LYS A 1 356 ? 32.088 -3.563 20.057 1.00 26.66 356 LYS A CA 1
ATOM 2833 C C . LYS A 1 356 ? 32.393 -2.384 19.113 1.00 26.66 356 LYS A C 1
ATOM 2835 O O . LYS A 1 356 ? 31.611 -1.433 19.125 1.00 26.66 356 LYS A O 1
ATOM 2840 N N . PRO A 1 357 ? 33.462 -2.418 18.291 1.00 30.31 357 PRO A N 1
ATOM 2841 C CA . PRO A 1 357 ? 33.736 -1.376 17.307 1.00 30.31 357 PRO A CA 1
ATOM 2842 C C . PRO A 1 357 ? 33.069 -1.650 15.948 1.00 30.31 357 PRO A C 1
ATOM 2844 O O . PRO A 1 357 ? 32.796 -2.787 15.566 1.00 30.31 357 PRO A O 1
ATOM 2847 N N . ILE A 1 358 ? 32.806 -0.550 15.246 1.00 28.97 358 ILE A N 1
ATOM 2848 C CA . ILE A 1 358 ? 32.091 -0.405 13.973 1.00 28.97 358 ILE A CA 1
ATOM 2849 C C . ILE A 1 358 ? 33.121 -0.378 12.827 1.00 28.97 358 ILE A C 1
ATOM 2851 O O . ILE A 1 358 ? 34.132 0.310 12.941 1.00 28.97 358 ILE A O 1
ATOM 2855 N N . VAL A 1 359 ? 32.866 -1.088 11.722 1.00 29.19 359 VAL A N 1
ATOM 2856 C CA . VAL A 1 359 ? 33.715 -1.116 10.510 1.00 29.19 359 VAL A CA 1
ATOM 2857 C C . VAL A 1 359 ? 33.013 -0.362 9.367 1.00 29.19 359 VAL A C 1
ATOM 2859 O O . VAL A 1 359 ? 31.893 -0.748 9.027 1.00 29.19 359 VAL A O 1
ATOM 2862 N N . PRO A 1 360 ? 33.624 0.660 8.730 1.00 30.19 360 PRO A N 1
ATOM 2863 C CA . PRO A 1 360 ? 33.098 1.274 7.508 1.00 30.19 360 PRO A CA 1
ATOM 2864 C C . PRO A 1 360 ? 33.823 0.816 6.218 1.00 30.19 360 PRO A C 1
ATOM 2866 O O . PRO A 1 360 ? 35.036 0.686 6.186 1.00 30.19 360 PRO A O 1
ATOM 2869 N N . SER A 1 361 ? 33.044 0.662 5.135 1.00 29.44 361 SER A N 1
ATOM 2870 C CA . SER A 1 361 ? 33.382 0.952 3.720 1.00 29.44 361 SER A CA 1
ATOM 2871 C C . SER A 1 361 ? 34.597 0.270 3.034 1.00 29.44 361 SER A C 1
ATOM 2873 O O . SER A 1 361 ? 35.555 0.920 2.641 1.00 29.44 361 SER A O 1
ATOM 2875 N N . ALA A 1 362 ? 34.500 -1.027 2.715 1.00 40.75 362 ALA A N 1
ATOM 2876 C CA . ALA A 1 362 ? 35.620 -1.826 2.182 1.00 40.75 362 ALA A CA 1
ATOM 2877 C C . ALA A 1 362 ? 35.880 -1.818 0.645 1.00 40.75 362 ALA A C 1
ATOM 2879 O O . ALA A 1 362 ? 36.780 -2.522 0.187 1.00 40.75 362 ALA A O 1
ATOM 2880 N N . SER A 1 363 ? 35.118 -1.108 -0.204 1.00 41.22 363 SER A N 1
ATOM 2881 C CA . SER A 1 363 ? 35.235 -1.307 -1.674 1.00 41.22 363 SER A CA 1
ATOM 2882 C C . SER A 1 363 ? 36.092 -0.292 -2.440 1.00 41.22 363 SER A C 1
ATOM 2884 O O . SER A 1 363 ? 36.511 -0.600 -3.565 1.00 41.22 363 SER A O 1
ATOM 2886 N N . PHE A 1 364 ? 36.352 0.891 -1.884 1.00 39.91 364 PHE A N 1
ATOM 2887 C CA . PHE A 1 364 ? 37.370 1.797 -2.433 1.00 39.91 364 PHE A CA 1
ATOM 2888 C C . PHE A 1 364 ? 38.765 1.379 -1.943 1.00 39.91 364 PHE A C 1
ATOM 2890 O O . PHE A 1 364 ? 39.721 1.360 -2.716 1.00 39.91 364 PHE A O 1
ATOM 2897 N N . ASP A 1 365 ? 38.818 0.870 -0.712 1.00 51.09 365 ASP A N 1
ATOM 2898 C CA . ASP A 1 365 ? 40.029 0.390 -0.059 1.00 51.09 365 ASP A CA 1
ATOM 2899 C C . ASP A 1 365 ? 40.665 -0.809 -0.759 1.00 51.09 365 ASP A C 1
ATOM 2901 O O . ASP A 1 365 ? 41.878 -0.847 -0.870 1.00 51.09 365 ASP A O 1
ATOM 2905 N N . ARG A 1 366 ? 39.913 -1.777 -1.306 1.00 58.28 366 ARG A N 1
ATOM 2906 C CA . ARG A 1 366 ? 40.540 -2.993 -1.866 1.00 58.28 366 ARG A CA 1
ATOM 2907 C C . ARG A 1 366 ? 41.517 -2.725 -3.020 1.00 58.28 366 ARG A C 1
ATOM 2909 O O . ARG A 1 366 ? 42.622 -3.251 -2.992 1.00 58.28 366 ARG A O 1
ATOM 2916 N N . LEU A 1 367 ? 41.119 -1.949 -4.032 1.00 50.72 367 LEU A N 1
ATOM 2917 C CA . LEU A 1 367 ? 41.972 -1.694 -5.207 1.00 50.72 367 LEU A CA 1
ATOM 2918 C C . LEU A 1 367 ? 43.127 -0.752 -4.868 1.00 50.72 367 LEU A C 1
ATOM 2920 O O . LEU A 1 367 ? 44.245 -0.948 -5.332 1.00 50.72 367 LEU A O 1
ATOM 2924 N N . HIS A 1 368 ? 42.862 0.245 -4.022 1.00 58.72 368 HIS A N 1
ATOM 2925 C CA . HIS A 1 368 ? 43.895 1.138 -3.515 1.00 58.72 368 HIS A CA 1
ATOM 2926 C C . HIS A 1 368 ? 44.927 0.366 -2.675 1.00 58.72 368 HIS A C 1
ATOM 2928 O O . HIS A 1 368 ? 46.127 0.499 -2.897 1.00 58.72 368 HIS A O 1
ATOM 2934 N N . ASN A 1 369 ? 44.463 -0.527 -1.797 1.00 59.91 369 ASN A N 1
ATOM 2935 C CA . ASN A 1 369 ? 45.308 -1.372 -0.957 1.00 59.91 369 ASN A CA 1
ATOM 2936 C C . ASN A 1 369 ? 46.072 -2.425 -1.767 1.00 59.91 369 ASN A C 1
ATOM 2938 O O . ASN A 1 369 ? 47.217 -2.713 -1.434 1.00 59.91 369 ASN A O 1
ATOM 2942 N N . GLU A 1 370 ? 45.495 -2.986 -2.837 1.00 63.91 370 GLU A N 1
ATOM 2943 C CA . GLU A 1 370 ? 46.234 -3.890 -3.731 1.00 63.91 370 GLU A CA 1
ATOM 2944 C C . GLU A 1 370 ? 47.294 -3.155 -4.558 1.00 63.91 370 GLU A C 1
ATOM 2946 O O . GLU A 1 370 ? 48.416 -3.647 -4.664 1.00 63.91 370 GLU A O 1
ATOM 2951 N N . ARG A 1 371 ? 47.003 -1.946 -5.054 1.00 66.81 371 ARG A N 1
ATOM 2952 C CA . ARG A 1 371 ? 48.006 -1.103 -5.724 1.00 66.81 371 ARG A CA 1
ATOM 2953 C C . ARG A 1 371 ? 49.173 -0.774 -4.787 1.00 66.81 371 ARG A C 1
ATOM 2955 O O . ARG A 1 371 ? 50.327 -0.939 -5.172 1.00 66.81 371 ARG A O 1
ATOM 2962 N N . ILE A 1 372 ? 48.875 -0.380 -3.546 1.00 63.31 372 ILE A N 1
ATOM 2963 C CA . ILE A 1 372 ? 49.886 -0.126 -2.508 1.00 63.31 372 ILE A CA 1
ATOM 2964 C C . ILE A 1 372 ? 50.676 -1.401 -2.190 1.00 63.31 372 ILE A C 1
ATOM 2966 O O . ILE A 1 372 ? 51.893 -1.348 -2.035 1.00 63.31 372 ILE A O 1
ATOM 2970 N N . ARG A 1 373 ? 50.015 -2.564 -2.132 1.00 72.25 373 ARG A N 1
ATOM 2971 C CA . ARG A 1 373 ? 50.677 -3.854 -1.901 1.00 72.25 373 ARG A CA 1
ATOM 2972 C C . ARG A 1 373 ? 51.682 -4.183 -3.006 1.00 72.25 373 ARG A C 1
ATOM 2974 O O . ARG A 1 373 ? 52.787 -4.594 -2.680 1.00 72.25 373 ARG A O 1
ATOM 2981 N N . ILE A 1 374 ? 51.327 -3.977 -4.277 1.00 70.62 374 ILE A N 1
ATOM 2982 C CA . ILE A 1 374 ? 52.227 -4.220 -5.420 1.00 70.62 374 ILE A CA 1
ATOM 2983 C C . ILE A 1 374 ? 53.425 -3.255 -5.397 1.00 70.62 374 ILE A C 1
ATOM 2985 O O . ILE A 1 374 ? 54.542 -3.662 -5.708 1.00 70.62 374 ILE A O 1
ATOM 2989 N N . GLN A 1 375 ? 53.203 -1.999 -4.994 1.00 72.75 375 GLN A N 1
ATOM 2990 C CA . GLN A 1 375 ? 54.238 -0.960 -4.875 1.00 72.75 375 GLN A CA 1
ATOM 2991 C C . GLN A 1 375 ? 55.187 -1.164 -3.682 1.00 72.75 375 GLN A C 1
ATOM 2993 O O . GLN A 1 375 ? 56.338 -0.738 -3.734 1.00 72.75 375 GLN A O 1
ATOM 2998 N N . ASN A 1 376 ? 54.712 -1.811 -2.616 1.00 61.59 376 ASN A N 1
ATOM 2999 C CA . ASN A 1 376 ? 55.493 -2.103 -1.411 1.00 61.59 376 ASN A CA 1
ATOM 3000 C C . ASN A 1 376 ? 56.189 -3.474 -1.445 1.00 61.59 376 ASN A C 1
ATOM 3002 O O . ASN A 1 376 ? 56.911 -3.807 -0.507 1.00 61.59 376 ASN A O 1
ATOM 3006 N N . ASP A 1 377 ? 55.964 -4.274 -2.489 1.00 70.81 377 ASP A N 1
ATOM 3007 C CA . ASP A 1 377 ? 56.568 -5.595 -2.642 1.00 70.81 377 ASP A CA 1
ATOM 3008 C C . ASP A 1 377 ? 57.955 -5.486 -3.295 1.00 70.81 377 ASP A C 1
ATOM 3010 O O . ASP A 1 377 ? 58.103 -5.075 -4.445 1.00 70.81 377 ASP A O 1
ATOM 3014 N N . GLU A 1 378 ? 58.987 -5.880 -2.553 1.00 64.19 378 GLU A N 1
ATOM 3015 C CA . GLU A 1 378 ? 60.385 -5.900 -2.993 1.00 64.19 378 GLU A CA 1
ATOM 3016 C C . GLU A 1 378 ? 60.600 -6.843 -4.196 1.00 64.19 378 GLU A C 1
ATOM 3018 O O . GLU A 1 378 ? 61.413 -6.570 -5.088 1.00 64.19 378 GLU A O 1
ATOM 3023 N N . SER A 1 379 ? 59.794 -7.908 -4.300 1.00 64.94 379 SER A N 1
ATOM 3024 C CA . SER A 1 379 ? 59.882 -8.885 -5.391 1.00 64.94 379 SER A CA 1
ATOM 3025 C C . SER A 1 379 ? 59.415 -8.335 -6.746 1.00 64.94 379 SER A C 1
ATOM 3027 O O . SER A 1 379 ? 59.833 -8.853 -7.790 1.00 64.94 379 SER A O 1
ATOM 3029 N N . THR A 1 380 ? 58.614 -7.260 -6.746 1.00 66.38 380 THR A N 1
ATOM 3030 C CA . THR A 1 380 ? 58.130 -6.557 -7.948 1.00 66.38 380 THR A CA 1
ATOM 3031 C C . THR A 1 380 ? 59.274 -5.981 -8.777 1.00 66.38 380 THR A C 1
ATOM 3033 O O . THR A 1 380 ? 59.204 -5.985 -10.008 1.00 66.38 380 THR A O 1
ATOM 3036 N N . TYR A 1 381 ? 60.338 -5.533 -8.112 1.00 67.69 381 TYR A N 1
ATOM 3037 C CA . TYR A 1 381 ? 61.463 -4.840 -8.738 1.00 67.69 381 TYR A CA 1
ATOM 3038 C C . TYR A 1 381 ? 62.630 -5.784 -9.062 1.00 67.69 381 TYR A C 1
ATOM 3040 O O . TYR A 1 381 ? 63.332 -5.606 -10.062 1.00 67.69 381 TYR A O 1
ATOM 3048 N N . LEU A 1 382 ? 62.817 -6.827 -8.250 1.00 61.62 382 LEU A N 1
ATOM 3049 C CA . LEU A 1 382 ? 63.978 -7.718 -8.332 1.00 61.62 382 LEU A CA 1
ATOM 3050 C C . LEU A 1 382 ? 63.742 -8.978 -9.180 1.00 61.62 382 LEU A C 1
ATOM 3052 O O . LEU A 1 382 ? 64.702 -9.502 -9.745 1.00 61.62 382 LEU A O 1
ATOM 3056 N N . THR A 1 383 ? 62.495 -9.436 -9.324 1.00 67.88 383 THR A N 1
ATOM 3057 C CA . THR A 1 383 ? 62.180 -10.713 -9.992 1.00 67.88 383 THR A CA 1
ATOM 3058 C C . THR A 1 383 ? 61.652 -10.492 -11.405 1.00 67.88 383 THR A C 1
ATOM 3060 O O . THR A 1 383 ? 60.674 -9.757 -11.592 1.00 67.88 383 THR A O 1
ATOM 3063 N N . ASP A 1 384 ? 62.251 -11.169 -12.389 1.00 65.06 384 ASP A N 1
ATOM 3064 C CA . ASP A 1 384 ? 61.745 -11.165 -13.761 1.00 65.06 384 ASP A CA 1
ATOM 3065 C C . ASP A 1 384 ? 60.334 -11.773 -13.834 1.00 65.06 384 ASP A C 1
ATOM 3067 O O . ASP A 1 384 ? 60.068 -12.810 -13.220 1.00 65.06 384 ASP A O 1
ATOM 3071 N N . PRO A 1 385 ? 59.399 -11.126 -14.549 1.00 64.00 385 PRO A N 1
ATOM 3072 C CA . PRO A 1 385 ? 58.024 -11.593 -14.625 1.00 64.00 385 PRO A CA 1
ATOM 3073 C C . PRO A 1 385 ? 57.912 -12.913 -15.405 1.00 64.00 385 PRO A C 1
ATOM 3075 O O . PRO A 1 385 ? 58.353 -13.021 -16.548 1.00 64.00 385 PRO A O 1
ATOM 3078 N N . THR A 1 386 ? 57.259 -13.908 -14.804 1.00 57.97 386 THR A N 1
ATOM 3079 C CA . THR A 1 386 ? 56.885 -15.176 -15.442 1.00 57.97 386 THR A CA 1
ATOM 3080 C C . THR A 1 386 ? 55.445 -15.105 -15.976 1.00 57.97 386 THR A C 1
ATOM 3082 O O . THR A 1 386 ? 54.554 -14.657 -15.244 1.00 57.97 386 THR A O 1
ATOM 3085 N N . PRO A 1 387 ? 55.164 -15.539 -17.226 1.00 63.53 387 PRO A N 1
ATOM 3086 C CA . PRO A 1 387 ? 56.075 -16.048 -18.268 1.00 63.53 387 PRO A CA 1
ATOM 3087 C C . PRO A 1 387 ? 56.831 -14.941 -19.033 1.00 63.53 387 PRO A C 1
ATOM 3089 O O . PRO A 1 387 ? 56.254 -13.909 -19.375 1.00 63.53 387 PRO A O 1
ATOM 3092 N N . ILE A 1 388 ? 58.096 -15.192 -19.384 1.00 64.75 388 ILE A N 1
ATOM 3093 C CA . ILE A 1 388 ? 59.013 -14.215 -20.015 1.00 64.75 388 ILE A CA 1
ATOM 3094 C C . ILE A 1 388 ? 58.530 -13.743 -21.401 1.00 64.75 388 ILE A C 1
ATOM 3096 O O . ILE A 1 388 ? 58.742 -12.586 -21.765 1.00 64.75 388 ILE A O 1
ATOM 3100 N N . GLU A 1 389 ? 57.826 -14.599 -22.146 1.00 69.56 389 GLU A N 1
ATOM 3101 C CA . GLU A 1 389 ? 57.282 -14.288 -23.478 1.00 69.56 389 GLU A CA 1
ATOM 3102 C C . GLU A 1 389 ? 56.321 -13.089 -23.440 1.00 69.56 389 GLU A C 1
ATOM 3104 O O . GLU A 1 389 ? 56.455 -12.151 -24.221 1.00 69.56 389 GLU A O 1
ATOM 3109 N N . SER A 1 390 ? 55.420 -13.051 -22.451 1.00 67.81 390 SER A N 1
ATOM 3110 C CA . SER A 1 390 ? 54.435 -11.970 -22.283 1.00 67.81 390 SER A CA 1
ATOM 3111 C C . SER A 1 390 ? 55.074 -10.596 -22.024 1.00 67.81 390 SER A C 1
ATOM 3113 O O . SER A 1 390 ? 54.584 -9.566 -22.492 1.00 67.81 390 SER A O 1
ATOM 3115 N N . TYR A 1 391 ? 56.223 -10.585 -21.348 1.00 72.00 391 TYR A N 1
ATOM 3116 C CA . TYR A 1 391 ? 56.993 -9.380 -21.053 1.00 72.00 391 TYR A CA 1
ATOM 3117 C C . TYR A 1 391 ? 57.755 -8.855 -22.277 1.00 72.00 391 TYR A C 1
ATOM 3119 O O . TYR A 1 391 ? 57.820 -7.643 -22.494 1.00 72.00 391 TYR A O 1
ATOM 3127 N N . GLN A 1 392 ? 58.295 -9.748 -23.112 1.00 68.75 392 GLN A N 1
ATOM 3128 C CA . GLN A 1 392 ? 58.951 -9.369 -24.368 1.00 68.75 392 GLN A CA 1
ATOM 3129 C C . GLN A 1 392 ? 57.937 -8.826 -25.382 1.00 68.75 392 GLN A C 1
ATOM 3131 O O . GLN A 1 392 ? 58.141 -7.734 -25.914 1.00 68.75 392 GLN A O 1
ATOM 3136 N N . SER A 1 393 ? 56.791 -9.497 -25.540 1.00 72.12 393 SER A N 1
ATOM 3137 C CA . SER A 1 393 ? 55.712 -9.030 -26.418 1.00 72.12 393 SER A CA 1
ATOM 3138 C C . SER A 1 393 ? 55.139 -7.676 -25.985 1.00 72.12 393 SER A C 1
ATOM 3140 O O . SER A 1 393 ? 54.822 -6.842 -26.832 1.00 72.12 393 SER A O 1
ATOM 3142 N N . TRP A 1 394 ? 55.026 -7.410 -24.678 1.00 78.94 394 TRP A N 1
ATOM 3143 C CA . TRP A 1 394 ? 54.614 -6.093 -24.179 1.00 78.94 394 TRP A CA 1
ATOM 3144 C C . TRP A 1 394 ? 55.638 -5.001 -24.505 1.00 78.94 394 TRP A C 1
ATOM 3146 O O . TRP A 1 394 ? 55.250 -3.916 -24.949 1.00 78.94 394 TRP A O 1
ATOM 3156 N N . ARG A 1 395 ? 56.940 -5.276 -24.334 1.00 72.38 395 ARG A N 1
ATOM 3157 C CA . ARG A 1 395 ? 57.996 -4.304 -24.663 1.00 72.38 395 ARG A CA 1
ATOM 3158 C C . ARG A 1 395 ? 57.995 -3.937 -26.147 1.00 72.38 395 ARG A C 1
ATOM 3160 O O . ARG A 1 395 ? 58.119 -2.756 -26.461 1.00 72.38 395 ARG A O 1
ATOM 3167 N N . GLU A 1 396 ? 57.785 -4.912 -27.027 1.00 72.38 396 GLU A N 1
ATOM 3168 C CA . GLU A 1 396 ? 57.696 -4.701 -28.479 1.00 72.38 396 GLU A CA 1
ATOM 3169 C C . GLU A 1 396 ? 56.415 -3.960 -28.890 1.00 72.38 396 GLU A C 1
ATOM 3171 O O . GLU A 1 396 ? 56.462 -3.029 -29.692 1.00 72.38 396 GLU A O 1
ATOM 3176 N N . LYS A 1 397 ? 55.265 -4.319 -28.307 1.00 68.12 397 LYS A N 1
ATOM 3177 C CA . LYS A 1 397 ? 53.954 -3.749 -28.663 1.00 68.12 397 LYS A CA 1
ATOM 3178 C C . LYS A 1 397 ? 53.752 -2.312 -28.173 1.00 68.12 397 LYS A C 1
ATOM 3180 O O . LYS A 1 397 ? 52.976 -1.570 -28.770 1.00 68.12 397 LYS A O 1
ATOM 3185 N N . THR A 1 398 ? 54.419 -1.927 -27.086 1.00 61.78 398 THR A N 1
ATOM 3186 C CA . THR A 1 398 ? 54.175 -0.649 -26.392 1.00 61.78 398 THR A CA 1
ATOM 3187 C C . THR A 1 398 ? 55.276 0.398 -26.640 1.00 61.78 398 THR A C 1
ATOM 3189 O O . THR A 1 398 ? 55.190 1.485 -26.073 1.00 61.78 398 THR A O 1
ATOM 3192 N N . ASP A 1 399 ? 56.302 0.090 -27.457 1.00 67.19 399 ASP A N 1
ATOM 3193 C CA . ASP A 1 399 ? 57.512 0.921 -27.684 1.00 67.19 399 ASP A CA 1
ATOM 3194 C C . ASP A 1 399 ? 58.052 1.519 -26.368 1.00 67.19 399 ASP A C 1
ATOM 3196 O O . ASP A 1 399 ? 58.246 2.732 -26.211 1.00 67.19 399 ASP A O 1
ATOM 3200 N N . PHE A 1 400 ? 58.179 0.666 -25.345 1.00 68.81 400 PHE A N 1
ATOM 3201 C CA . PHE A 1 400 ? 58.435 1.125 -23.983 1.00 68.81 400 PHE A CA 1
ATOM 3202 C C . PHE A 1 400 ? 59.869 1.649 -23.848 1.00 68.81 400 PHE A C 1
ATOM 3204 O O . PHE A 1 400 ? 60.831 0.883 -23.835 1.00 68.81 400 PHE A O 1
ATOM 3211 N N . ASN A 1 401 ? 60.004 2.968 -23.689 1.00 73.06 401 ASN A N 1
ATOM 3212 C CA . ASN A 1 401 ? 61.277 3.629 -23.433 1.00 73.06 401 ASN A CA 1
ATOM 3213 C C . ASN A 1 401 ? 61.206 4.453 -22.137 1.00 73.06 401 ASN A C 1
ATOM 3215 O O . ASN A 1 401 ? 60.435 5.413 -22.033 1.00 73.06 401 ASN A O 1
ATOM 3219 N N . VAL A 1 402 ? 62.046 4.091 -21.164 1.00 70.56 402 VAL A N 1
ATOM 3220 C CA . VAL A 1 402 ? 62.150 4.748 -19.850 1.00 70.56 402 VAL A CA 1
ATOM 3221 C C . VAL A 1 402 ? 62.511 6.234 -19.986 1.00 70.56 402 VAL A C 1
ATOM 3223 O O . VAL A 1 402 ? 62.012 7.060 -19.220 1.00 70.56 402 VAL A O 1
ATOM 3226 N N . ASP A 1 403 ? 63.277 6.614 -21.014 1.00 68.00 403 ASP A N 1
ATOM 3227 C CA . ASP A 1 403 ? 63.671 8.005 -21.255 1.00 68.00 403 ASP A CA 1
ATOM 3228 C C . ASP A 1 403 ? 62.498 8.912 -21.653 1.00 68.00 403 ASP A C 1
ATOM 3230 O O . ASP A 1 403 ? 62.510 10.100 -21.324 1.00 68.00 403 ASP A O 1
ATOM 3234 N N . LYS A 1 404 ? 61.459 8.362 -22.301 1.00 72.12 404 LYS A N 1
ATOM 3235 C CA . LYS A 1 404 ? 60.251 9.114 -22.691 1.00 72.12 404 LYS A CA 1
ATOM 3236 C C . LYS A 1 404 ? 59.337 9.421 -21.494 1.00 72.12 404 LYS A C 1
ATOM 3238 O O . LYS A 1 404 ? 58.561 10.369 -21.558 1.00 72.12 404 LYS A O 1
ATOM 3243 N N . ARG A 1 405 ? 59.440 8.661 -20.392 1.00 72.44 405 ARG A N 1
ATOM 3244 C CA . ARG A 1 405 ? 58.575 8.767 -19.193 1.00 72.44 405 ARG A CA 1
ATOM 3245 C C . ARG A 1 405 ? 59.279 9.347 -17.959 1.00 72.44 405 ARG A C 1
ATOM 3247 O O . ARG A 1 405 ? 58.785 9.222 -16.840 1.00 72.44 405 ARG A O 1
ATOM 3254 N N . LYS A 1 406 ? 60.412 10.035 -18.144 1.00 72.19 406 LYS A N 1
ATOM 3255 C CA . LYS A 1 406 ? 61.194 10.653 -17.053 1.00 72.19 406 LYS A CA 1
ATOM 3256 C C . LYS A 1 406 ? 60.378 11.595 -16.157 1.00 72.19 406 LYS A C 1
ATOM 3258 O O . LYS A 1 406 ? 60.608 11.621 -14.952 1.00 72.19 406 LYS A O 1
ATOM 3263 N N . GLY A 1 407 ? 59.416 12.328 -16.726 1.00 71.00 407 GLY A N 1
ATOM 3264 C CA . GLY A 1 407 ? 58.519 13.213 -15.970 1.00 71.00 407 GLY A CA 1
ATOM 3265 C C . GLY A 1 407 ? 57.578 12.459 -15.021 1.00 71.00 407 GLY A C 1
ATOM 3266 O O . GLY A 1 407 ? 57.486 12.810 -13.849 1.00 71.00 407 GLY A O 1
ATOM 3267 N N . GLU A 1 408 ? 56.953 11.376 -15.496 1.00 73.94 408 GLU A N 1
ATOM 3268 C CA . GLU A 1 408 ? 56.068 10.511 -14.693 1.00 73.94 408 GLU A CA 1
ATOM 3269 C C . GLU A 1 408 ? 56.848 9.808 -13.574 1.00 73.94 408 GLU A C 1
ATOM 3271 O O . GLU A 1 408 ? 56.398 9.740 -12.434 1.00 73.94 408 GLU A O 1
ATOM 3276 N N . ILE A 1 409 ? 58.061 9.340 -13.882 1.00 80.19 409 ILE A N 1
ATOM 3277 C CA . ILE A 1 409 ? 58.956 8.701 -12.911 1.00 80.19 409 ILE A CA 1
ATOM 3278 C C . ILE A 1 409 ? 59.357 9.680 -11.797 1.00 80.19 409 ILE A C 1
ATOM 3280 O O . ILE A 1 409 ? 59.326 9.316 -10.621 1.00 80.19 409 ILE A O 1
ATOM 3284 N N . ALA A 1 410 ? 59.700 10.925 -12.144 1.00 73.69 410 ALA A N 1
ATOM 3285 C CA . ALA A 1 410 ? 60.044 11.950 -11.159 1.00 73.69 410 ALA A CA 1
ATOM 3286 C C . ALA A 1 410 ? 58.863 12.269 -10.229 1.00 73.69 410 ALA A C 1
ATOM 3288 O O . ALA A 1 410 ? 59.058 12.420 -9.024 1.00 73.69 410 ALA A O 1
ATOM 3289 N N . GLN A 1 411 ? 57.645 12.309 -10.770 1.00 68.56 411 GLN A N 1
ATOM 3290 C CA . GLN A 1 411 ? 56.432 12.542 -9.990 1.00 68.56 411 GLN A CA 1
ATOM 3291 C C . GLN A 1 411 ? 56.100 11.354 -9.069 1.00 68.56 411 GLN A C 1
ATOM 3293 O O . GLN A 1 411 ? 55.847 11.555 -7.884 1.00 68.56 411 GLN A O 1
ATOM 3298 N N . LEU A 1 412 ? 56.229 10.111 -9.546 1.00 75.62 412 LEU A N 1
ATOM 3299 C CA . LEU A 1 412 ? 56.032 8.905 -8.727 1.00 75.62 412 LEU A CA 1
ATOM 3300 C C . LEU A 1 412 ? 57.025 8.794 -7.558 1.00 75.62 412 LEU A C 1
ATOM 3302 O O . LEU A 1 412 ? 56.663 8.306 -6.487 1.00 75.62 412 LEU A O 1
ATOM 3306 N N . LEU A 1 413 ? 58.264 9.260 -7.739 1.00 74.00 413 LEU A N 1
ATOM 3307 C CA . LEU A 1 413 ? 59.277 9.306 -6.676 1.00 74.00 413 LEU A CA 1
ATOM 3308 C C . LEU A 1 413 ? 58.996 10.389 -5.620 1.00 74.00 413 LEU A C 1
ATOM 3310 O O . LEU A 1 413 ? 59.483 10.279 -4.491 1.00 74.00 413 LEU A O 1
ATOM 3314 N N . ILE A 1 414 ? 58.242 11.432 -5.978 1.00 69.94 414 ILE A N 1
ATOM 3315 C CA . ILE A 1 414 ? 57.786 12.476 -5.049 1.00 69.94 414 ILE A CA 1
ATOM 3316 C C . ILE A 1 414 ? 56.555 11.986 -4.284 1.00 69.94 414 ILE A C 1
ATOM 3318 O O . ILE A 1 414 ? 56.516 12.101 -3.059 1.00 69.94 414 ILE A O 1
ATOM 3322 N N . ASP A 1 415 ? 55.593 11.403 -4.998 1.00 65.38 415 ASP A N 1
ATOM 3323 C CA . ASP A 1 415 ? 54.295 11.015 -4.448 1.00 65.38 415 ASP A CA 1
ATOM 3324 C C . ASP A 1 415 ? 54.376 9.764 -3.557 1.00 65.38 415 ASP A C 1
ATOM 3326 O O . ASP A 1 415 ? 53.589 9.627 -2.617 1.00 65.38 415 ASP A O 1
ATOM 3330 N N . ILE A 1 416 ? 55.324 8.847 -3.814 1.00 73.38 416 ILE A N 1
ATOM 3331 C CA . ILE A 1 416 ? 55.397 7.551 -3.122 1.00 73.38 416 ILE A CA 1
ATOM 3332 C C . ILE A 1 416 ? 56.770 7.352 -2.448 1.00 73.38 416 ILE A C 1
ATOM 3334 O O . ILE A 1 416 ? 57.755 7.000 -3.108 1.00 73.38 416 ILE A O 1
ATOM 3338 N N . PRO A 1 417 ? 56.862 7.490 -1.108 1.00 71.62 417 PRO A N 1
ATOM 3339 C CA . PRO A 1 417 ? 58.138 7.432 -0.391 1.00 71.62 417 PRO A CA 1
ATOM 3340 C C . PRO A 1 417 ? 58.795 6.041 -0.408 1.00 71.62 417 PRO A C 1
ATOM 3342 O O . PRO A 1 417 ? 60.022 5.961 -0.369 1.00 71.62 417 PRO A O 1
ATOM 3345 N N . TYR A 1 418 ? 58.007 4.964 -0.516 1.00 72.69 418 TYR A N 1
ATOM 3346 C CA . TYR A 1 418 ? 58.495 3.577 -0.549 1.00 72.69 418 TYR A CA 1
ATOM 3347 C C . TYR A 1 418 ? 59.245 3.243 -1.845 1.00 72.69 418 TYR A C 1
ATOM 3349 O O . TYR A 1 418 ? 60.338 2.676 -1.815 1.00 72.69 418 TYR A O 1
ATOM 3357 N N . ILE A 1 419 ? 58.714 3.680 -2.991 1.00 76.75 419 ILE A N 1
ATOM 3358 C CA . ILE A 1 419 ? 59.365 3.497 -4.297 1.00 76.75 419 ILE A CA 1
ATOM 3359 C C . ILE A 1 419 ? 60.682 4.275 -4.333 1.00 76.75 419 ILE A C 1
ATOM 3361 O O . ILE A 1 419 ? 61.686 3.770 -4.833 1.00 76.75 419 ILE A O 1
ATOM 3365 N N . ARG A 1 420 ? 60.718 5.469 -3.726 1.00 75.06 420 ARG A N 1
ATOM 3366 C CA . ARG A 1 420 ? 61.946 6.259 -3.584 1.00 75.06 420 ARG A CA 1
ATOM 3367 C C . ARG A 1 420 ? 63.009 5.549 -2.743 1.00 75.06 420 ARG A C 1
ATOM 3369 O O . ARG A 1 420 ? 64.177 5.570 -3.130 1.00 75.06 420 ARG A O 1
ATOM 3376 N N . SER A 1 421 ? 62.632 4.910 -1.631 1.00 74.56 421 SER A N 1
ATOM 3377 C CA . SER A 1 421 ? 63.582 4.127 -0.826 1.00 74.56 421 SER A CA 1
ATOM 3378 C C . SER A 1 421 ? 64.097 2.888 -1.560 1.00 74.56 421 SER A C 1
ATOM 3380 O O . SER A 1 421 ? 65.296 2.626 -1.520 1.00 74.56 421 SER A O 1
ATOM 3382 N N . PHE A 1 422 ? 63.235 2.170 -2.287 1.00 75.56 422 PHE A N 1
ATOM 3383 C CA . PHE A 1 422 ? 63.647 0.994 -3.060 1.00 75.56 422 PHE A CA 1
ATOM 3384 C C . PHE A 1 422 ? 64.537 1.359 -4.246 1.00 75.56 422 PHE A C 1
ATOM 3386 O O . PHE A 1 422 ? 65.536 0.690 -4.493 1.00 75.56 422 PHE A O 1
ATOM 3393 N N . TYR A 1 423 ? 64.241 2.463 -4.931 1.00 77.44 423 TYR A N 1
ATOM 3394 C CA . TYR A 1 423 ? 65.082 2.964 -6.012 1.00 77.44 423 TYR A CA 1
ATOM 3395 C C . TYR A 1 423 ? 66.494 3.327 -5.517 1.00 77.44 423 TYR A C 1
ATOM 3397 O O . TYR A 1 423 ? 67.476 2.946 -6.147 1.00 77.44 423 TYR A O 1
ATOM 3405 N N . ALA A 1 424 ? 66.609 3.996 -4.362 1.00 75.81 424 ALA A N 1
ATOM 3406 C CA . ALA A 1 424 ? 67.902 4.360 -3.774 1.00 75.81 424 ALA A CA 1
ATOM 3407 C C . ALA A 1 424 ? 68.718 3.151 -3.273 1.00 75.81 424 ALA A C 1
ATOM 3409 O O . ALA A 1 424 ? 69.944 3.220 -3.238 1.00 75.81 424 ALA A O 1
ATOM 3410 N N . HIS A 1 425 ? 68.050 2.064 -2.873 1.00 72.50 425 HIS A N 1
ATOM 3411 C CA . HIS A 1 425 ? 68.700 0.870 -2.328 1.00 72.50 425 HIS A CA 1
ATOM 3412 C C . HIS A 1 425 ? 69.076 -0.154 -3.412 1.00 72.50 425 HIS A C 1
ATOM 3414 O O . HIS A 1 425 ? 70.134 -0.773 -3.335 1.00 72.50 425 HIS A O 1
ATOM 3420 N N . PHE A 1 426 ? 68.241 -0.324 -4.445 1.00 72.88 426 PHE A N 1
ATOM 3421 C CA . PHE A 1 426 ? 68.443 -1.347 -5.479 1.00 72.88 426 PHE A CA 1
ATOM 3422 C C . PHE A 1 426 ? 69.155 -0.848 -6.738 1.00 72.88 426 PHE A C 1
ATOM 3424 O O . PHE A 1 426 ? 69.687 -1.675 -7.482 1.00 72.88 426 PHE A O 1
ATOM 3431 N N . VAL A 1 427 ? 69.211 0.465 -6.986 1.00 74.44 427 VAL A N 1
ATOM 3432 C CA . VAL A 1 427 ? 69.898 1.044 -8.153 1.00 74.44 427 VAL A CA 1
ATOM 3433 C C . VAL A 1 427 ? 71.114 1.857 -7.680 1.00 74.44 427 VAL A C 1
ATOM 3435 O O . VAL A 1 427 ? 70.931 2.821 -6.940 1.00 74.44 427 VAL A O 1
ATOM 3438 N N . PRO A 1 428 ? 72.359 1.532 -8.093 1.00 64.44 428 PRO A N 1
ATOM 3439 C CA . PRO A 1 428 ? 72.760 0.505 -9.063 1.00 64.44 428 PRO A CA 1
ATOM 3440 C C . PRO A 1 428 ? 73.106 -0.866 -8.444 1.00 64.44 428 PRO A C 1
ATOM 3442 O O . PRO A 1 428 ? 73.579 -1.743 -9.159 1.00 64.44 428 PRO A O 1
ATOM 3445 N N . ALA A 1 429 ? 72.939 -1.055 -7.131 1.00 63.88 429 ALA A N 1
ATOM 3446 C CA . ALA A 1 429 ? 73.517 -2.192 -6.405 1.00 63.88 429 ALA A CA 1
ATOM 3447 C C . ALA A 1 429 ? 72.958 -3.579 -6.795 1.00 63.88 429 ALA A C 1
ATOM 3449 O O . ALA A 1 429 ? 73.685 -4.566 -6.705 1.00 63.88 429 ALA A O 1
ATOM 3450 N N . CYS A 1 430 ? 71.693 -3.670 -7.224 1.00 60.62 430 CYS A N 1
ATOM 3451 C CA . CYS A 1 430 ? 71.007 -4.940 -7.503 1.00 60.62 430 CYS A CA 1
ATOM 3452 C C . CYS A 1 430 ? 70.340 -5.004 -8.889 1.00 60.62 430 CYS A C 1
ATOM 3454 O O . CYS A 1 430 ? 70.152 -6.099 -9.412 1.00 60.62 430 CYS A O 1
ATOM 3456 N N . THR A 1 431 ? 69.969 -3.868 -9.497 1.00 71.19 431 THR A N 1
ATOM 3457 C CA . THR A 1 431 ? 69.317 -3.802 -10.824 1.00 71.19 431 THR A CA 1
ATOM 3458 C C . THR A 1 431 ? 69.691 -2.524 -11.581 1.00 71.19 431 THR A C 1
ATOM 3460 O O . THR A 1 431 ? 70.068 -1.516 -10.976 1.00 71.19 431 THR A O 1
ATOM 3463 N N . THR A 1 432 ? 69.584 -2.542 -12.916 1.00 80.44 432 THR A N 1
ATOM 3464 C CA . THR A 1 432 ? 69.791 -1.340 -13.739 1.00 80.44 432 THR A CA 1
ATOM 3465 C C . THR A 1 432 ? 68.560 -0.424 -13.702 1.00 80.44 432 THR A C 1
ATOM 3467 O O . THR A 1 432 ? 67.434 -0.884 -13.514 1.00 80.44 432 THR A O 1
ATOM 3470 N N . HIS A 1 433 ? 68.752 0.885 -13.924 1.00 77.12 433 HIS A N 1
ATOM 3471 C CA . HIS A 1 433 ? 67.654 1.867 -13.973 1.00 77.12 433 HIS A CA 1
ATOM 3472 C C . HIS A 1 433 ? 66.548 1.469 -14.967 1.00 77.12 433 HIS A C 1
ATOM 3474 O O . HIS A 1 433 ? 65.365 1.660 -14.692 1.00 77.12 433 HIS A O 1
ATOM 3480 N N . ASN A 1 434 ? 66.928 0.894 -16.111 1.00 77.12 434 ASN A N 1
ATOM 3481 C CA . ASN A 1 434 ? 65.987 0.486 -17.151 1.00 77.12 434 ASN A CA 1
ATOM 3482 C C . ASN A 1 434 ? 65.182 -0.762 -16.736 1.00 77.12 434 ASN A C 1
ATOM 3484 O O . ASN A 1 434 ? 63.960 -0.810 -16.894 1.00 77.12 434 ASN A O 1
ATOM 3488 N N . ASP A 1 435 ? 65.841 -1.746 -16.123 1.00 74.06 435 ASP A N 1
ATOM 3489 C CA . ASP A 1 435 ? 65.183 -2.983 -15.685 1.00 74.06 435 ASP A CA 1
ATOM 3490 C C . ASP A 1 435 ? 64.232 -2.743 -14.507 1.00 74.06 435 ASP A C 1
ATOM 3492 O O . ASP A 1 435 ? 63.115 -3.262 -14.495 1.00 74.06 435 ASP A O 1
ATOM 3496 N N . PHE A 1 436 ? 64.618 -1.882 -13.562 1.00 80.38 436 PHE A N 1
ATOM 3497 C CA . PHE A 1 436 ? 63.786 -1.522 -12.412 1.00 80.38 436 PHE A CA 1
ATOM 3498 C C . PHE A 1 436 ? 62.431 -0.936 -12.842 1.00 80.38 436 PHE A C 1
ATOM 3500 O O . PHE A 1 436 ? 61.370 -1.387 -12.400 1.00 80.38 436 PHE A O 1
ATOM 3507 N N . TRP A 1 437 ? 62.451 0.050 -13.746 1.00 81.12 437 TRP A N 1
ATOM 3508 C CA . TRP A 1 437 ? 61.227 0.708 -14.203 1.00 81.12 437 TRP A CA 1
ATOM 3509 C C . TRP A 1 437 ? 60.436 -0.147 -15.190 1.00 81.12 437 TRP A C 1
ATOM 3511 O O . TRP A 1 437 ? 59.210 -0.192 -15.096 1.00 81.12 437 TRP A O 1
ATOM 3521 N N . SER A 1 438 ? 61.094 -0.873 -16.095 1.00 77.38 438 SER A N 1
ATOM 3522 C CA . SER A 1 438 ? 60.383 -1.743 -17.040 1.00 77.38 438 SER A CA 1
ATOM 3523 C C . SER A 1 438 ? 59.612 -2.869 -16.342 1.00 77.38 438 SER A C 1
ATOM 3525 O O . SER A 1 438 ? 58.492 -3.172 -16.750 1.00 77.38 438 SER A O 1
ATOM 3527 N N . ARG A 1 439 ? 60.142 -3.442 -15.252 1.00 80.06 439 ARG A N 1
ATOM 3528 C CA . ARG A 1 439 ? 59.435 -4.447 -14.436 1.00 80.06 439 ARG A CA 1
ATOM 3529 C C . ARG A 1 439 ? 58.253 -3.848 -13.669 1.00 80.06 439 ARG A C 1
ATOM 3531 O O . ARG A 1 439 ? 57.173 -4.437 -13.663 1.00 80.06 439 ARG A O 1
ATOM 3538 N N . TYR A 1 440 ? 58.420 -2.657 -13.089 1.00 82.44 440 TYR A N 1
ATOM 3539 C CA . TYR A 1 440 ? 57.342 -1.943 -12.396 1.00 82.44 440 TYR A CA 1
ATOM 3540 C C . TYR A 1 440 ? 56.165 -1.618 -13.325 1.00 82.44 440 TYR A C 1
ATOM 3542 O O . TYR A 1 440 ? 55.020 -1.967 -13.031 1.00 82.44 440 TYR A O 1
ATOM 3550 N N . TYR A 1 441 ? 56.445 -0.989 -14.470 1.00 81.94 441 TYR A N 1
ATOM 3551 C CA . TYR A 1 441 ? 55.405 -0.606 -15.426 1.00 81.94 441 TYR A CA 1
ATOM 3552 C C . TYR A 1 441 ? 54.726 -1.819 -16.058 1.00 81.94 441 TYR A C 1
ATOM 3554 O O . TYR A 1 441 ? 53.522 -1.771 -16.297 1.00 81.94 441 TYR A O 1
ATOM 3562 N N . TYR A 1 442 ? 55.450 -2.921 -16.258 1.00 81.38 442 TYR A N 1
ATOM 3563 C CA . TYR A 1 442 ? 54.845 -4.162 -16.727 1.00 81.38 442 TYR A CA 1
ATOM 3564 C C . TYR A 1 442 ? 53.855 -4.757 -15.716 1.00 81.38 442 TYR A C 1
ATOM 3566 O O . TYR A 1 442 ? 52.751 -5.157 -16.088 1.00 81.38 442 TYR A O 1
ATOM 3574 N N . ARG A 1 443 ? 54.205 -4.786 -14.423 1.00 76.06 443 ARG A N 1
ATOM 3575 C CA . ARG A 1 443 ? 53.285 -5.287 -13.387 1.00 76.06 443 ARG A CA 1
ATOM 3576 C C . ARG A 1 443 ? 52.070 -4.383 -13.200 1.00 76.06 443 ARG A C 1
ATOM 3578 O O . ARG A 1 443 ? 50.975 -4.897 -12.991 1.00 76.06 443 ARG A O 1
ATOM 3585 N N . MET A 1 444 ? 52.244 -3.068 -13.332 1.00 78.25 444 MET A N 1
ATOM 3586 C CA . MET A 1 444 ? 51.121 -2.127 -13.327 1.00 78.25 444 MET A CA 1
ATOM 3587 C C . MET A 1 444 ? 50.219 -2.319 -14.556 1.00 78.25 444 MET A C 1
ATOM 3589 O O . MET A 1 444 ? 49.005 -2.389 -14.417 1.00 78.25 444 MET A O 1
ATOM 3593 N N . TYR A 1 445 ? 50.807 -2.507 -15.742 1.00 80.69 445 TYR A N 1
ATOM 3594 C CA . TYR A 1 445 ? 50.063 -2.792 -16.971 1.00 80.69 445 TYR A CA 1
ATOM 3595 C C . TYR A 1 445 ? 49.220 -4.069 -16.851 1.00 80.69 445 TYR A C 1
ATOM 3597 O O . TYR A 1 445 ? 48.042 -4.063 -17.201 1.00 80.69 445 TYR A O 1
ATOM 3605 N N . LYS A 1 446 ? 49.792 -5.150 -16.304 1.00 77.75 446 LYS A N 1
ATOM 3606 C CA . LYS A 1 446 ? 49.061 -6.407 -16.092 1.00 77.75 446 LYS A CA 1
ATOM 3607 C C . LYS A 1 446 ? 47.871 -6.225 -15.140 1.00 77.75 446 LYS A C 1
ATOM 3609 O O . LYS A 1 446 ? 46.801 -6.774 -15.382 1.00 77.75 446 LYS A O 1
ATOM 3614 N N . PHE A 1 447 ? 48.048 -5.431 -14.085 1.00 75.06 447 PHE A N 1
ATOM 3615 C CA . PHE A 1 447 ? 46.975 -5.098 -13.148 1.00 75.06 447 PHE A CA 1
ATOM 3616 C C . PHE A 1 447 ? 45.838 -4.311 -13.830 1.00 75.06 447 PHE A C 1
ATOM 3618 O O . PHE A 1 447 ? 44.667 -4.666 -13.684 1.00 75.06 447 PHE A O 1
ATOM 3625 N N . ASP A 1 448 ? 46.173 -3.298 -14.635 1.00 73.62 448 ASP A N 1
ATOM 3626 C CA . ASP A 1 448 ? 45.186 -2.492 -15.370 1.00 73.62 448 ASP A CA 1
ATOM 3627 C C . ASP A 1 448 ? 44.459 -3.310 -16.466 1.00 73.62 448 ASP A C 1
ATOM 3629 O O . ASP A 1 448 ? 43.267 -3.105 -16.737 1.00 73.62 448 ASP A O 1
ATOM 3633 N N . GLU A 1 449 ? 45.145 -4.276 -17.086 1.00 74.50 449 GLU A N 1
ATOM 3634 C CA . GLU A 1 449 ? 44.564 -5.207 -18.062 1.00 74.50 449 GLU A CA 1
ATOM 3635 C C . GLU A 1 449 ? 43.539 -6.147 -17.408 1.00 74.50 449 GLU A C 1
ATOM 3637 O O . GLU A 1 449 ? 42.435 -6.331 -17.935 1.00 74.50 449 GLU A O 1
ATOM 3642 N N . GLU A 1 450 ? 43.859 -6.697 -16.235 1.00 64.06 450 GLU A N 1
ATOM 3643 C CA . GLU A 1 450 ? 42.930 -7.513 -15.447 1.00 64.06 450 GLU A CA 1
ATOM 3644 C C . GLU A 1 450 ? 41.694 -6.705 -15.009 1.00 64.06 450 GLU A C 1
ATOM 3646 O O . GLU A 1 450 ? 40.563 -7.203 -15.101 1.00 64.06 450 GLU A O 1
ATOM 3651 N N . GLU A 1 451 ? 41.868 -5.438 -14.616 1.00 64.62 451 GLU A N 1
ATOM 3652 C CA . GLU A 1 451 ? 40.756 -4.541 -14.278 1.00 64.62 451 GLU A CA 1
ATOM 3653 C C . GLU A 1 451 ? 39.862 -4.258 -15.498 1.00 64.62 451 GLU A C 1
ATOM 3655 O O . GLU A 1 451 ? 38.634 -4.384 -15.420 1.00 64.62 451 GLU A O 1
ATOM 3660 N N . THR A 1 452 ? 40.459 -3.967 -16.655 1.00 65.38 452 THR A N 1
ATOM 3661 C CA . THR A 1 452 ? 39.728 -3.721 -17.909 1.00 65.38 452 THR A CA 1
ATOM 3662 C C . THR A 1 452 ? 38.965 -4.962 -18.369 1.00 65.38 452 THR A C 1
ATOM 3664 O O . THR A 1 452 ? 37.793 -4.879 -18.754 1.00 65.38 452 THR A O 1
ATOM 3667 N N . ARG A 1 453 ? 39.592 -6.140 -18.282 1.00 69.75 453 ARG A N 1
ATOM 3668 C CA . ARG A 1 453 ? 38.957 -7.422 -18.603 1.00 69.75 453 ARG A CA 1
ATOM 3669 C C . ARG A 1 453 ? 37.755 -7.680 -17.701 1.00 69.75 453 ARG A C 1
ATOM 3671 O O . ARG A 1 453 ? 36.692 -8.052 -18.197 1.00 69.75 453 ARG A O 1
ATOM 3678 N N . ARG A 1 454 ? 37.882 -7.413 -16.400 1.00 61.84 454 ARG A N 1
ATOM 3679 C CA . ARG A 1 454 ? 36.778 -7.525 -15.439 1.00 61.84 454 ARG A CA 1
ATOM 3680 C C . ARG A 1 454 ? 35.637 -6.554 -15.753 1.00 61.84 454 ARG A C 1
ATOM 3682 O O . ARG A 1 454 ? 34.476 -6.951 -15.692 1.00 61.84 454 ARG A O 1
ATOM 3689 N N . LEU A 1 455 ? 35.938 -5.308 -16.117 1.00 61.06 455 LEU A N 1
ATOM 3690 C CA . LEU A 1 455 ? 34.920 -4.323 -16.505 1.00 61.06 455 LEU A CA 1
ATOM 3691 C C . LEU A 1 455 ? 34.187 -4.720 -17.793 1.00 61.06 455 LEU A C 1
ATOM 3693 O O . LEU A 1 455 ? 32.975 -4.541 -17.885 1.00 61.06 455 LEU A O 1
ATOM 3697 N N . ASN A 1 456 ? 34.892 -5.295 -18.766 1.00 60.47 456 ASN A N 1
ATOM 3698 C CA . ASN A 1 456 ? 34.281 -5.787 -20.001 1.00 60.47 456 ASN A CA 1
ATOM 3699 C C . ASN A 1 456 ? 33.391 -7.011 -19.761 1.00 60.47 456 ASN A C 1
ATOM 3701 O O . ASN A 1 456 ? 32.320 -7.105 -20.356 1.00 60.47 456 ASN A O 1
ATOM 3705 N N . LEU A 1 457 ? 33.780 -7.909 -18.853 1.00 57.91 457 LEU A N 1
ATOM 3706 C CA . LEU A 1 457 ? 32.920 -9.015 -18.420 1.00 57.91 457 LEU A CA 1
ATOM 3707 C C . LEU A 1 457 ? 31.668 -8.505 -17.697 1.00 57.91 457 LEU A C 1
ATOM 3709 O O . LEU A 1 457 ? 30.579 -8.989 -17.970 1.00 57.91 457 LEU A O 1
ATOM 3713 N N . LEU A 1 458 ? 31.791 -7.472 -16.857 1.00 54.72 458 LEU A N 1
ATOM 3714 C CA . LEU A 1 458 ? 30.638 -6.834 -16.213 1.00 54.72 458 LEU A CA 1
ATOM 3715 C C . LEU A 1 458 ? 29.697 -6.159 -17.219 1.00 54.72 458 LEU A C 1
ATOM 3717 O O . LEU A 1 458 ? 28.483 -6.223 -17.046 1.00 54.72 458 LEU A O 1
ATOM 3721 N N . LYS A 1 459 ? 30.232 -5.528 -18.271 1.00 56.81 459 LYS A N 1
ATOM 3722 C CA . LYS A 1 459 ? 29.419 -4.951 -19.355 1.00 56.81 459 LYS A CA 1
ATOM 3723 C C . LYS A 1 459 ? 28.671 -6.029 -20.135 1.00 56.81 459 LYS A C 1
ATOM 3725 O O . LYS A 1 459 ? 27.470 -5.894 -20.323 1.00 56.81 459 LYS A O 1
ATOM 3730 N N . ARG A 1 460 ? 29.345 -7.122 -20.499 1.00 52.88 460 ARG A N 1
ATOM 3731 C CA . ARG A 1 460 ? 28.712 -8.260 -21.184 1.00 52.88 460 ARG A CA 1
ATOM 3732 C C . ARG A 1 460 ? 27.672 -8.956 -20.310 1.00 52.88 460 ARG A C 1
ATOM 3734 O O . ARG A 1 460 ? 26.587 -9.253 -20.784 1.00 52.88 460 ARG A O 1
ATOM 3741 N N . ALA A 1 461 ? 27.948 -9.135 -19.019 1.00 47.66 461 ALA A N 1
ATOM 3742 C CA . ALA A 1 461 ? 26.962 -9.641 -18.066 1.00 47.66 461 ALA A CA 1
ATOM 3743 C C . ALA A 1 461 ? 25.751 -8.697 -17.957 1.00 47.66 461 ALA A C 1
ATOM 3745 O O . ALA A 1 461 ? 24.618 -9.147 -17.818 1.00 47.66 461 ALA A O 1
ATOM 3746 N N . HIS A 1 462 ? 25.970 -7.382 -18.064 1.00 48.03 462 HIS A N 1
ATOM 3747 C CA . HIS A 1 462 ? 24.890 -6.398 -18.094 1.00 48.03 462 HIS A CA 1
ATOM 3748 C C . HIS A 1 462 ? 24.032 -6.486 -19.365 1.00 48.03 462 HIS A C 1
ATOM 3750 O O . HIS A 1 462 ? 22.816 -6.339 -19.268 1.00 48.03 462 HIS A O 1
ATOM 3756 N N . GLU A 1 463 ? 24.648 -6.746 -20.519 1.00 43.81 463 GLU A N 1
ATOM 3757 C CA . GLU A 1 463 ? 23.971 -6.961 -21.808 1.00 43.81 463 GLU A CA 1
ATOM 3758 C C . GLU A 1 463 ? 23.155 -8.263 -21.799 1.00 43.81 463 GLU A C 1
ATOM 3760 O O . GLU A 1 463 ? 21.967 -8.239 -22.112 1.00 43.81 463 GLU A O 1
ATOM 3765 N N . ILE A 1 464 ? 23.728 -9.355 -21.288 1.00 42.53 464 ILE A N 1
ATOM 3766 C CA . ILE A 1 464 ? 23.045 -10.652 -21.131 1.00 42.53 464 ILE A CA 1
ATOM 3767 C C . ILE A 1 464 ? 21.871 -10.550 -20.140 1.00 42.53 464 ILE A C 1
ATOM 3769 O O . ILE A 1 464 ? 20.800 -11.107 -20.375 1.00 42.53 464 ILE A O 1
ATOM 3773 N N . CYS A 1 465 ? 22.012 -9.774 -19.058 1.00 41.16 465 CYS A N 1
ATOM 3774 C CA . CYS A 1 465 ? 20.901 -9.469 -18.146 1.00 41.16 465 CYS A CA 1
ATOM 3775 C C . CYS A 1 465 ? 19.772 -8.659 -18.810 1.00 41.16 465 CYS A C 1
ATOM 3777 O O . CYS A 1 465 ? 18.668 -8.599 -18.266 1.00 41.16 465 CYS A O 1
ATOM 3779 N N . ASN A 1 466 ? 20.044 -7.978 -19.923 1.00 39.53 466 ASN A N 1
ATOM 3780 C CA . ASN A 1 466 ? 19.055 -7.184 -20.641 1.00 39.53 466 ASN A CA 1
ATOM 3781 C C . ASN A 1 466 ? 18.309 -8.032 -21.686 1.00 39.53 466 ASN A C 1
ATOM 3783 O O . ASN A 1 466 ? 17.100 -7.870 -21.805 1.00 39.53 466 ASN A O 1
ATOM 3787 N N . GLU A 1 467 ? 18.991 -8.964 -22.362 1.00 35.50 467 GLU A N 1
ATOM 3788 C CA . GLU A 1 467 ? 18.382 -9.893 -23.334 1.00 35.50 467 GLU A CA 1
ATOM 3789 C C . GLU A 1 467 ? 17.610 -11.047 -22.663 1.00 35.50 467 GLU A C 1
ATOM 3791 O O . GLU A 1 467 ? 16.507 -11.383 -23.085 1.00 35.50 467 GLU A O 1
ATOM 3796 N N . ASN A 1 468 ? 18.097 -11.598 -21.544 1.00 36.28 468 ASN A N 1
ATOM 3797 C CA . ASN A 1 468 ? 17.411 -12.697 -20.838 1.00 36.28 468 ASN A CA 1
ATOM 3798 C C . ASN A 1 468 ? 16.201 -12.251 -19.988 1.00 36.28 468 ASN A C 1
ATOM 3800 O O . ASN A 1 468 ? 15.525 -13.085 -19.390 1.00 36.28 468 ASN A O 1
ATOM 3804 N N . ASN A 1 469 ? 15.903 -10.947 -19.922 1.00 39.44 469 ASN A N 1
ATOM 3805 C CA . ASN A 1 469 ? 14.723 -10.417 -19.224 1.00 39.44 469 ASN A CA 1
ATOM 3806 C C . ASN A 1 469 ? 13.415 -10.595 -20.020 1.00 39.44 469 ASN A C 1
ATOM 3808 O O . ASN A 1 469 ? 12.347 -10.293 -19.485 1.00 39.44 469 ASN A O 1
ATOM 3812 N N . GLU A 1 470 ? 13.478 -11.047 -21.278 1.00 38.38 470 GLU A N 1
ATOM 3813 C CA . GLU A 1 470 ? 12.309 -11.072 -22.164 1.00 38.38 470 GLU A CA 1
ATOM 3814 C C . GLU A 1 470 ? 11.449 -12.346 -22.050 1.00 38.38 470 GLU A C 1
ATOM 3816 O O . GLU A 1 470 ? 10.263 -12.266 -22.351 1.00 38.38 470 GLU A O 1
ATOM 3821 N N . ASN A 1 471 ? 11.969 -13.489 -21.560 1.00 33.66 471 ASN A N 1
ATOM 3822 C CA . ASN A 1 471 ? 11.295 -14.783 -21.791 1.00 33.66 471 ASN A CA 1
ATOM 3823 C C . ASN A 1 471 ? 11.214 -15.828 -20.656 1.00 33.66 471 ASN A C 1
ATOM 3825 O O . ASN A 1 471 ? 10.757 -16.932 -20.943 1.00 33.66 471 ASN A O 1
ATOM 3829 N N . ASP A 1 472 ? 11.550 -15.562 -19.385 1.00 35.75 472 ASP A N 1
ATOM 3830 C CA . ASP A 1 472 ? 11.323 -16.599 -18.356 1.00 35.75 472 ASP A CA 1
ATOM 3831 C C . ASP A 1 472 ? 10.956 -16.073 -16.960 1.00 35.75 472 ASP A C 1
ATOM 3833 O O . ASP A 1 472 ? 11.586 -15.176 -16.401 1.00 35.75 472 ASP A O 1
ATOM 3837 N N . TRP A 1 473 ? 9.902 -16.653 -16.383 1.00 45.25 473 TRP A N 1
ATOM 3838 C CA . TRP A 1 473 ? 9.318 -16.259 -15.098 1.00 45.25 473 TRP A CA 1
ATOM 3839 C C . TRP A 1 473 ? 9.935 -16.986 -13.896 1.00 45.25 473 TRP A C 1
ATOM 3841 O O . TRP A 1 473 ? 9.464 -16.795 -12.769 1.00 45.25 473 TRP A O 1
ATOM 3851 N N . ASP A 1 474 ? 10.976 -17.795 -14.119 1.00 39.53 474 ASP A N 1
ATOM 3852 C CA . ASP A 1 474 ? 11.442 -18.800 -13.160 1.00 39.53 474 ASP A CA 1
ATOM 3853 C C . ASP A 1 474 ? 12.955 -18.945 -12.988 1.00 39.53 474 ASP A C 1
ATOM 3855 O O . ASP A 1 474 ? 13.412 -20.020 -12.601 1.00 39.53 474 ASP A O 1
ATOM 3859 N N . GLU A 1 475 ? 13.740 -17.880 -13.149 1.00 42.38 475 GLU A N 1
ATOM 3860 C CA . GLU A 1 475 ? 15.122 -17.903 -12.656 1.00 42.38 475 GLU A CA 1
ATOM 3861 C C . GLU A 1 475 ? 15.320 -17.109 -11.357 1.00 42.38 475 GLU A C 1
ATOM 3863 O O . GLU A 1 475 ? 14.672 -16.083 -11.109 1.00 42.38 475 GLU A O 1
ATOM 3868 N N . PRO A 1 476 ? 16.167 -17.640 -10.456 1.00 37.03 476 PRO A N 1
ATOM 3869 C CA . PRO A 1 476 ? 16.292 -17.146 -9.103 1.00 37.03 476 PRO A CA 1
ATOM 3870 C C . PRO A 1 476 ? 16.869 -15.733 -9.090 1.00 37.03 476 PRO A C 1
ATOM 3872 O O . PRO A 1 476 ? 17.734 -15.363 -9.876 1.00 37.03 476 PRO A O 1
ATOM 3875 N N . ILE A 1 477 ? 16.366 -14.936 -8.150 1.00 43.91 477 ILE A N 1
ATOM 3876 C CA . ILE A 1 477 ? 16.743 -13.539 -7.944 1.00 43.91 477 ILE A CA 1
ATOM 3877 C C . ILE A 1 477 ? 18.260 -13.457 -7.816 1.00 43.91 477 ILE A C 1
ATOM 3879 O O . ILE A 1 477 ? 18.763 -13.881 -6.784 1.00 43.91 477 ILE A O 1
ATOM 3883 N N . LEU A 1 478 ? 18.919 -12.916 -8.852 1.00 40.94 478 LEU A N 1
ATOM 3884 C CA . LEU A 1 478 ? 20.317 -12.473 -9.019 1.00 40.94 478 LEU A CA 1
ATOM 3885 C C . LEU A 1 478 ? 21.402 -13.149 -8.153 1.00 40.94 478 LEU A C 1
ATOM 3887 O O . LEU A 1 478 ? 22.401 -13.590 -8.694 1.00 40.94 478 LEU A O 1
ATOM 3891 N N . GLY A 1 479 ? 21.261 -13.239 -6.831 1.00 38.88 479 GLY A N 1
ATOM 3892 C CA . GLY A 1 479 ? 22.184 -13.944 -5.941 1.00 38.88 479 GLY A CA 1
ATOM 3893 C C . GLY A 1 479 ? 22.512 -15.380 -6.365 1.00 38.88 479 GLY A C 1
ATOM 3894 O O . GLY A 1 479 ? 23.685 -15.731 -6.351 1.00 38.88 479 GLY A O 1
ATOM 3895 N N . ASP A 1 480 ? 21.532 -16.172 -6.806 1.00 34.34 480 ASP A N 1
ATOM 3896 C CA . ASP A 1 480 ? 21.783 -17.588 -7.129 1.00 34.34 480 ASP A CA 1
ATOM 3897 C C . ASP A 1 480 ? 22.391 -17.779 -8.541 1.00 34.34 480 ASP A C 1
ATOM 3899 O O . ASP A 1 480 ? 23.038 -18.795 -8.798 1.00 34.34 480 ASP A O 1
ATOM 3903 N N . THR A 1 481 ? 22.214 -16.818 -9.460 1.00 41.16 481 THR A N 1
ATOM 3904 C CA . THR A 1 481 ? 22.881 -16.827 -10.777 1.00 41.16 481 THR A CA 1
ATOM 3905 C C . THR A 1 481 ? 24.334 -16.371 -10.674 1.00 41.16 481 THR A C 1
ATOM 3907 O O . THR A 1 481 ? 25.193 -16.973 -11.311 1.00 41.16 481 THR A O 1
ATOM 3910 N N . TRP A 1 482 ? 24.644 -15.414 -9.786 1.00 38.91 482 TRP A N 1
ATOM 3911 C CA . TRP A 1 482 ? 26.034 -15.095 -9.441 1.00 38.91 482 TRP A CA 1
ATOM 3912 C C . TRP A 1 482 ? 26.754 -16.291 -8.821 1.00 38.91 482 TRP A C 1
ATOM 3914 O O . TRP A 1 482 ? 27.918 -16.497 -9.135 1.00 38.91 482 TRP A O 1
ATOM 3924 N N . ASP A 1 483 ? 26.096 -17.066 -7.956 1.00 38.19 483 ASP A N 1
ATOM 3925 C CA . ASP A 1 483 ? 26.717 -18.237 -7.332 1.00 38.19 483 ASP A CA 1
ATOM 3926 C C . ASP A 1 483 ? 27.003 -19.341 -8.375 1.00 38.19 483 ASP A C 1
ATOM 3928 O O . ASP A 1 483 ? 28.107 -19.879 -8.383 1.00 38.19 483 ASP A O 1
ATOM 3932 N N . ARG A 1 484 ? 26.092 -19.596 -9.334 1.00 38.84 484 ARG A N 1
ATOM 3933 C CA . ARG A 1 484 ? 26.331 -20.549 -10.441 1.00 38.84 484 ARG A CA 1
ATOM 3934 C C . ARG A 1 484 ? 27.421 -20.096 -11.418 1.00 38.84 484 ARG A C 1
ATOM 3936 O O . ARG A 1 484 ? 28.288 -20.899 -11.745 1.00 38.84 484 ARG A O 1
ATOM 3943 N N . GLU A 1 485 ? 27.428 -18.832 -11.847 1.00 42.47 485 GLU A N 1
ATOM 3944 C CA . GLU A 1 485 ? 28.489 -18.313 -12.728 1.00 42.47 485 GLU A CA 1
ATOM 3945 C C . GLU A 1 485 ? 29.842 -18.224 -12.006 1.00 42.47 485 GLU A C 1
ATOM 3947 O O . GLU A 1 485 ? 30.872 -18.517 -12.608 1.00 42.47 485 GLU A O 1
ATOM 3952 N N . PHE A 1 486 ? 29.882 -17.861 -10.716 1.00 41.47 486 PHE A N 1
ATOM 3953 C CA . PHE A 1 486 ? 31.130 -17.894 -9.945 1.00 41.47 486 PHE A CA 1
ATOM 3954 C C . PHE A 1 486 ? 31.626 -19.321 -9.722 1.00 41.47 486 PHE A C 1
ATOM 3956 O O . PHE A 1 486 ? 32.837 -19.529 -9.769 1.00 41.47 486 PHE A O 1
ATOM 3963 N N . ASP A 1 487 ? 30.741 -20.292 -9.500 1.00 39.50 487 ASP A N 1
ATOM 3964 C CA . ASP A 1 487 ? 31.123 -21.699 -9.369 1.00 39.50 487 ASP A CA 1
ATOM 3965 C C . ASP A 1 487 ? 31.609 -22.275 -10.702 1.00 39.50 487 ASP A C 1
ATOM 3967 O O . ASP A 1 487 ? 32.627 -22.965 -10.709 1.00 39.50 487 ASP A O 1
ATOM 3971 N N . GLU A 1 488 ? 30.992 -21.920 -11.835 1.00 40.62 488 GLU A N 1
ATOM 3972 C CA . GLU A 1 488 ? 31.496 -22.265 -13.172 1.00 40.62 488 GLU A CA 1
ATOM 3973 C C . GLU A 1 488 ? 32.842 -21.596 -13.471 1.00 40.62 488 GLU A C 1
ATOM 3975 O O . GLU A 1 488 ? 33.765 -22.256 -13.946 1.00 40.62 488 GLU A O 1
ATOM 3980 N N . ILE A 1 489 ? 33.019 -20.318 -13.123 1.00 41.19 489 ILE A N 1
ATOM 3981 C CA . ILE A 1 489 ? 34.301 -19.616 -13.268 1.00 41.19 489 ILE A CA 1
ATOM 3982 C C . ILE A 1 489 ? 35.359 -20.227 -12.345 1.00 41.19 489 ILE A C 1
ATOM 3984 O O . ILE A 1 489 ? 36.502 -20.388 -12.767 1.00 41.19 489 ILE A O 1
ATOM 3988 N N . ASN A 1 490 ? 35.014 -20.616 -11.116 1.00 38.59 490 ASN A N 1
ATOM 3989 C CA . ASN A 1 490 ? 35.938 -21.264 -10.185 1.00 38.59 490 ASN A CA 1
ATOM 3990 C C . ASN A 1 490 ? 36.294 -22.688 -10.631 1.00 38.59 490 ASN A C 1
ATOM 3992 O O . ASN A 1 490 ? 37.456 -23.060 -10.503 1.00 38.59 490 ASN A O 1
ATOM 3996 N N . LEU A 1 491 ? 35.354 -23.444 -11.210 1.00 37.16 491 LEU A N 1
ATOM 3997 C CA . LEU A 1 491 ? 35.588 -24.760 -11.823 1.00 37.16 491 LEU A CA 1
ATOM 3998 C C . LEU A 1 491 ? 36.473 -24.658 -13.065 1.00 37.16 491 LEU A C 1
ATOM 4000 O O . LEU A 1 491 ? 37.395 -25.451 -13.246 1.00 37.16 491 LEU A O 1
ATOM 4004 N N . VAL A 1 492 ? 36.232 -23.661 -13.916 1.00 40.12 492 VAL A N 1
ATOM 4005 C CA . VAL A 1 492 ? 37.065 -23.392 -15.093 1.00 40.12 492 VAL A CA 1
ATOM 4006 C C . VAL A 1 492 ? 38.454 -22.922 -14.660 1.00 40.12 492 VAL A C 1
ATOM 4008 O O . VAL A 1 492 ? 39.450 -23.397 -15.196 1.00 40.12 492 VAL A O 1
ATOM 4011 N N . THR A 1 493 ? 38.558 -22.075 -13.636 1.00 37.00 493 THR A N 1
ATOM 4012 C CA . THR A 1 493 ? 39.845 -21.589 -13.109 1.00 37.00 493 THR A CA 1
ATOM 4013 C C . THR A 1 493 ? 40.606 -22.693 -12.368 1.00 37.00 493 THR A C 1
ATOM 4015 O O . THR A 1 493 ? 41.822 -22.798 -12.518 1.00 37.00 493 THR A O 1
ATOM 4018 N N . SER A 1 494 ? 39.924 -23.580 -11.632 1.00 35.94 494 SER A N 1
ATOM 4019 C CA . SER A 1 494 ? 40.549 -24.752 -11.009 1.00 35.94 494 SER A CA 1
ATOM 4020 C C . SER A 1 494 ? 41.002 -25.760 -12.056 1.00 35.94 494 SER A C 1
ATOM 4022 O O . SER A 1 494 ? 42.110 -26.277 -11.948 1.00 35.94 494 SER A O 1
ATOM 4024 N N . ASN A 1 495 ? 40.207 -25.998 -13.103 1.00 36.28 495 ASN A N 1
ATOM 4025 C CA . ASN A 1 495 ? 40.582 -26.883 -14.205 1.00 36.28 495 ASN A CA 1
ATOM 4026 C C . ASN A 1 495 ? 41.753 -26.313 -15.014 1.00 36.28 495 ASN A C 1
ATOM 4028 O O . ASN A 1 495 ? 42.669 -27.060 -15.335 1.00 36.28 495 ASN A O 1
ATOM 4032 N N . ILE A 1 496 ? 41.802 -25.000 -15.263 1.00 39.97 496 ILE A N 1
ATOM 4033 C CA . ILE A 1 496 ? 42.945 -24.339 -15.919 1.00 39.97 496 ILE A CA 1
ATOM 4034 C C . ILE A 1 496 ? 44.205 -24.428 -15.048 1.00 39.97 496 ILE A C 1
ATOM 4036 O O . ILE A 1 496 ? 45.269 -24.756 -15.566 1.00 39.97 496 ILE A O 1
ATOM 4040 N N . ASN A 1 497 ? 44.093 -24.233 -13.731 1.00 37.19 497 ASN A N 1
ATOM 4041 C CA . ASN A 1 497 ? 45.225 -24.385 -12.811 1.00 37.19 497 ASN A CA 1
ATOM 4042 C C . ASN A 1 497 ? 45.703 -25.847 -12.704 1.00 37.19 497 ASN A C 1
ATOM 4044 O O . ASN A 1 497 ? 46.900 -26.084 -12.570 1.00 37.19 497 ASN A O 1
ATOM 4048 N N . THR A 1 498 ? 44.792 -26.821 -12.820 1.00 38.00 498 THR A N 1
ATOM 4049 C CA . THR A 1 498 ? 45.112 -28.263 -12.810 1.00 38.00 498 THR A CA 1
ATOM 4050 C C . THR A 1 498 ? 45.736 -28.713 -14.139 1.00 38.00 498 THR A C 1
ATOM 4052 O O . THR A 1 498 ? 46.641 -29.547 -14.164 1.00 38.00 498 THR A O 1
ATOM 4055 N N . ILE A 1 499 ? 45.304 -28.126 -15.259 1.00 40.62 499 ILE A N 1
ATOM 4056 C CA . ILE A 1 499 ? 45.909 -28.332 -16.582 1.00 40.62 499 ILE A CA 1
ATOM 4057 C C . ILE A 1 499 ? 47.308 -27.704 -16.620 1.00 40.62 499 ILE A C 1
ATOM 4059 O O . ILE A 1 499 ? 48.248 -28.360 -17.059 1.00 40.62 499 ILE A O 1
ATOM 4063 N N . GLN A 1 500 ? 47.487 -26.497 -16.073 1.00 39.31 500 GLN A N 1
ATOM 4064 C CA . GLN A 1 500 ? 48.802 -25.859 -15.962 1.00 39.31 500 GLN A CA 1
ATOM 4065 C C . GLN A 1 500 ? 49.746 -26.599 -15.002 1.00 39.31 500 GLN A C 1
ATOM 4067 O O . GLN A 1 500 ? 50.942 -26.643 -15.273 1.00 39.31 500 GLN A O 1
ATOM 4072 N N . SER A 1 501 ? 49.252 -27.233 -13.929 1.00 37.38 501 SER A N 1
ATOM 4073 C CA . SER A 1 501 ? 50.095 -28.064 -13.054 1.00 37.38 501 SER A CA 1
ATOM 4074 C C . SER A 1 501 ? 50.472 -29.410 -13.680 1.00 37.38 501 SER A C 1
ATOM 4076 O O . SER A 1 501 ? 51.575 -29.898 -13.448 1.00 37.38 501 SER A O 1
ATOM 4078 N N . ASN A 1 502 ? 49.596 -30.004 -14.498 1.00 34.75 502 ASN A N 1
ATOM 4079 C CA . ASN A 1 502 ? 49.872 -31.279 -15.172 1.00 34.75 502 ASN A CA 1
ATOM 4080 C C . ASN A 1 502 ? 50.763 -31.121 -16.414 1.00 34.75 502 ASN A C 1
ATOM 4082 O O . ASN A 1 502 ? 51.439 -32.068 -16.802 1.00 34.75 502 ASN A O 1
ATOM 4086 N N . GLN A 1 503 ? 50.834 -29.922 -16.997 1.00 38.34 503 GLN A N 1
ATOM 4087 C CA . GLN A 1 503 ? 51.717 -29.624 -18.129 1.00 38.34 503 GLN A CA 1
ATOM 4088 C C . GLN A 1 503 ? 53.197 -29.449 -17.725 1.00 38.34 503 GLN A C 1
ATOM 4090 O O . GLN A 1 503 ? 54.055 -29.310 -18.592 1.00 38.34 503 GLN A O 1
ATOM 4095 N N . TYR A 1 504 ? 53.514 -29.489 -16.423 1.00 36.00 504 TYR A N 1
ATOM 4096 C CA . TYR A 1 504 ? 54.880 -29.356 -15.900 1.00 36.00 504 TYR A CA 1
ATOM 4097 C C . TYR A 1 504 ? 55.608 -30.685 -15.629 1.00 36.00 504 TYR A C 1
ATOM 4099 O O . TYR A 1 504 ? 56.768 -30.637 -15.223 1.00 36.00 504 TYR A O 1
ATOM 4107 N N . ASN A 1 505 ? 54.986 -31.853 -15.860 1.00 35.78 505 ASN A N 1
ATOM 4108 C CA . ASN A 1 505 ? 55.556 -33.139 -15.426 1.00 35.78 505 ASN A CA 1
ATOM 4109 C C . ASN A 1 505 ? 55.842 -34.203 -16.499 1.00 35.78 505 ASN A C 1
ATOM 4111 O O . ASN A 1 505 ? 56.271 -35.290 -16.124 1.00 35.78 505 ASN A O 1
ATOM 4115 N N . GLU A 1 506 ? 55.722 -33.930 -17.800 1.00 31.19 506 GLU A N 1
ATOM 4116 C CA . GLU A 1 506 ? 56.157 -34.906 -18.816 1.00 31.19 506 GLU A CA 1
ATOM 4117 C C . GLU A 1 506 ? 56.995 -34.259 -19.928 1.00 31.19 506 GLU A C 1
ATOM 4119 O O . GLU A 1 506 ? 56.525 -33.454 -20.727 1.00 31.19 506 GLU A O 1
ATOM 4124 N N . THR A 1 507 ? 58.277 -34.625 -19.960 1.00 40.22 507 THR A N 1
ATOM 4125 C CA . THR A 1 507 ? 59.211 -34.441 -21.075 1.00 40.22 507 THR A CA 1
ATOM 4126 C C . THR A 1 507 ? 59.137 -35.662 -21.995 1.00 40.22 507 THR A C 1
ATOM 4128 O O . THR A 1 507 ? 59.246 -36.766 -21.479 1.00 40.22 507 THR A O 1
ATOM 4131 N N . ILE A 1 508 ? 58.992 -35.486 -23.322 1.00 29.05 508 ILE A N 1
ATOM 4132 C CA . ILE A 1 508 ? 59.389 -36.411 -24.426 1.00 29.05 508 ILE A CA 1
ATOM 4133 C C . ILE A 1 508 ? 59.097 -35.726 -25.798 1.00 29.05 508 ILE A C 1
ATOM 4135 O O . ILE A 1 508 ? 58.250 -34.836 -25.846 1.00 29.05 508 ILE A O 1
ATOM 4139 N N . PRO A 1 509 ? 59.847 -36.031 -26.887 1.00 29.39 509 PRO A N 1
ATOM 4140 C CA . PRO A 1 509 ? 60.206 -35.073 -27.939 1.00 29.39 509 PRO A CA 1
ATOM 4141 C C . PRO A 1 509 ? 59.334 -35.093 -29.211 1.00 29.39 509 PRO A C 1
ATOM 4143 O O . PRO A 1 509 ? 58.496 -35.964 -29.417 1.00 29.39 509 PRO A O 1
ATOM 4146 N N . CYS A 1 510 ? 59.589 -34.090 -30.060 1.00 36.12 510 CYS A N 1
ATOM 4147 C CA . CYS A 1 510 ? 58.934 -33.742 -31.321 1.00 36.12 510 CYS A CA 1
ATOM 4148 C C . CYS A 1 510 ? 58.692 -34.905 -32.300 1.00 36.12 510 CYS A C 1
ATOM 4150 O O . CYS A 1 510 ? 59.657 -35.480 -32.791 1.00 36.12 510 CYS A O 1
ATOM 4152 N N . GLU A 1 511 ? 57.430 -35.116 -32.695 1.00 29.34 511 GLU A N 1
ATOM 4153 C CA . GLU A 1 511 ? 56.990 -35.384 -34.078 1.00 29.34 511 GLU A CA 1
ATOM 4154 C C . GLU A 1 511 ? 55.444 -35.384 -34.167 1.00 29.34 511 GLU A C 1
ATOM 4156 O O . GLU A 1 511 ? 54.757 -35.773 -33.227 1.00 29.34 511 GLU A O 1
ATOM 4161 N N . ASN A 1 512 ? 54.910 -34.953 -35.317 1.00 27.02 512 ASN A N 1
ATOM 4162 C CA . ASN A 1 512 ? 53.495 -34.928 -35.737 1.00 27.02 512 ASN A CA 1
ATOM 4163 C C . ASN A 1 512 ? 52.571 -33.827 -35.181 1.00 27.02 512 ASN A C 1
ATOM 4165 O O . ASN A 1 512 ? 51.654 -34.037 -34.388 1.00 27.02 512 ASN A O 1
ATOM 4169 N N . SER A 1 513 ? 52.710 -32.644 -35.777 1.00 38.50 513 SER A N 1
ATOM 4170 C CA . SER A 1 513 ? 51.676 -31.613 -35.854 1.00 38.50 513 SER A CA 1
ATOM 4171 C C . SER A 1 513 ? 50.537 -32.022 -36.804 1.00 38.50 513 SER A C 1
ATOM 4173 O O . SER A 1 513 ? 50.552 -31.638 -37.966 1.00 38.50 513 SER A O 1
ATOM 4175 N N . THR A 1 514 ? 49.558 -32.783 -36.315 1.00 36.44 514 THR A N 1
ATOM 4176 C CA . THR A 1 514 ? 48.160 -32.816 -36.807 1.00 36.44 514 THR A CA 1
ATOM 4177 C C . THR A 1 514 ? 47.392 -33.813 -35.945 1.00 36.44 514 THR A C 1
ATOM 4179 O O . THR A 1 514 ? 47.579 -35.006 -36.157 1.00 36.44 514 THR A O 1
ATOM 4182 N N . SER A 1 515 ? 46.580 -33.344 -34.979 1.00 33.28 515 SER A N 1
ATOM 4183 C CA . SER A 1 515 ? 45.366 -34.008 -34.422 1.00 33.28 515 SER A CA 1
ATOM 4184 C C . SER A 1 515 ? 44.925 -33.442 -33.052 1.00 33.28 515 SER A C 1
ATOM 4186 O O . SER A 1 515 ? 44.710 -34.215 -32.133 1.00 33.28 515 SER A O 1
ATOM 4188 N N . ILE A 1 516 ? 44.767 -32.122 -32.852 1.00 30.73 516 ILE A N 1
ATOM 4189 C CA . ILE A 1 516 ? 44.022 -31.590 -31.675 1.00 30.73 516 ILE A CA 1
ATOM 4190 C C . ILE A 1 516 ? 43.234 -30.317 -32.052 1.00 30.73 516 ILE A C 1
ATOM 4192 O O . ILE A 1 516 ? 43.324 -29.277 -31.410 1.00 30.73 516 ILE A O 1
ATOM 4196 N N . VAL A 1 517 ? 42.442 -30.388 -33.126 1.00 31.12 517 VAL A N 1
ATOM 4197 C CA . VAL A 1 517 ? 41.368 -29.414 -33.412 1.00 31.12 517 VAL A CA 1
ATOM 4198 C C . VAL A 1 517 ? 40.099 -30.199 -33.737 1.00 31.12 517 VAL A C 1
ATOM 4200 O O . VAL A 1 517 ? 39.563 -30.115 -34.833 1.00 31.12 517 VAL A O 1
ATOM 4203 N N . THR A 1 518 ? 39.641 -31.034 -32.798 1.00 31.91 518 THR A N 1
ATOM 4204 C CA . THR A 1 518 ? 38.399 -31.800 -32.995 1.00 31.91 518 THR A CA 1
ATOM 4205 C C . THR A 1 518 ? 37.690 -32.143 -31.683 1.00 31.91 518 THR A C 1
ATOM 4207 O O . THR A 1 518 ? 37.366 -33.299 -31.470 1.00 31.91 518 THR A O 1
ATOM 4210 N N . ILE A 1 519 ? 37.439 -31.183 -30.779 1.00 29.69 519 ILE A N 1
ATOM 4211 C CA . ILE A 1 519 ? 36.420 -31.371 -29.708 1.00 29.69 519 ILE A CA 1
ATOM 4212 C C . ILE A 1 519 ? 35.508 -30.134 -29.497 1.00 29.69 519 ILE A C 1
ATOM 4214 O O . ILE A 1 519 ? 34.485 -30.237 -28.834 1.00 29.69 519 ILE A O 1
ATOM 4218 N N . ALA A 1 520 ? 35.755 -28.979 -30.131 1.00 29.77 520 ALA A N 1
ATOM 4219 C CA . ALA A 1 520 ? 34.958 -27.761 -29.888 1.00 29.77 520 ALA A CA 1
ATOM 4220 C C . ALA A 1 520 ? 33.958 -27.377 -31.001 1.00 29.77 520 ALA A C 1
ATOM 4222 O O . ALA A 1 520 ? 33.550 -26.223 -31.082 1.00 29.77 520 ALA A O 1
ATOM 4223 N N . THR A 1 521 ? 33.532 -28.315 -31.851 1.00 33.03 521 THR A N 1
ATOM 4224 C CA . THR A 1 521 ? 32.496 -28.066 -32.872 1.00 33.03 521 THR A CA 1
ATOM 4225 C C . THR A 1 521 ? 31.578 -29.275 -33.041 1.00 33.03 521 THR A C 1
ATOM 4227 O O . THR A 1 521 ? 31.673 -30.036 -33.997 1.00 33.03 521 THR A O 1
ATOM 4230 N N . SER A 1 522 ? 30.652 -29.463 -32.100 1.00 25.81 522 SER A N 1
ATOM 4231 C CA . SER A 1 522 ? 29.487 -30.332 -32.308 1.00 25.81 522 SER A CA 1
ATOM 4232 C C . SER A 1 522 ? 28.322 -29.932 -31.399 1.00 25.81 522 SER A C 1
ATOM 4234 O O . SER A 1 522 ? 28.007 -30.607 -30.419 1.00 25.81 522 SER A O 1
ATOM 4236 N N . LYS A 1 523 ? 27.630 -28.852 -31.765 1.00 27.19 523 LYS A N 1
ATOM 4237 C CA . LYS A 1 523 ? 26.167 -28.799 -31.661 1.00 27.19 523 LYS A CA 1
ATOM 4238 C C . LYS A 1 523 ? 25.636 -27.861 -32.740 1.00 27.19 523 LYS A C 1
ATOM 4240 O O . LYS A 1 523 ? 25.628 -26.646 -32.606 1.00 27.19 523 LYS A O 1
ATOM 4245 N N . LYS A 1 524 ? 25.302 -28.497 -33.856 1.00 26.28 524 LYS A N 1
ATOM 4246 C CA . LYS A 1 524 ? 24.596 -27.964 -35.013 1.00 26.28 524 LYS A CA 1
ATOM 4247 C C . LYS A 1 524 ? 23.167 -27.637 -34.553 1.00 26.28 524 LYS A C 1
ATOM 4249 O O . LYS A 1 524 ? 22.478 -28.537 -34.079 1.00 26.28 524 LYS A O 1
ATOM 4254 N N . ILE A 1 525 ? 22.779 -26.367 -34.605 1.00 28.61 525 ILE A N 1
ATOM 4255 C CA . ILE A 1 525 ? 21.375 -25.957 -34.688 1.00 28.61 525 ILE A CA 1
ATOM 4256 C C . ILE A 1 525 ? 21.139 -25.742 -36.178 1.00 28.61 525 ILE A C 1
ATOM 4258 O O . ILE A 1 525 ? 21.910 -25.036 -36.830 1.00 28.61 525 ILE A O 1
ATOM 4262 N N . ASP A 1 526 ? 20.160 -26.457 -36.713 1.00 27.17 526 ASP A N 1
ATOM 4263 C CA . ASP A 1 526 ? 19.754 -26.377 -38.105 1.00 27.17 526 ASP A CA 1
ATOM 4264 C C . ASP A 1 526 ? 19.150 -24.990 -38.378 1.00 27.17 526 ASP A C 1
ATOM 4266 O O . ASP A 1 526 ? 18.210 -24.568 -37.708 1.00 27.17 526 ASP A O 1
ATOM 4270 N N . ASN A 1 527 ? 19.734 -24.282 -39.348 1.00 28.03 527 ASN A N 1
ATOM 4271 C CA . ASN A 1 527 ? 19.149 -23.103 -39.973 1.00 28.03 527 ASN A CA 1
ATOM 4272 C C . ASN A 1 527 ? 18.217 -23.580 -41.090 1.00 28.03 527 ASN A C 1
ATOM 4274 O O . ASN A 1 527 ? 18.677 -24.117 -42.098 1.00 28.03 527 ASN A O 1
ATOM 4278 N N . GLU A 1 528 ? 16.928 -23.341 -40.909 1.00 30.44 528 GLU A N 1
ATOM 4279 C CA . GLU A 1 528 ? 15.921 -23.258 -41.963 1.00 30.44 528 GLU A CA 1
ATOM 4280 C C . GLU A 1 528 ? 15.258 -21.879 -41.786 1.00 30.44 528 GLU A C 1
ATOM 4282 O O . GLU A 1 528 ? 15.112 -21.440 -40.645 1.00 30.44 528 GLU A O 1
ATOM 4287 N N . PHE A 1 529 ? 14.896 -21.222 -42.894 1.00 26.73 529 PHE A N 1
ATOM 4288 C CA . PHE A 1 529 ? 14.427 -19.828 -43.062 1.00 26.73 529 PHE A CA 1
ATOM 4289 C C . PHE A 1 529 ? 15.479 -18.796 -43.505 1.00 26.73 529 PHE A C 1
ATOM 4291 O O . PHE A 1 529 ? 15.868 -17.899 -42.761 1.00 26.73 529 PHE A O 1
ATOM 4298 N N . ASP A 1 530 ? 15.858 -18.908 -44.781 1.00 29.17 530 ASP A N 1
ATOM 4299 C CA . ASP A 1 530 ? 15.875 -17.752 -45.685 1.00 29.17 530 ASP A CA 1
ATOM 4300 C C . ASP A 1 530 ? 14.499 -17.669 -46.385 1.00 29.17 530 ASP A C 1
ATOM 4302 O O . ASP A 1 530 ? 13.858 -18.701 -46.587 1.00 29.17 530 ASP A O 1
ATOM 4306 N N . ASP A 1 531 ? 14.119 -16.447 -46.765 1.00 31.47 531 ASP A N 1
ATOM 4307 C CA . ASP A 1 531 ? 12.960 -15.987 -47.557 1.00 31.47 531 ASP A CA 1
ATOM 4308 C C . ASP A 1 531 ? 11.855 -15.228 -46.790 1.00 31.47 531 ASP A C 1
ATOM 4310 O O . ASP A 1 531 ? 11.344 -15.661 -45.764 1.00 31.47 531 ASP A O 1
ATOM 4314 N N . GLU A 1 532 ? 11.481 -14.084 -47.384 1.00 28.92 532 GLU A N 1
ATOM 4315 C CA . GLU A 1 532 ? 10.447 -13.094 -47.014 1.00 28.92 532 GLU A CA 1
ATOM 4316 C C . GLU A 1 532 ? 10.886 -11.864 -46.189 1.00 28.92 532 GLU A C 1
ATOM 4318 O O . GLU A 1 532 ? 10.451 -11.625 -45.066 1.00 28.92 532 GLU A O 1
ATOM 4323 N N . TRP A 1 533 ? 11.664 -10.983 -46.835 1.00 30.56 533 TRP A N 1
ATOM 4324 C CA . TRP A 1 533 ? 11.674 -9.537 -46.554 1.00 30.56 533 TRP A CA 1
ATOM 4325 C C . TRP A 1 533 ? 11.401 -8.732 -47.836 1.00 30.56 533 TRP A C 1
ATOM 4327 O O . TRP A 1 533 ? 12.287 -8.056 -48.346 1.00 30.56 533 TRP A O 1
ATOM 4337 N N . GLU A 1 534 ? 10.169 -8.772 -48.350 1.00 30.84 534 GLU A N 1
ATOM 4338 C CA . GLU A 1 534 ? 9.607 -7.718 -49.212 1.00 30.84 534 GLU A CA 1
ATOM 4339 C C . GLU A 1 534 ? 8.090 -7.612 -48.979 1.00 30.84 534 GLU A C 1
ATOM 4341 O O . GLU A 1 534 ? 7.415 -8.622 -48.804 1.00 30.84 534 GLU A O 1
ATOM 4346 N N . THR A 1 535 ? 7.563 -6.380 -49.031 1.00 31.02 535 THR A N 1
ATOM 4347 C CA . THR A 1 535 ? 6.212 -5.924 -48.616 1.00 31.02 535 THR A CA 1
ATOM 4348 C C . THR A 1 535 ? 6.119 -5.817 -47.088 1.00 31.02 535 THR A C 1
ATOM 4350 O O . THR A 1 535 ? 6.444 -6.759 -46.388 1.00 31.02 535 THR A O 1
ATOM 4353 N N . TRP A 1 536 ? 5.894 -4.655 -46.465 1.00 36.16 536 TRP A N 1
ATOM 4354 C CA . TRP A 1 536 ? 4.709 -3.800 -46.554 1.00 36.16 536 TRP A CA 1
ATOM 4355 C C . TRP A 1 536 ? 5.051 -2.305 -46.432 1.00 36.16 536 TRP A C 1
ATOM 4357 O O . TRP A 1 536 ? 5.731 -1.876 -45.499 1.00 36.16 536 TRP A O 1
ATOM 4367 N N . SER A 1 537 ? 4.524 -1.537 -47.387 1.00 34.16 537 SER A N 1
ATOM 4368 C CA . SER A 1 537 ? 4.186 -0.111 -47.291 1.00 34.16 537 SER A CA 1
ATOM 4369 C C . SER A 1 537 ? 2.846 0.089 -46.596 1.00 34.16 537 SER A C 1
ATOM 4371 O O . SER A 1 537 ? 1.935 -0.703 -46.945 1.00 34.16 537 SER A O 1
#

Secondary structure (DSSP, 8-state):
-HHHHHHHHT---HHHHHHHHHHHHHHHHHHHHHHHHHHTTS---GGGS-SS--GGGHHHHHHHHHHHT--HHHHHHHHHHSSSGGGGSSTTSHHHHHHHHHHHHHHHHHHHHHHHHGGG--SSGGGGS-SS-HHHHHHHHHHHHHHHHHHHHHHHHHHHHHHHHHIIIIITTS-HHHHHHHHHHHHHHHHHHHHHHHHH---HHHHHHHHIIIIIIIIIIIHHHHHHHHHSTTT-S-GGGHHHHHHHHHHHHHHHHHHHHHHHHHHHHHHHHHHHHHHHHHHHHHHHHHHHHHHHHHHHHHHHHHHHHHHHHHHHHHHHHHHHTTS------SHHHHHHHHTTS----------------HHHHHHHHHHHHHHT-THHHHSPPSSHHHHHHHHHHTT--GGGGHHHHHHHHHH-HHHHHHHHHHTTTTS-HHHHHHHHHHHHHHHHHHHHHHHHHHHHHHHHHHHTTSS-S-S--THHHHHHHHHHHHHHHHHHHHHHHHTTS-------------SS---PPP-----------